Protein AF-P75285-F1 (afdb_monomer_lite)

Radius of gyration: 30.64 Å; chains: 1; bounding box: 78×52×90 Å

Sequence (422 aa):
MRDNIAKGITAGSNTQQTTYDPTRTEATLTTATTFALRRYDLAGRALYDLDFSKLNPQTPTRDQTGQITFNPFGGFGLSGAAPQQWNEVKDKVPVEVAQDPSNPYRFAVLLVPRSVVYYEQLQRGLALPNQGSSSGSGQQNTTIGAYGLKVKNAEADTAKSNEKLQGYESKSSNGSSSTSTTQRGGSSNENKVKALQVAVKKKSGSQGNSGDQGTEQVELESNDLANAPIKRGSNNNQQVQLKADDFGTAPSSSGSGTQDGTPTPWTPWLTTEQIHNDPAKFAASILILYDAPYARNRTAIDRVDHLDPKVMTANYPPSWRTPKWNHHGLWDWKARDVLLQTTGFFNPRRHPEWFDGGQTVADNEKTGFDVDNSENTKQGFQKEADSDKSAPIALPFEAYFANIGNLTWFEQALLVFGICLS

Secondary structure (DSSP, 8-state):
-B-SS---S-PPSSS---PPPHHHHHHHHHHH--B-EEEE-TTS-EEEEE-GGG----PBPB-TTS-B-EETTTEE-B-SSPPTTHHHHTTSEEEEEEE-TT-TTEEEEEEE-HHHHTGGGG--PPPPPP-SS---SS---S---STT------EE-GGGGGGSPPEEEP---S-------TTSS--TT----EEE---EEEPTT-----STT---PPPEEEEGGG--SEE--EETTEE----GGGG-PPPPTT------S-------SS-HHHHHH-HHHHS-EEEEEEE-TTSSB-EEEEEEEE--HHHHHTTS-GGGGSTT--TTTHHHHHHHHHTTPPPSSS-TTT-GGGSTTGGGG-SS---SB--S-SSGGGTTPBP--GGG--------HHHHHHT---EEEETTEEEE------

Structure (mmCIF, N/CA/C/O backbone):
data_AF-P75285-F1
#
_entry.id   AF-P75285-F1
#
loop_
_atom_site.group_PDB
_atom_site.id
_atom_site.type_symbol
_atom_site.label_atom_id
_atom_site.label_alt_id
_atom_site.label_comp_id
_atom_site.label_asym_id
_atom_site.label_entity_id
_atom_site.label_seq_id
_atom_site.pdbx_PDB_ins_code
_atom_site.Cartn_x
_atom_site.Cartn_y
_atom_site.Cartn_z
_atom_site.occupancy
_atom_site.B_iso_or_equiv
_atom_site.auth_seq_id
_atom_site.auth_comp_id
_atom_site.auth_asym_id
_atom_site.auth_atom_id
_atom_site.pdbx_PDB_model_num
ATOM 1 N N . MET A 1 1 ? 10.236 15.448 -20.462 1.00 96.25 1 MET A N 1
ATOM 2 C CA . MET A 1 1 ? 9.547 16.194 -21.548 1.00 96.25 1 MET A CA 1
ATOM 3 C C . MET A 1 1 ? 8.293 15.453 -21.926 1.00 96.25 1 MET A C 1
ATOM 5 O O . MET A 1 1 ? 8.247 14.239 -21.764 1.00 96.25 1 MET A O 1
ATOM 9 N N . ARG A 1 2 ? 7.328 16.162 -22.503 1.00 97.12 2 ARG A N 1
ATOM 10 C CA . ARG A 1 2 ? 6.160 15.552 -23.130 1.00 97.12 2 ARG A CA 1
ATOM 11 C C . ARG A 1 2 ? 5.666 16.398 -24.296 1.00 97.12 2 ARG A C 1
ATOM 13 O O . ARG A 1 2 ? 6.029 17.573 -24.387 1.00 97.12 2 ARG A O 1
ATOM 20 N N . ASP A 1 3 ? 4.827 15.812 -25.138 1.00 95.44 3 ASP A N 1
ATOM 21 C CA . ASP A 1 3 ? 3.972 16.578 -26.042 1.00 95.44 3 ASP A CA 1
ATOM 22 C C . ASP A 1 3 ? 2.894 17.307 -25.224 1.00 95.44 3 ASP A C 1
ATOM 24 O O . ASP A 1 3 ? 1.979 16.691 -24.680 1.00 95.44 3 ASP A O 1
ATOM 28 N N . ASN A 1 4 ? 3.038 18.627 -25.101 1.00 94.88 4 ASN A N 1
ATOM 29 C CA . ASN A 1 4 ? 2.127 19.471 -24.327 1.00 94.88 4 ASN A CA 1
ATOM 30 C C . ASN A 1 4 ? 0.861 19.876 -25.101 1.00 94.88 4 ASN A C 1
ATOM 32 O O . ASN A 1 4 ? -0.005 20.521 -24.518 1.00 94.88 4 ASN A O 1
ATOM 36 N N . ILE A 1 5 ? 0.753 19.540 -26.391 1.00 94.06 5 ILE A N 1
ATOM 37 C CA . ILE A 1 5 ? -0.441 19.822 -27.205 1.00 94.06 5 ILE A CA 1
ATOM 38 C C . ILE A 1 5 ? -1.444 18.659 -27.104 1.00 94.06 5 ILE A C 1
ATOM 40 O O . ILE A 1 5 ? -2.644 18.846 -27.322 1.00 94.06 5 ILE A O 1
ATOM 44 N N . ALA A 1 6 ? -0.975 17.463 -26.735 1.00 93.50 6 ALA A N 1
ATOM 45 C CA . ALA A 1 6 ? -1.817 16.293 -26.538 1.00 93.50 6 ALA A CA 1
ATOM 46 C C . ALA A 1 6 ? -2.897 16.543 -25.469 1.00 93.50 6 ALA A C 1
ATOM 48 O O . ALA A 1 6 ? -2.612 16.981 -24.354 1.00 93.50 6 ALA A O 1
ATOM 49 N N . LYS A 1 7 ? -4.152 16.215 -25.803 1.00 92.62 7 LYS A N 1
ATOM 50 C CA . LYS A 1 7 ? -5.313 16.457 -24.928 1.00 92.62 7 LYS A CA 1
ATOM 51 C C . LYS A 1 7 ? -5.337 15.561 -23.683 1.00 92.62 7 LYS A C 1
ATOM 53 O O . LYS A 1 7 ? -5.945 15.943 -22.688 1.00 92.62 7 LYS A O 1
ATOM 58 N N . GLY A 1 8 ? -4.686 14.397 -23.739 1.00 92.81 8 GLY A N 1
ATOM 59 C CA . GLY A 1 8 ? -4.806 13.357 -22.720 1.00 92.81 8 GLY A CA 1
ATOM 60 C C . GLY A 1 8 ? -6.107 12.569 -22.874 1.00 92.81 8 GLY A C 1
ATOM 61 O O . GLY A 1 8 ? -6.470 12.164 -23.980 1.00 92.81 8 GLY A O 1
ATOM 62 N N . ILE A 1 9 ? -6.811 12.362 -21.768 1.00 89.81 9 ILE A N 1
ATOM 63 C CA . ILE A 1 9 ? -8.132 11.745 -21.717 1.00 89.81 9 ILE A CA 1
ATOM 64 C C . ILE A 1 9 ? -9.159 12.797 -22.142 1.00 89.81 9 ILE A C 1
ATOM 66 O O . ILE A 1 9 ? -9.313 13.846 -21.519 1.00 89.81 9 ILE A O 1
ATOM 70 N N . THR A 1 10 ? -9.862 12.531 -23.240 1.00 79.69 10 THR A N 1
ATOM 71 C CA . THR A 1 10 ? -10.889 13.449 -23.742 1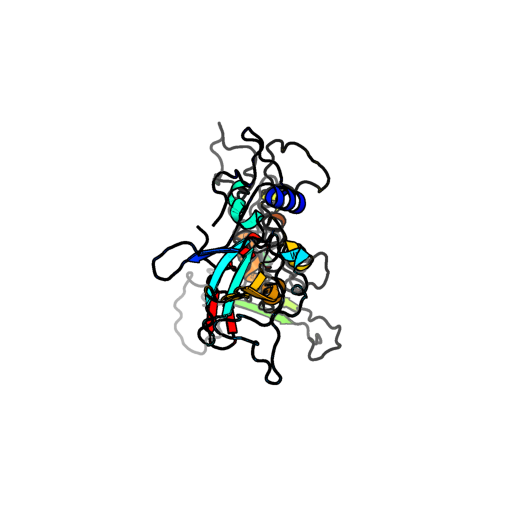.00 79.69 10 THR A CA 1
ATOM 72 C C . THR A 1 10 ? -12.239 13.075 -23.156 1.00 79.69 10 THR A C 1
ATOM 74 O O . THR A 1 10 ? -12.761 11.996 -23.431 1.00 79.69 10 THR A O 1
ATOM 77 N N . ALA A 1 11 ? -12.792 13.971 -22.335 1.00 59.59 11 ALA A N 1
ATOM 78 C CA . ALA A 1 11 ? -14.150 13.819 -21.850 1.00 59.59 11 ALA A CA 1
ATOM 79 C C . ALA A 1 11 ? -15.144 13.907 -23.014 1.00 59.59 11 ALA A C 1
ATOM 81 O O . ALA A 1 11 ? -14.981 14.749 -23.904 1.00 59.59 11 ALA A O 1
ATOM 82 N N . GLY A 1 12 ? -16.174 13.055 -23.007 1.00 53.25 12 GLY A N 1
ATOM 83 C CA . GLY A 1 12 ? -17.343 13.264 -23.859 1.00 53.25 12 GLY A CA 1
ATOM 84 C C . GLY A 1 12 ? -17.840 14.703 -23.688 1.00 53.25 12 GLY A C 1
ATOM 85 O O . GLY A 1 12 ? -17.925 15.208 -22.572 1.00 53.25 12 GLY A O 1
ATOM 86 N N . SER A 1 13 ? -18.080 15.408 -24.793 1.00 42.00 13 SER A N 1
ATOM 87 C CA . SER A 1 13 ? -18.602 16.774 -24.749 1.00 42.00 13 SER A CA 1
ATOM 88 C C . SER A 1 13 ? -19.980 16.788 -24.084 1.00 42.00 13 SER A C 1
ATOM 90 O O . SER A 1 13 ? -20.833 15.988 -24.469 1.00 42.00 13 SER A O 1
ATOM 92 N N . ASN A 1 14 ? -20.201 17.759 -23.193 1.00 42.78 14 ASN A N 1
ATOM 93 C CA . ASN A 1 14 ? -21.355 17.947 -22.300 1.00 42.78 14 ASN A CA 1
ATOM 94 C C . ASN A 1 14 ? -21.180 17.222 -20.962 1.00 42.78 14 ASN A C 1
ATOM 96 O O . ASN A 1 14 ? -20.607 16.148 -20.904 1.00 42.78 14 ASN A O 1
ATOM 100 N N . THR A 1 15 ? -21.671 17.837 -19.887 1.00 53.44 15 THR A N 1
ATOM 101 C CA . THR A 1 15 ? -21.576 17.485 -18.451 1.00 53.44 15 THR A CA 1
ATOM 102 C C . THR A 1 15 ? -22.017 16.064 -18.048 1.00 53.44 15 THR A C 1
ATOM 104 O O . THR A 1 15 ? -22.196 15.784 -16.867 1.00 53.44 15 THR A O 1
ATOM 107 N N . GLN A 1 16 ? -22.203 15.160 -19.004 1.00 52.75 16 GLN A N 1
ATOM 108 C CA . GLN A 1 16 ? -22.427 13.741 -18.802 1.00 52.75 16 GLN A CA 1
ATOM 109 C C . GLN A 1 16 ? -21.078 13.052 -18.578 1.00 52.75 16 GLN A C 1
ATOM 111 O O . GLN A 1 16 ? -20.345 12.749 -19.520 1.00 52.75 16 GLN A O 1
ATOM 116 N N . GLN A 1 17 ? -20.736 12.817 -17.312 1.00 58.91 17 GLN A N 1
ATOM 117 C CA . GLN A 1 17 ? -19.623 11.934 -16.978 1.00 58.91 17 GLN A CA 1
ATOM 118 C C . GLN A 1 17 ? -19.913 10.519 -17.501 1.00 58.91 17 GLN A C 1
ATOM 120 O O . GLN A 1 17 ? -21.020 10.004 -17.364 1.00 58.91 17 GLN A O 1
ATOM 125 N N . THR A 1 18 ? -18.904 9.894 -18.106 1.00 67.75 18 THR A N 1
ATOM 126 C CA . THR A 1 18 ? -18.924 8.479 -18.497 1.00 67.75 18 THR A CA 1
ATOM 127 C C . THR A 1 18 ? -17.877 7.726 -17.690 1.00 67.75 18 THR A C 1
ATOM 129 O O . THR A 1 18 ? -16.844 8.283 -17.319 1.00 67.75 18 THR A O 1
ATOM 132 N N . THR A 1 19 ? -18.113 6.443 -17.431 1.00 77.25 19 THR A N 1
ATOM 133 C CA . THR A 1 19 ? -17.096 5.563 -16.851 1.00 77.25 19 THR A CA 1
ATOM 134 C C . THR A 1 19 ? -16.066 5.195 -17.921 1.00 77.25 19 THR A C 1
ATOM 136 O O . THR A 1 19 ? -16.431 4.755 -19.012 1.00 77.25 19 THR A O 1
ATOM 139 N N . TYR A 1 20 ? -14.780 5.368 -17.614 1.00 82.38 20 TYR A N 1
ATOM 140 C CA . TYR A 1 20 ? -13.673 5.007 -18.501 1.00 82.38 20 TYR A CA 1
ATOM 141 C C . TYR A 1 20 ? -13.041 3.689 -18.051 1.00 82.38 20 TYR A C 1
ATOM 143 O O . TYR A 1 20 ? -12.530 3.593 -16.933 1.00 82.38 20 TYR A O 1
ATOM 151 N N . ASP A 1 21 ? -13.059 2.688 -18.933 1.00 89.75 21 ASP A N 1
ATOM 152 C CA . ASP A 1 21 ? -12.344 1.426 -18.729 1.00 89.75 21 ASP A CA 1
ATOM 153 C C . ASP A 1 21 ? -10.819 1.672 -18.679 1.00 89.75 21 ASP A C 1
ATOM 155 O O . ASP A 1 21 ? -10.280 2.263 -19.626 1.00 89.75 21 ASP A O 1
ATOM 159 N N . PRO A 1 22 ? -10.104 1.228 -17.625 1.00 92.19 22 PRO A N 1
ATOM 160 C CA . PRO A 1 22 ? -8.666 1.457 -17.476 1.00 92.19 22 PRO A CA 1
ATOM 161 C C . PRO A 1 22 ? -7.828 0.968 -18.657 1.00 92.19 22 PRO A C 1
ATOM 163 O O . PRO A 1 22 ? -6.958 1.692 -19.143 1.00 92.19 22 PRO A O 1
ATOM 166 N N . THR A 1 23 ? -8.127 -0.225 -19.179 1.00 91.56 23 THR A N 1
ATOM 167 C CA . THR A 1 23 ? -7.347 -0.840 -20.264 1.00 91.56 23 THR A CA 1
ATOM 168 C C . THR A 1 23 ? -7.489 -0.055 -21.566 1.00 91.56 23 THR A C 1
ATOM 170 O O . THR A 1 23 ? -6.491 0.261 -22.218 1.00 91.56 23 THR A O 1
ATOM 173 N N . ARG A 1 24 ? -8.720 0.312 -21.945 1.00 93.25 24 ARG A N 1
ATOM 174 C CA . ARG A 1 24 ? -8.990 1.128 -23.139 1.00 93.25 24 ARG A CA 1
ATOM 175 C C . ARG A 1 24 ? -8.407 2.536 -23.010 1.00 93.25 24 ARG A C 1
ATOM 177 O O . ARG A 1 24 ? -7.928 3.094 -24.000 1.00 93.25 24 ARG A O 1
ATOM 184 N N . THR A 1 25 ? -8.454 3.102 -21.806 1.00 93.88 25 THR A N 1
ATOM 185 C CA . THR A 1 25 ? -7.912 4.434 -21.512 1.00 93.88 25 THR A CA 1
ATOM 186 C C . THR A 1 25 ? -6.405 4.448 -21.727 1.00 93.88 25 THR A C 1
ATOM 188 O O . THR A 1 25 ? -5.913 5.262 -22.508 1.00 93.88 25 THR A O 1
ATOM 191 N N . GLU A 1 26 ? -5.687 3.494 -21.128 1.00 95.19 26 GLU A N 1
ATOM 192 C CA . GLU A 1 26 ? -4.235 3.380 -21.282 1.00 95.19 26 GLU A CA 1
ATOM 193 C C . GLU A 1 26 ? -3.839 3.127 -22.744 1.00 95.19 26 GLU A C 1
ATOM 195 O O . GLU A 1 26 ? -2.964 3.811 -23.271 1.00 95.19 26 GLU A O 1
ATOM 200 N N . ALA A 1 27 ? -4.542 2.235 -23.453 1.00 94.06 27 ALA A N 1
ATOM 201 C CA . ALA A 1 27 ? -4.285 1.979 -24.873 1.00 94.06 27 ALA A CA 1
ATOM 202 C C . ALA A 1 27 ? -4.451 3.240 -25.743 1.00 94.06 27 ALA A C 1
ATOM 204 O O . ALA A 1 27 ? -3.625 3.512 -26.618 1.00 94.06 27 ALA A O 1
ATOM 205 N N . THR A 1 28 ? -5.487 4.044 -25.481 1.00 94.62 28 THR A N 1
ATOM 206 C CA . THR A 1 28 ? -5.719 5.305 -26.201 1.00 94.62 28 THR A CA 1
ATOM 207 C C . THR A 1 28 ? -4.593 6.297 -25.921 1.00 94.62 28 THR A C 1
ATOM 209 O O . THR A 1 28 ? -4.015 6.857 -26.855 1.00 94.62 28 THR A O 1
ATOM 212 N N . LEU A 1 29 ? -4.223 6.468 -24.648 1.00 96.56 29 LEU A N 1
ATOM 213 C CA . LEU A 1 29 ? -3.145 7.368 -24.240 1.00 96.56 29 LEU A CA 1
ATOM 214 C C . LEU A 1 29 ? -1.797 6.972 -24.845 1.00 96.56 29 LEU A C 1
ATOM 216 O O . LEU A 1 29 ? -1.057 7.859 -25.274 1.00 96.56 29 LEU A O 1
ATOM 220 N N . THR A 1 30 ? -1.488 5.678 -24.947 1.00 95.81 30 THR A N 1
ATOM 221 C CA . THR A 1 30 ? -0.263 5.183 -25.596 1.00 95.81 30 THR A CA 1
ATOM 222 C C . THR A 1 30 ? -0.152 5.643 -27.047 1.00 95.81 30 THR A C 1
ATOM 224 O O . THR A 1 30 ? 0.928 6.041 -27.476 1.00 95.81 30 THR A O 1
ATOM 227 N N . THR A 1 31 ? -1.263 5.677 -27.789 1.00 94.31 31 THR A N 1
ATOM 228 C CA . THR A 1 31 ? -1.271 6.158 -29.185 1.00 94.31 31 THR A CA 1
ATOM 229 C C . THR A 1 31 ? -1.322 7.682 -29.324 1.00 94.31 31 THR A C 1
ATOM 231 O O . THR A 1 31 ? -0.879 8.217 -30.337 1.00 94.31 31 THR A O 1
ATOM 234 N N . ALA A 1 32 ? -1.859 8.387 -28.324 1.00 95.00 32 ALA A N 1
ATOM 235 C CA . ALA A 1 32 ? -2.192 9.810 -28.419 1.00 95.00 32 ALA A CA 1
ATOM 236 C C . ALA A 1 32 ? -1.212 10.750 -27.697 1.00 95.00 32 ALA A C 1
ATOM 238 O O . ALA A 1 32 ? -1.361 11.967 -27.782 1.00 95.00 32 ALA A O 1
ATOM 239 N N . THR A 1 33 ? -0.239 10.220 -26.951 1.00 97.62 33 THR A N 1
ATOM 240 C CA . THR A 1 33 ? 0.677 11.025 -26.126 1.00 97.62 33 THR A CA 1
ATOM 241 C C . THR A 1 33 ? 2.132 10.604 -26.334 1.00 97.62 33 THR A C 1
ATOM 243 O O . THR A 1 33 ? 2.423 9.461 -26.678 1.00 97.62 33 THR A O 1
ATOM 246 N N . THR A 1 34 ? 3.083 11.515 -26.117 1.00 98.00 34 THR A N 1
ATOM 247 C CA . THR A 1 34 ? 4.527 11.223 -26.197 1.00 98.00 34 THR A CA 1
ATOM 248 C C . THR A 1 34 ? 5.241 11.779 -24.972 1.00 98.00 34 THR A C 1
ATOM 250 O O . THR A 1 34 ? 5.034 12.937 -24.609 1.00 98.00 34 THR A O 1
ATOM 253 N N . PHE A 1 35 ? 6.106 10.966 -24.364 1.00 98.50 35 PHE A N 1
ATOM 254 C CA . PHE A 1 35 ? 6.910 11.307 -23.191 1.00 98.50 35 PHE A CA 1
ATOM 255 C C . PHE A 1 35 ? 8.352 10.844 -23.396 1.00 98.50 35 PHE A C 1
ATOM 257 O O . PHE A 1 35 ? 8.593 9.809 -24.008 1.00 98.50 35 PHE A O 1
ATOM 264 N N . ALA A 1 36 ? 9.308 11.613 -22.880 1.00 98.44 36 ALA A N 1
ATOM 265 C CA . ALA A 1 36 ? 10.730 11.288 -22.965 1.00 98.44 36 ALA A CA 1
ATOM 266 C C . ALA A 1 36 ? 11.521 11.935 -21.821 1.00 98.44 36 ALA A C 1
ATOM 268 O O . ALA A 1 36 ? 11.082 12.931 -21.232 1.00 98.44 36 ALA A O 1
ATOM 269 N N . LEU A 1 37 ? 12.727 11.435 -21.562 1.00 98.56 37 LEU A N 1
ATOM 270 C CA . LEU A 1 37 ? 13.766 12.183 -20.844 1.00 98.56 37 LEU A CA 1
ATOM 271 C C . LEU A 1 37 ? 14.631 12.947 -21.847 1.00 98.56 37 LEU A C 1
ATOM 273 O O . LEU A 1 37 ? 14.935 12.412 -22.905 1.00 98.56 37 LEU A O 1
ATOM 277 N N . ARG A 1 38 ? 15.065 14.169 -21.522 1.00 98.56 38 ARG A N 1
ATOM 278 C CA . ARG A 1 38 ? 16.085 14.890 -22.303 1.00 98.56 38 ARG A CA 1
ATOM 279 C C . ARG A 1 38 ? 17.319 15.078 -21.459 1.00 98.56 38 ARG A C 1
ATOM 281 O O . ARG A 1 38 ? 17.246 15.625 -20.358 1.00 98.56 38 ARG A O 1
ATOM 288 N N . ARG A 1 39 ? 18.455 14.663 -22.003 1.00 98.50 39 ARG A N 1
ATOM 289 C CA . ARG A 1 39 ? 19.756 14.898 -21.393 1.00 98.50 39 ARG A CA 1
ATOM 290 C C . ARG A 1 39 ? 20.246 16.289 -21.772 1.00 98.50 39 ARG A C 1
ATOM 292 O O . ARG A 1 39 ? 20.247 16.645 -22.949 1.00 98.50 39 ARG A O 1
ATOM 299 N N . TYR A 1 40 ? 20.697 17.047 -20.782 1.00 98.38 40 TYR A N 1
ATOM 300 C CA . TYR A 1 40 ? 21.325 18.354 -20.970 1.00 98.38 40 TYR A CA 1
ATOM 301 C C . TYR A 1 40 ? 22.806 18.291 -20.617 1.00 98.38 40 TYR A C 1
ATOM 303 O O . TYR A 1 40 ? 23.191 17.492 -19.767 1.00 98.38 40 TYR A O 1
ATOM 311 N N . ASP A 1 41 ? 23.638 19.110 -21.251 1.00 97.75 41 ASP A N 1
ATOM 312 C CA . ASP A 1 41 ? 25.017 19.314 -20.811 1.00 97.75 41 ASP A CA 1
ATOM 313 C C . ASP A 1 41 ? 25.114 20.318 -19.650 1.00 97.75 41 ASP A C 1
ATOM 315 O O . ASP A 1 41 ? 24.119 20.878 -19.187 1.00 97.75 41 ASP A O 1
ATOM 319 N N . LEU A 1 42 ? 26.342 20.562 -19.186 1.00 97.94 42 LEU A N 1
ATOM 320 C CA . LEU A 1 42 ? 26.619 21.520 -18.114 1.00 97.94 42 LEU A CA 1
ATOM 321 C C . LEU A 1 42 ? 26.235 22.968 -18.482 1.00 97.94 42 LEU A C 1
ATOM 323 O O . LEU A 1 42 ? 25.988 23.774 -17.594 1.00 97.94 42 LEU A O 1
ATOM 327 N N . ALA A 1 43 ? 26.168 23.298 -19.775 1.00 98.06 43 ALA A N 1
ATOM 328 C CA . ALA A 1 43 ? 25.782 24.617 -20.271 1.00 98.06 43 ALA A CA 1
ATOM 329 C C . ALA A 1 43 ? 24.260 24.756 -20.481 1.00 98.06 43 ALA A C 1
ATOM 331 O O . ALA A 1 43 ? 23.806 25.772 -21.007 1.00 98.06 43 ALA A O 1
ATOM 332 N N . GLY A 1 44 ? 23.465 23.745 -20.110 1.00 97.75 44 GLY A N 1
ATOM 333 C CA . GLY A 1 44 ? 22.012 23.751 -20.282 1.00 97.75 44 GLY A CA 1
ATOM 334 C C . GLY A 1 44 ? 21.553 23.506 -21.722 1.00 97.75 44 GLY A C 1
ATOM 335 O O . GLY A 1 44 ? 20.402 23.786 -22.059 1.00 97.75 44 GLY A O 1
ATOM 336 N N . ARG A 1 45 ? 22.416 22.968 -22.592 1.00 98.25 45 ARG A N 1
ATOM 337 C CA . ARG A 1 45 ? 22.069 22.619 -23.976 1.00 98.25 45 ARG A CA 1
ATOM 338 C C . ARG A 1 45 ? 21.554 21.190 -24.047 1.00 98.25 45 ARG A C 1
ATOM 340 O O . ARG A 1 45 ? 22.135 20.277 -23.465 1.00 98.25 45 ARG A O 1
ATOM 347 N N . ALA A 1 46 ? 20.467 20.999 -24.785 1.00 98.44 46 ALA A N 1
ATOM 348 C CA . ALA A 1 46 ? 19.905 19.684 -25.062 1.00 98.44 46 ALA A CA 1
ATOM 349 C C . ALA A 1 46 ? 20.882 18.832 -25.887 1.00 98.44 46 ALA A C 1
ATOM 351 O O . ALA A 1 46 ? 21.366 19.289 -26.921 1.00 98.44 46 ALA A O 1
ATOM 352 N N . LEU A 1 47 ? 21.136 17.595 -25.457 1.00 98.00 47 LEU A N 1
ATOM 353 C CA . LEU A 1 47 ? 22.004 16.649 -26.161 1.00 98.00 47 LEU A CA 1
ATOM 354 C C . LEU A 1 47 ? 21.202 15.607 -26.947 1.00 98.00 47 LEU A C 1
ATOM 356 O O . LEU A 1 47 ? 21.424 15.423 -28.141 1.00 98.00 47 LEU A O 1
ATOM 360 N N . TYR A 1 48 ? 20.293 14.896 -26.279 1.00 98.25 48 TYR A N 1
ATOM 361 C CA . TYR A 1 48 ? 19.456 13.854 -26.877 1.00 98.25 48 TYR A CA 1
ATOM 362 C C . TYR A 1 48 ? 18.234 13.555 -26.011 1.00 98.25 48 TYR A C 1
ATOM 364 O O . TYR A 1 48 ? 18.220 13.854 -24.813 1.00 98.25 48 TYR A O 1
ATOM 372 N N . ASP A 1 49 ? 17.246 12.917 -26.637 1.00 98.38 49 ASP A N 1
ATOM 373 C CA . ASP A 1 49 ? 16.017 12.458 -26.002 1.00 98.38 49 ASP A CA 1
ATOM 374 C C . ASP A 1 49 ? 16.028 10.927 -25.871 1.00 98.38 49 ASP A C 1
ATOM 376 O O . ASP A 1 49 ? 16.472 10.216 -26.774 1.00 98.38 49 ASP A O 1
ATOM 380 N N . LEU A 1 50 ? 15.527 10.426 -24.745 1.00 98.38 50 LEU A N 1
ATOM 381 C CA . LEU A 1 50 ? 15.249 9.018 -24.482 1.00 98.38 50 LEU A CA 1
ATOM 382 C C . LEU A 1 50 ? 13.728 8.842 -24.427 1.00 98.38 50 LEU A C 1
ATOM 384 O O . LEU A 1 50 ? 13.103 9.015 -23.379 1.00 98.38 50 LEU A O 1
ATOM 388 N N . ASP A 1 51 ? 13.136 8.554 -25.585 1.00 98.12 51 ASP A N 1
ATOM 389 C CA . ASP A 1 51 ? 11.741 8.126 -25.716 1.00 98.12 51 ASP A CA 1
ATOM 390 C C . ASP A 1 51 ? 11.701 6.596 -25.629 1.00 98.12 51 ASP A C 1
ATOM 392 O O . ASP A 1 51 ? 12.022 5.905 -26.597 1.00 98.12 51 ASP A O 1
ATOM 396 N N . PHE A 1 52 ? 11.346 6.065 -24.456 1.00 98.06 52 PHE A N 1
ATOM 397 C CA . PHE A 1 52 ? 11.364 4.623 -24.201 1.00 98.06 52 PHE A CA 1
ATOM 398 C C . PHE A 1 52 ? 10.444 3.835 -25.137 1.00 98.06 52 PHE A C 1
ATOM 400 O O . PHE A 1 52 ? 10.805 2.730 -25.534 1.00 98.06 52 PHE A O 1
ATOM 407 N N . SER A 1 53 ? 9.337 4.427 -25.595 1.00 97.19 53 SER A N 1
ATOM 408 C CA . SER A 1 53 ? 8.405 3.762 -26.516 1.00 97.19 53 SER A CA 1
ATOM 409 C C . SER A 1 53 ? 9.022 3.479 -27.894 1.00 97.19 53 SER A C 1
ATOM 411 O O . SER A 1 53 ? 8.575 2.571 -28.599 1.00 97.19 53 SER A O 1
ATOM 413 N N . LYS A 1 54 ? 10.075 4.230 -28.252 1.00 97.38 54 LYS A N 1
ATOM 414 C CA . LYS A 1 54 ? 10.830 4.138 -29.513 1.00 97.38 54 LYS A CA 1
ATOM 415 C C . LYS A 1 54 ? 12.262 3.629 -29.325 1.00 97.38 54 LYS A C 1
ATOM 417 O O . LYS A 1 54 ? 12.990 3.495 -30.306 1.00 97.38 54 LYS A O 1
ATOM 422 N N . LEU A 1 55 ? 12.692 3.388 -28.087 1.00 96.94 55 LEU A N 1
ATOM 423 C CA . LEU A 1 55 ? 14.051 2.960 -27.778 1.00 96.94 55 LEU A CA 1
ATOM 424 C C . LEU A 1 55 ? 14.174 1.436 -27.910 1.00 96.94 55 LEU A C 1
ATOM 426 O O . LEU A 1 55 ? 13.356 0.680 -27.387 1.00 96.94 55 LEU A O 1
ATOM 430 N N . ASN A 1 56 ? 15.256 0.982 -28.544 1.00 97.62 56 ASN A N 1
ATOM 431 C CA . ASN A 1 56 ? 15.684 -0.418 -28.557 1.00 97.62 56 ASN A CA 1
ATOM 432 C C . ASN A 1 56 ? 16.950 -0.567 -27.696 1.00 97.62 56 ASN A C 1
ATOM 434 O O . ASN A 1 56 ? 18.057 -0.637 -28.238 1.00 97.62 56 ASN A O 1
ATOM 438 N N . PRO A 1 57 ? 16.821 -0.526 -26.359 1.00 97.44 57 PRO A N 1
ATOM 439 C CA . PRO A 1 57 ? 17.967 -0.565 -25.468 1.00 97.44 57 PRO A CA 1
ATOM 440 C C . PRO A 1 57 ? 18.612 -1.952 -25.457 1.00 97.44 57 PRO A C 1
ATOM 442 O O . PRO A 1 57 ? 17.976 -2.959 -25.769 1.00 97.44 57 PRO A O 1
ATOM 445 N N . GLN A 1 58 ? 19.868 -1.994 -25.025 1.00 98.25 58 GLN A N 1
ATOM 446 C CA . GLN A 1 58 ? 20.580 -3.234 -24.744 1.00 98.25 58 GLN A CA 1
ATOM 447 C C . GLN A 1 58 ? 21.047 -3.246 -23.290 1.00 98.25 58 GLN A C 1
ATOM 449 O O . GLN A 1 58 ? 21.386 -2.189 -22.740 1.00 98.25 58 GLN A O 1
ATOM 454 N N . THR A 1 59 ? 21.081 -4.433 -22.684 1.00 98.44 59 THR A N 1
ATOM 455 C CA . THR A 1 59 ? 21.661 -4.611 -21.352 1.00 98.44 59 THR A CA 1
ATOM 456 C C . THR A 1 59 ? 23.177 -4.434 -21.390 1.00 98.44 59 THR A C 1
ATOM 458 O O . THR A 1 59 ? 23.823 -4.834 -22.367 1.00 98.44 59 THR A O 1
ATOM 461 N N . PRO A 1 60 ? 23.776 -3.802 -20.365 1.00 98.19 60 PRO A N 1
ATOM 462 C CA . PRO A 1 60 ? 25.213 -3.626 -20.321 1.00 98.19 60 PRO A CA 1
ATOM 463 C C . PRO A 1 60 ? 25.914 -4.951 -19.994 1.00 98.19 60 PRO A C 1
ATOM 465 O O . PRO A 1 60 ? 25.459 -5.728 -19.148 1.00 98.19 60 PRO A O 1
ATOM 468 N N . THR A 1 61 ? 27.055 -5.202 -20.631 1.00 98.44 61 THR A N 1
ATOM 469 C CA . THR A 1 61 ? 27.929 -6.320 -20.261 1.00 98.44 61 THR A CA 1
ATOM 470 C C . THR A 1 61 ? 28.652 -6.027 -18.950 1.00 98.44 61 THR A C 1
ATOM 472 O O . THR A 1 61 ? 28.853 -4.871 -18.564 1.00 98.44 61 THR A O 1
ATOM 475 N N . ARG A 1 62 ? 29.064 -7.094 -18.266 1.00 98.38 62 ARG A N 1
ATOM 476 C CA . ARG A 1 62 ? 29.820 -7.038 -17.014 1.00 98.38 62 ARG A CA 1
ATOM 477 C C . ARG A 1 62 ? 31.122 -7.809 -17.142 1.00 98.38 62 ARG A C 1
ATOM 479 O O . ARG A 1 62 ? 31.193 -8.770 -17.906 1.00 98.38 62 ARG A O 1
ATOM 486 N N . ASP A 1 63 ? 32.137 -7.385 -16.401 1.00 96.12 63 ASP A N 1
ATOM 487 C CA . ASP A 1 63 ? 33.372 -8.149 -16.254 1.00 96.12 63 ASP A CA 1
ATOM 488 C C . ASP A 1 63 ? 33.233 -9.278 -15.213 1.00 96.12 63 ASP A C 1
ATOM 490 O O . ASP A 1 63 ? 32.177 -9.485 -14.611 1.00 96.12 63 ASP A O 1
ATOM 494 N N . GLN A 1 64 ? 34.324 -10.011 -14.982 1.00 96.06 64 GLN A N 1
ATOM 495 C CA . GLN A 1 64 ? 34.387 -11.120 -14.022 1.00 96.06 64 GLN A CA 1
ATOM 496 C C . GLN A 1 64 ? 34.101 -10.723 -12.561 1.00 96.06 64 GLN A C 1
ATOM 498 O O . GLN A 1 64 ? 33.847 -11.595 -11.735 1.00 96.06 64 GLN A O 1
ATOM 503 N N . THR A 1 65 ? 34.154 -9.430 -12.228 1.00 96.38 65 THR A N 1
ATOM 504 C CA . THR A 1 65 ? 33.856 -8.898 -10.888 1.00 96.38 65 THR A CA 1
ATOM 505 C C . THR A 1 65 ? 32.412 -8.409 -10.756 1.00 96.38 65 THR A C 1
ATOM 507 O O . THR A 1 65 ? 31.995 -8.000 -9.674 1.00 96.38 65 THR A O 1
ATOM 510 N N . GLY A 1 66 ? 31.636 -8.451 -11.845 1.00 95.75 66 GLY A N 1
ATOM 511 C CA . GLY A 1 66 ? 30.270 -7.935 -11.903 1.00 95.75 66 GLY A CA 1
ATOM 512 C C . GLY A 1 66 ? 30.179 -6.429 -12.174 1.00 95.75 66 GLY A C 1
ATOM 513 O O . GLY A 1 66 ? 29.070 -5.893 -12.191 1.00 95.75 66 GLY A O 1
ATOM 514 N N . GLN A 1 67 ? 31.305 -5.747 -12.416 1.00 96.31 67 GLN A N 1
ATOM 515 C CA . GLN A 1 67 ? 31.330 -4.326 -12.767 1.00 96.31 67 GLN A CA 1
ATOM 516 C C . GLN A 1 67 ? 30.929 -4.119 -14.228 1.00 96.31 67 GLN A C 1
ATOM 518 O O . GLN A 1 67 ? 31.226 -4.942 -15.094 1.00 96.31 67 GLN A O 1
ATOM 523 N N . ILE A 1 68 ? 30.251 -3.006 -14.513 1.00 97.94 68 ILE A N 1
ATOM 524 C CA . ILE A 1 68 ? 29.829 -2.666 -15.877 1.00 97.94 68 ILE A CA 1
ATOM 525 C C . ILE A 1 68 ? 31.049 -2.431 -16.765 1.00 97.94 68 ILE A C 1
ATOM 527 O O . ILE A 1 68 ? 31.922 -1.628 -16.438 1.00 97.94 68 ILE A O 1
ATOM 531 N N . THR A 1 69 ? 31.075 -3.075 -17.934 1.00 98.06 69 THR A N 1
ATOM 532 C CA . THR A 1 69 ? 32.082 -2.794 -18.960 1.00 98.06 69 THR A CA 1
ATOM 533 C C . THR A 1 69 ? 31.907 -1.362 -19.456 1.00 98.06 69 THR A C 1
ATOM 535 O O . THR A 1 69 ? 30.944 -1.061 -20.162 1.00 98.06 69 THR A O 1
ATOM 538 N N . PHE A 1 70 ? 32.839 -0.477 -19.106 1.00 98.31 70 PHE A N 1
ATOM 539 C CA . PHE A 1 70 ? 32.769 0.935 -19.461 1.00 98.31 70 PHE A CA 1
ATOM 540 C C . PHE A 1 70 ? 34.137 1.490 -19.864 1.00 98.31 70 PHE A C 1
ATOM 542 O O . PHE A 1 70 ? 35.142 1.281 -19.187 1.00 98.31 70 PHE A O 1
ATOM 549 N N . ASN A 1 71 ? 34.162 2.247 -20.960 1.00 97.62 71 ASN A N 1
ATOM 550 C CA . ASN A 1 71 ? 35.289 3.084 -21.357 1.00 97.62 71 ASN A CA 1
ATOM 551 C C . ASN A 1 71 ? 34.778 4.511 -21.629 1.00 97.62 71 ASN A C 1
ATOM 553 O O . ASN A 1 71 ? 33.801 4.644 -22.362 1.00 97.62 71 ASN A O 1
ATOM 557 N N . PRO A 1 72 ? 35.434 5.582 -21.142 1.00 97.62 72 PRO A N 1
ATOM 558 C CA . PRO A 1 72 ? 34.931 6.951 -21.307 1.00 97.62 72 PRO A CA 1
ATOM 559 C C . PRO A 1 72 ? 34.667 7.400 -22.755 1.00 97.62 72 PRO A C 1
ATOM 561 O O . PRO A 1 72 ? 33.827 8.266 -22.976 1.00 97.62 72 PRO A O 1
ATOM 564 N N . PHE A 1 73 ? 35.347 6.808 -23.743 1.00 96.75 73 PHE A N 1
ATOM 565 C CA . PHE A 1 73 ? 35.139 7.100 -25.165 1.00 96.75 73 PHE A CA 1
ATOM 566 C C . PHE A 1 73 ? 34.257 6.045 -25.845 1.00 96.75 73 PHE A C 1
ATOM 568 O O . PHE A 1 73 ? 33.333 6.379 -26.585 1.00 96.75 73 PHE A O 1
ATOM 575 N N . GLY A 1 74 ? 34.532 4.759 -25.604 1.00 97.69 74 GLY A N 1
ATOM 576 C CA . GLY A 1 74 ? 33.772 3.647 -26.188 1.00 97.69 74 GLY A CA 1
ATOM 577 C C . GLY A 1 74 ? 32.337 3.537 -25.662 1.00 97.69 74 GLY A C 1
ATOM 578 O O . GLY A 1 74 ? 31.442 3.134 -26.403 1.00 97.69 74 GLY A O 1
ATOM 579 N N . GLY A 1 75 ? 32.106 3.957 -24.422 1.00 98.12 75 GLY A N 1
ATOM 580 C CA . GLY A 1 75 ? 30.840 3.848 -23.707 1.00 98.12 75 GLY A CA 1
ATOM 581 C C . GLY A 1 75 ? 30.679 2.503 -23.019 1.00 98.12 75 GLY A C 1
ATOM 582 O O . GLY A 1 75 ? 31.664 1.871 -22.627 1.00 98.12 75 GLY A O 1
ATOM 583 N N . PHE A 1 76 ? 29.428 2.084 -22.862 1.00 98.56 76 PHE A N 1
ATOM 584 C CA . PHE A 1 76 ? 29.077 0.806 -22.256 1.00 98.56 76 PHE A CA 1
ATOM 585 C C . PHE A 1 76 ? 29.266 -0.350 -23.251 1.00 98.56 76 PHE A C 1
ATOM 587 O O . PHE A 1 76 ? 28.954 -0.227 -24.441 1.00 98.56 76 PHE A O 1
ATOM 594 N N . GLY A 1 77 ? 29.768 -1.489 -22.773 1.00 98.12 77 GLY A N 1
ATOM 595 C CA . GLY A 1 77 ? 29.664 -2.753 -23.504 1.00 98.12 77 GLY A CA 1
ATOM 596 C C . GLY A 1 77 ? 28.204 -3.199 -23.537 1.00 98.12 77 GLY A C 1
ATOM 597 O O . GLY A 1 77 ? 27.528 -3.118 -22.516 1.00 98.12 77 GLY A O 1
ATOM 598 N N . LEU A 1 78 ? 27.696 -3.617 -24.697 1.00 98.44 78 LEU A N 1
ATOM 599 C CA . LEU A 1 78 ? 26.283 -3.952 -24.893 1.00 98.44 78 LEU A CA 1
ATOM 600 C C . LEU A 1 78 ? 26.128 -5.435 -25.237 1.00 98.44 78 LEU A C 1
ATOM 602 O O . LEU A 1 78 ? 26.899 -5.972 -26.029 1.00 98.44 78 LEU A O 1
ATOM 606 N N . SER A 1 79 ? 25.137 -6.091 -24.639 1.00 97.50 79 SER A N 1
ATOM 607 C CA . SER A 1 79 ? 24.923 -7.539 -24.751 1.00 97.50 79 SER A CA 1
ATOM 608 C C . SER A 1 79 ? 24.263 -7.992 -26.058 1.00 97.50 79 SER A C 1
ATOM 610 O O . SER A 1 79 ? 24.263 -9.184 -26.356 1.00 97.50 79 SER A O 1
ATOM 612 N N . GLY A 1 80 ? 23.650 -7.076 -26.815 1.00 97.19 80 GLY A N 1
ATOM 613 C CA . GLY A 1 80 ? 22.769 -7.410 -27.936 1.00 97.19 80 GLY A CA 1
ATOM 614 C C . GLY A 1 80 ? 21.326 -7.755 -27.544 1.00 97.19 80 GLY A C 1
ATOM 615 O O . GLY A 1 80 ? 20.511 -7.969 -28.437 1.00 97.19 80 GLY A O 1
ATOM 616 N N . ALA A 1 81 ? 20.982 -7.789 -26.250 1.00 97.69 81 ALA A N 1
ATOM 617 C CA . ALA A 1 81 ? 19.655 -8.175 -25.762 1.00 97.69 81 ALA A CA 1
ATOM 618 C C . ALA A 1 81 ? 18.950 -7.035 -25.016 1.00 97.69 81 ALA A C 1
ATOM 620 O O . ALA A 1 81 ? 19.579 -6.294 -24.260 1.00 97.69 81 ALA A O 1
ATOM 621 N N . ALA A 1 82 ? 17.633 -6.926 -25.196 1.00 97.44 82 ALA A N 1
ATOM 622 C CA . ALA A 1 82 ? 16.805 -6.015 -24.413 1.00 97.44 82 ALA A CA 1
ATOM 623 C C . ALA A 1 82 ? 16.695 -6.487 -22.945 1.00 97.44 82 ALA A C 1
ATOM 625 O O . ALA A 1 82 ? 16.829 -7.684 -22.674 1.00 97.44 82 ALA A O 1
ATOM 626 N N . PRO A 1 83 ? 16.420 -5.575 -21.998 1.00 97.19 83 PRO A N 1
ATOM 627 C CA . PRO A 1 83 ? 16.088 -5.934 -20.618 1.00 97.19 83 PRO A CA 1
ATOM 628 C C . PRO A 1 83 ? 14.891 -6.892 -20.560 1.00 97.19 83 PRO A C 1
ATOM 630 O O . PRO A 1 83 ? 14.005 -6.834 -21.421 1.00 97.19 83 PRO A O 1
ATOM 633 N N . GLN A 1 84 ? 14.823 -7.750 -19.537 1.00 95.25 84 GLN A N 1
ATOM 634 C CA . GLN A 1 84 ? 13.634 -8.583 -19.333 1.00 95.25 84 GLN A CA 1
ATOM 635 C C . GLN A 1 84 ? 12.375 -7.703 -19.203 1.00 95.25 84 GLN A C 1
ATOM 637 O O . GLN A 1 84 ? 12.433 -6.614 -18.637 1.00 95.25 84 GLN A O 1
ATOM 642 N N . GLN A 1 85 ? 11.250 -8.166 -19.767 1.00 93.06 85 GLN A N 1
ATOM 643 C CA . GLN A 1 85 ? 9.941 -7.479 -19.758 1.00 93.06 85 GLN A CA 1
ATOM 644 C C . GLN A 1 85 ? 9.917 -6.088 -20.426 1.00 93.06 85 GLN A C 1
ATOM 646 O O . GLN A 1 85 ? 8.932 -5.359 -20.321 1.00 93.06 85 GLN A O 1
ATOM 651 N N . TRP A 1 86 ? 10.959 -5.720 -21.188 1.00 96.94 86 TRP A N 1
ATOM 652 C CA . TRP A 1 86 ? 11.056 -4.404 -21.832 1.00 96.94 86 TRP A CA 1
ATOM 653 C C . TRP A 1 86 ? 9.819 -4.031 -22.660 1.00 96.94 86 TRP A C 1
ATOM 655 O O . TRP A 1 86 ? 9.303 -2.923 -22.534 1.00 96.94 86 TRP A O 1
ATOM 665 N N . ASN A 1 87 ? 9.311 -4.960 -23.476 1.00 94.94 87 ASN A N 1
ATOM 666 C CA . ASN A 1 87 ? 8.181 -4.694 -24.372 1.00 94.94 87 ASN A CA 1
ATOM 667 C C . ASN A 1 87 ? 6.867 -4.384 -23.644 1.00 94.94 87 ASN A C 1
ATOM 669 O O . ASN A 1 87 ? 5.993 -3.767 -24.244 1.00 94.94 87 ASN A O 1
ATOM 673 N N . GLU A 1 88 ? 6.737 -4.790 -22.384 1.00 92.81 88 GLU A N 1
ATOM 674 C CA . GLU A 1 88 ? 5.540 -4.559 -21.573 1.00 92.81 88 GLU A CA 1
ATOM 675 C C . GLU A 1 88 ? 5.631 -3.226 -20.811 1.00 92.81 88 GLU A C 1
ATOM 677 O O . GLU A 1 88 ? 4.613 -2.622 -20.490 1.00 92.81 88 GLU A O 1
ATOM 682 N N . VAL A 1 89 ? 6.851 -2.728 -20.567 1.00 95.94 89 VAL A N 1
ATOM 683 C CA . VAL A 1 89 ? 7.111 -1.526 -19.754 1.00 95.94 89 VAL A CA 1
ATOM 684 C C . VAL A 1 89 ? 7.463 -0.298 -20.591 1.00 95.94 89 VAL A C 1
ATOM 686 O O . VAL A 1 89 ? 7.260 0.826 -20.135 1.00 95.94 89 VAL A O 1
ATOM 689 N N . LYS A 1 90 ? 7.966 -0.481 -21.819 1.00 96.56 90 LYS A N 1
ATOM 690 C CA . LYS A 1 90 ? 8.480 0.598 -22.685 1.00 96.56 90 LYS A CA 1
ATOM 691 C C . LYS A 1 90 ? 7.492 1.744 -22.937 1.00 96.56 90 LYS A C 1
ATOM 693 O O . LYS A 1 90 ? 7.919 2.846 -23.271 1.00 96.56 90 LYS A O 1
ATOM 698 N N . ASP A 1 91 ? 6.191 1.487 -22.799 1.00 97.31 91 ASP A N 1
ATOM 699 C CA . ASP A 1 91 ? 5.140 2.475 -23.046 1.00 97.31 91 ASP A CA 1
ATOM 700 C C . ASP A 1 91 ? 4.779 3.306 -21.798 1.00 97.31 91 ASP A C 1
ATOM 702 O O . ASP A 1 91 ? 4.064 4.301 -21.941 1.00 97.31 91 ASP A O 1
ATOM 706 N N . LYS A 1 92 ? 5.321 2.974 -20.613 1.00 98.38 92 LYS A N 1
ATOM 707 C CA . LYS A 1 92 ? 5.250 3.820 -19.408 1.00 98.38 92 LYS A CA 1
ATOM 708 C C . LYS A 1 92 ? 6.058 5.105 -19.573 1.00 98.38 92 LYS A C 1
ATOM 710 O O . LYS A 1 92 ? 6.946 5.215 -20.419 1.00 98.38 92 LYS A O 1
ATOM 715 N N . VAL A 1 93 ? 5.767 6.088 -18.726 1.00 98.25 93 VAL A N 1
ATOM 716 C CA . VAL A 1 93 ? 6.335 7.435 -18.834 1.00 98.25 93 VAL A CA 1
ATOM 717 C C . VAL A 1 93 ? 7.294 7.742 -17.685 1.00 98.25 93 VAL A C 1
ATOM 719 O O . VAL A 1 93 ? 6.969 7.444 -16.535 1.00 98.25 93 VAL A O 1
ATOM 722 N N . PRO A 1 94 ? 8.462 8.353 -17.958 1.00 98.50 94 PRO A N 1
ATOM 723 C CA . PRO A 1 94 ? 9.381 8.779 -16.912 1.00 98.50 94 PRO A CA 1
ATOM 724 C C . PRO A 1 94 ? 8.895 10.035 -16.198 1.00 98.50 94 PRO A C 1
ATOM 726 O O . PRO A 1 94 ? 8.623 11.050 -16.845 1.00 98.50 94 PRO A O 1
ATOM 729 N N . VAL A 1 95 ? 8.855 9.975 -14.868 1.00 97.94 95 VAL A N 1
ATOM 730 C CA . VAL A 1 95 ? 8.409 11.085 -14.007 1.00 97.94 95 VAL A CA 1
ATOM 731 C C . VAL A 1 95 ? 9.472 11.561 -13.019 1.00 97.94 95 VAL A C 1
ATOM 733 O O . VAL A 1 95 ? 9.399 12.698 -12.567 1.00 97.94 95 VAL A O 1
ATOM 736 N N . GLU A 1 96 ? 10.494 10.750 -12.738 1.00 98.38 96 GLU A N 1
ATOM 737 C CA . GLU A 1 96 ? 11.581 11.111 -11.825 1.00 98.38 96 GLU A CA 1
ATOM 738 C C . GLU A 1 96 ? 12.886 10.399 -12.204 1.00 98.38 96 GLU A C 1
ATOM 740 O O . GLU A 1 96 ? 12.861 9.291 -12.747 1.00 98.38 96 GLU A O 1
ATOM 745 N N . VAL A 1 97 ? 14.029 11.036 -11.935 1.00 98.62 97 VAL A N 1
ATOM 746 C CA . VAL A 1 97 ? 15.367 10.468 -12.155 1.00 98.62 97 VAL A CA 1
ATOM 747 C C . VAL A 1 97 ? 16.250 10.778 -10.951 1.00 98.62 97 VAL A C 1
ATOM 749 O O . VAL A 1 97 ? 16.385 11.942 -10.582 1.00 98.62 97 VAL A O 1
ATOM 752 N N . ALA A 1 98 ? 16.899 9.758 -10.389 1.00 98.62 98 ALA A N 1
ATOM 753 C CA . ALA A 1 98 ? 17.846 9.895 -9.284 1.00 98.62 98 ALA A CA 1
ATOM 754 C C . ALA A 1 98 ? 19.196 9.254 -9.634 1.00 98.62 98 ALA A C 1
ATOM 756 O O . ALA A 1 98 ? 19.268 8.068 -9.967 1.00 98.62 98 ALA A O 1
ATOM 757 N N . GLN A 1 99 ? 20.273 10.038 -9.558 1.00 98.44 99 GLN A N 1
ATOM 758 C CA . GLN A 1 99 ? 21.639 9.563 -9.792 1.00 98.44 99 GLN A CA 1
ATOM 759 C C . GLN A 1 99 ? 22.134 8.737 -8.601 1.00 98.44 99 GLN A C 1
ATOM 761 O O . GLN A 1 99 ? 21.941 9.138 -7.455 1.00 98.44 99 GLN A O 1
ATOM 766 N N . ASP A 1 100 ? 22.791 7.613 -8.877 1.00 98.44 100 ASP A N 1
ATOM 767 C CA . ASP A 1 100 ? 23.457 6.799 -7.863 1.00 98.44 100 ASP A CA 1
ATOM 768 C C . ASP A 1 100 ? 24.700 7.543 -7.320 1.00 98.44 100 ASP A C 1
ATOM 770 O O . ASP A 1 100 ? 25.621 7.839 -8.090 1.00 98.44 100 ASP A O 1
ATOM 774 N N . PRO A 1 101 ? 24.778 7.836 -6.007 1.00 97.69 101 PRO A N 1
ATOM 775 C CA . PRO A 1 101 ? 25.926 8.519 -5.408 1.00 97.69 101 PRO A CA 1
ATOM 776 C C . PRO A 1 101 ? 27.243 7.737 -5.508 1.00 97.69 101 PRO A C 1
ATOM 778 O O . PRO A 1 101 ? 28.318 8.331 -5.461 1.00 97.69 101 PRO A O 1
ATOM 781 N N . SER A 1 102 ? 27.174 6.409 -5.633 1.00 96.75 102 SER A N 1
ATOM 782 C CA . SER A 1 102 ? 28.337 5.522 -5.741 1.00 96.75 102 SER A CA 1
ATOM 783 C C . SER A 1 102 ? 28.817 5.323 -7.184 1.00 96.75 102 SER A C 1
ATOM 785 O O . SER A 1 102 ? 29.947 4.883 -7.402 1.00 96.75 102 SER A O 1
ATOM 787 N N . ASN A 1 103 ? 27.991 5.665 -8.182 1.00 97.06 103 ASN A N 1
ATOM 788 C CA . ASN A 1 103 ? 28.333 5.544 -9.596 1.00 97.06 103 ASN A CA 1
ATOM 789 C C . ASN A 1 103 ? 27.697 6.677 -10.428 1.00 97.06 103 ASN A C 1
ATOM 791 O O . ASN A 1 103 ? 26.509 6.614 -10.745 1.00 97.06 103 ASN A O 1
ATOM 795 N N . PRO A 1 104 ? 28.485 7.664 -10.899 1.00 97.38 104 PRO A N 1
ATOM 796 C CA . PRO A 1 104 ? 27.949 8.846 -11.573 1.00 97.38 104 PRO A CA 1
ATOM 797 C C . PRO A 1 104 ? 27.319 8.556 -12.943 1.00 97.38 104 PRO A C 1
ATOM 799 O O . PRO A 1 104 ? 26.654 9.432 -13.497 1.00 97.38 104 PRO A O 1
ATOM 802 N N . TYR A 1 105 ? 27.522 7.360 -13.498 1.00 98.38 105 TYR A N 1
ATOM 803 C CA . TYR A 1 105 ? 26.935 6.934 -14.766 1.00 98.38 105 TYR A CA 1
ATOM 804 C C . TYR A 1 105 ? 25.656 6.116 -14.584 1.00 98.38 105 TYR A C 1
ATOM 806 O O . TYR A 1 105 ? 25.048 5.758 -15.587 1.00 98.38 105 TYR A O 1
ATOM 814 N N . ARG A 1 106 ? 25.260 5.797 -13.344 1.00 98.62 106 ARG A N 1
ATOM 815 C CA . ARG A 1 106 ? 24.092 4.975 -13.020 1.00 98.62 106 ARG A CA 1
ATOM 816 C C . ARG A 1 106 ? 22.963 5.847 -12.475 1.00 98.62 106 ARG A C 1
ATOM 818 O O . ARG A 1 106 ? 23.159 6.659 -11.576 1.00 98.62 106 ARG A O 1
ATOM 825 N N . PHE A 1 107 ? 21.768 5.652 -13.012 1.00 98.75 107 PHE A N 1
ATOM 826 C CA . PHE A 1 107 ? 20.572 6.416 -12.679 1.00 98.75 107 PHE A CA 1
ATOM 827 C C . PHE A 1 107 ? 19.402 5.461 -12.450 1.00 98.75 107 PHE A C 1
ATOM 829 O O . PHE A 1 107 ? 19.229 4.496 -13.192 1.00 98.75 107 PHE A O 1
ATOM 836 N N . ALA A 1 108 ? 18.579 5.745 -11.447 1.00 98.81 108 ALA A N 1
ATOM 837 C CA . ALA A 1 108 ? 17.244 5.175 -11.332 1.00 98.81 108 ALA A CA 1
ATOM 838 C C . ALA A 1 108 ? 16.244 6.102 -12.021 1.00 98.81 108 ALA A C 1
ATOM 840 O O . ALA A 1 108 ? 16.262 7.310 -11.790 1.00 98.81 108 ALA A O 1
ATOM 841 N N . VAL A 1 109 ? 15.367 5.536 -12.843 1.00 98.75 109 VAL A N 1
ATOM 842 C CA . VAL A 1 109 ? 14.272 6.240 -13.512 1.00 98.75 109 VAL A CA 1
ATOM 843 C C . VAL A 1 109 ? 12.952 5.660 -13.020 1.00 98.75 109 VAL A C 1
ATOM 845 O O . VAL A 1 109 ? 12.728 4.457 -13.144 1.00 98.75 109 VAL A O 1
ATOM 848 N N . LEU A 1 110 ? 12.077 6.510 -12.485 1.00 98.75 110 LEU A N 1
ATOM 849 C CA . LEU A 1 110 ? 10.722 6.134 -12.093 1.00 98.75 110 LEU A CA 1
ATOM 850 C C . LEU A 1 110 ? 9.779 6.236 -13.290 1.00 98.75 110 LEU A C 1
ATOM 852 O O . LEU A 1 110 ? 9.656 7.299 -13.903 1.00 98.75 110 LEU A O 1
ATOM 856 N N . LEU A 1 111 ? 9.103 5.131 -13.589 1.00 98.69 111 LEU A N 1
ATOM 857 C CA . LEU A 1 111 ? 8.126 4.986 -14.658 1.00 98.69 111 LEU A CA 1
ATOM 858 C C . LEU A 1 111 ? 6.725 4.765 -14.079 1.00 98.69 111 LEU A C 1
ATOM 860 O O . LEU A 1 111 ? 6.547 3.924 -13.197 1.00 98.69 111 LEU A O 1
ATOM 864 N N . VAL A 1 112 ? 5.723 5.454 -14.622 1.00 98.38 112 VAL A N 1
ATOM 865 C CA . VAL A 1 112 ? 4.299 5.254 -14.286 1.00 98.38 112 VAL A CA 1
ATOM 866 C C . VAL A 1 112 ? 3.460 5.045 -15.556 1.00 98.38 112 VAL A C 1
ATOM 868 O O . VAL A 1 112 ? 3.892 5.457 -16.637 1.00 98.38 112 VAL A O 1
ATOM 871 N N . PRO A 1 113 ? 2.278 4.408 -15.474 1.00 98.25 113 PRO A N 1
ATOM 872 C CA . PRO A 1 113 ? 1.326 4.355 -16.586 1.00 98.25 113 PRO A CA 1
ATOM 873 C C . PRO A 1 113 ? 0.906 5.758 -17.047 1.00 98.25 113 PRO A C 1
ATOM 875 O O . PRO A 1 113 ? 0.877 6.706 -16.255 1.00 98.25 113 PRO A O 1
ATOM 878 N N . ARG A 1 114 ? 0.544 5.912 -18.324 1.00 98.19 114 ARG A N 1
ATOM 879 C CA . ARG A 1 114 ? 0.155 7.217 -18.892 1.00 98.19 114 ARG A CA 1
ATOM 880 C C . ARG A 1 114 ? -1.105 7.759 -18.239 1.00 98.19 114 ARG A C 1
ATOM 882 O O . ARG A 1 114 ? -1.213 8.967 -18.027 1.00 98.19 114 ARG A O 1
ATOM 889 N N . SER A 1 115 ? -2.032 6.874 -17.895 1.00 96.69 115 SER A N 1
ATOM 890 C CA . SER A 1 115 ? -3.277 7.204 -17.214 1.00 96.69 115 SER A CA 1
ATOM 891 C C . SER A 1 115 ? -3.078 7.928 -15.888 1.00 96.69 115 SER A C 1
ATOM 893 O O . SER A 1 115 ? -3.911 8.752 -15.537 1.00 96.69 115 SER A O 1
ATOM 895 N N . VAL A 1 116 ? -1.974 7.679 -15.175 1.00 96.81 116 VAL A N 1
ATOM 896 C CA . VAL A 1 116 ? -1.661 8.363 -13.909 1.00 96.81 116 VAL A CA 1
ATOM 897 C C . VAL A 1 116 ? -1.428 9.853 -14.144 1.00 96.81 116 VAL A C 1
ATOM 899 O O . VAL A 1 116 ? -1.950 10.687 -13.414 1.00 96.81 116 VAL A O 1
ATOM 902 N N . VAL A 1 117 ? -0.705 10.208 -15.211 1.00 96.56 117 VAL A N 1
ATOM 903 C CA . VAL A 1 117 ? -0.382 11.609 -15.536 1.00 96.56 117 VAL A CA 1
ATOM 904 C C . VAL A 1 117 ? -1.623 12.418 -15.921 1.00 96.56 117 VAL A C 1
ATOM 906 O O . VAL A 1 117 ? -1.650 13.633 -15.732 1.00 96.56 117 VAL A O 1
ATOM 909 N N . TYR A 1 118 ? -2.643 11.757 -16.467 1.00 95.69 118 TYR A N 1
ATOM 910 C CA . TYR A 1 118 ? -3.888 12.383 -16.913 1.00 95.69 118 TYR A CA 1
ATOM 911 C C . TYR A 1 118 ? -5.089 12.040 -16.019 1.00 95.69 118 TYR A C 1
ATOM 913 O O . TYR A 1 118 ? -6.220 12.336 -16.397 1.00 95.69 118 TYR A O 1
ATOM 921 N N . TYR A 1 119 ? -4.862 11.445 -14.842 1.00 94.31 119 TYR A N 1
ATOM 922 C CA . TYR A 1 119 ? -5.921 10.903 -13.986 1.00 94.31 119 TYR A CA 1
ATOM 923 C C . TYR A 1 119 ? -6.983 11.948 -13.611 1.00 94.31 119 TYR A C 1
ATOM 925 O O . TYR A 1 119 ? -8.177 11.670 -13.698 1.00 94.31 119 TYR A O 1
ATOM 933 N N . GLU A 1 120 ? -6.566 13.182 -13.318 1.00 91.81 120 GLU A N 1
ATOM 934 C CA . GLU A 1 120 ? -7.458 14.305 -12.983 1.00 91.81 120 GLU A CA 1
ATOM 935 C C . GLU A 1 120 ? -8.534 14.586 -14.049 1.00 91.81 120 GLU A C 1
ATOM 937 O O . GLU A 1 120 ? -9.626 15.069 -13.745 1.00 91.81 120 GLU A O 1
ATOM 942 N N . GLN A 1 121 ? -8.273 14.242 -15.314 1.00 91.75 121 GLN A N 1
ATOM 943 C CA . GLN A 1 121 ? -9.226 14.427 -16.413 1.00 91.75 121 GLN A CA 1
ATOM 944 C C . GLN A 1 121 ? -10.392 13.425 -16.369 1.00 91.75 121 GLN A C 1
ATOM 946 O O . GLN A 1 121 ? -11.402 13.648 -17.035 1.00 91.75 121 GLN A O 1
ATOM 951 N N . LEU A 1 122 ? -10.286 12.352 -15.575 1.00 89.50 122 LEU A N 1
ATOM 952 C CA . LEU A 1 122 ? -11.382 11.412 -15.323 1.00 89.50 122 LEU A CA 1
ATOM 953 C C . LEU A 1 122 ? -12.454 11.995 -14.391 1.00 89.50 122 LEU A C 1
ATOM 955 O O . LEU A 1 122 ? -13.588 11.523 -14.423 1.00 89.50 122 LEU A O 1
ATOM 959 N N . GLN A 1 123 ? -12.110 12.998 -13.569 1.00 87.56 123 GLN A N 1
ATOM 960 C CA . GLN A 1 123 ? -13.036 13.725 -12.687 1.00 87.56 123 GLN A CA 1
ATOM 961 C C . GLN A 1 123 ? -13.876 12.818 -11.760 1.00 87.56 123 GLN A C 1
ATOM 963 O O . GLN A 1 123 ? -15.079 13.022 -11.578 1.00 87.56 123 GLN A O 1
ATOM 968 N N . ARG A 1 124 ? -13.249 11.800 -11.155 1.00 88.81 124 ARG A N 1
ATOM 969 C CA . ARG A 1 124 ? -13.912 10.780 -10.317 1.00 88.81 124 ARG A CA 1
ATOM 970 C C . ARG A 1 124 ? -14.120 11.267 -8.875 1.00 88.81 124 ARG A C 1
ATOM 972 O O . ARG A 1 124 ? -13.400 10.864 -7.967 1.00 88.81 124 ARG A O 1
ATOM 979 N N . GLY A 1 125 ? -15.095 12.154 -8.678 1.00 89.12 125 GLY A N 1
ATOM 980 C CA . GLY A 1 125 ? -15.397 12.767 -7.378 1.00 89.12 125 GLY A CA 1
ATOM 981 C C . GLY A 1 125 ? -16.031 11.821 -6.345 1.00 89.12 125 GLY A C 1
ATOM 982 O O . GLY A 1 125 ? -16.712 10.858 -6.697 1.00 89.12 125 GLY A O 1
ATOM 983 N N . LEU A 1 126 ? -15.827 12.125 -5.059 1.00 92.12 126 LEU A N 1
ATOM 984 C CA . LEU A 1 126 ? -16.411 11.401 -3.924 1.00 92.12 126 LEU A CA 1
ATOM 985 C C . LEU 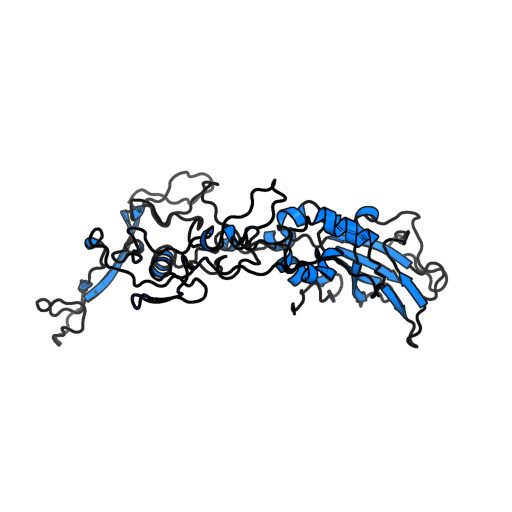A 1 126 ? -17.913 11.712 -3.780 1.00 92.12 126 LEU A C 1
ATOM 987 O O . LEU A 1 126 ? -18.306 12.880 -3.817 1.00 92.12 126 LEU A O 1
ATOM 991 N N . ALA A 1 127 ? -18.761 10.696 -3.582 1.00 89.06 127 ALA A N 1
ATOM 992 C CA . ALA A 1 127 ? -20.206 10.903 -3.473 1.00 89.06 127 ALA A CA 1
ATOM 993 C C . ALA A 1 127 ? -20.634 11.359 -2.067 1.00 89.06 127 ALA A C 1
ATOM 995 O O . ALA A 1 127 ? -20.108 10.890 -1.053 1.00 89.06 127 ALA A O 1
ATOM 996 N N . LEU A 1 128 ? -21.647 12.229 -2.004 1.00 90.88 128 LEU A N 1
ATOM 997 C CA . LEU A 1 128 ? -22.382 12.514 -0.769 1.00 90.88 128 LEU A CA 1
ATOM 998 C C . LEU A 1 128 ? -23.441 11.427 -0.517 1.00 90.88 128 LEU A C 1
ATOM 1000 O O . LEU A 1 128 ? -23.991 10.881 -1.475 1.00 90.88 128 LEU A O 1
ATOM 1004 N N . PRO A 1 129 ? -23.765 11.117 0.751 1.00 88.31 129 PRO A N 1
ATOM 1005 C CA . PRO A 1 129 ? -24.845 10.191 1.055 1.00 88.31 129 PRO A CA 1
ATOM 1006 C C . PRO A 1 129 ? -26.211 10.780 0.665 1.00 88.31 129 PRO A C 1
ATOM 1008 O O . PRO A 1 129 ? -26.467 11.976 0.805 1.00 88.31 129 PRO A O 1
ATOM 1011 N N . ASN A 1 130 ? -27.115 9.918 0.216 1.00 82.00 130 ASN A N 1
ATOM 1012 C CA . ASN A 1 130 ? -28.497 10.229 -0.114 1.00 82.00 130 ASN A CA 1
ATOM 1013 C C . ASN A 1 130 ? -29.228 10.825 1.090 1.00 82.00 130 ASN A C 1
ATOM 1015 O O . ASN A 1 130 ? -29.360 10.192 2.138 1.00 82.00 130 ASN A O 1
ATOM 1019 N N . GLN A 1 131 ? -29.767 12.031 0.918 1.00 71.81 131 GLN A N 1
ATOM 1020 C CA . GLN A 1 131 ? -30.480 12.753 1.975 1.00 71.81 131 GLN A CA 1
ATOM 1021 C C . GLN A 1 131 ? -31.945 12.299 2.146 1.00 71.81 131 GLN A C 1
ATOM 1023 O O . GLN A 1 131 ? -32.619 12.726 3.082 1.00 71.81 131 GLN A O 1
ATOM 1028 N N . GLY A 1 132 ? -32.449 11.418 1.273 1.00 63.28 132 GLY A N 1
ATOM 1029 C CA . GLY A 1 132 ? -33.892 11.206 1.122 1.00 63.28 132 GLY A CA 1
ATOM 1030 C C . GLY A 1 132 ? -34.561 12.421 0.466 1.00 63.28 132 GLY A C 1
ATOM 1031 O O . GLY A 1 132 ? -33.899 13.419 0.183 1.00 63.28 132 GLY A O 1
ATOM 1032 N N . SER A 1 133 ? -35.860 12.328 0.164 1.00 50.81 133 SER A N 1
ATOM 1033 C CA . SER A 1 133 ? -36.620 13.388 -0.516 1.00 50.81 133 SER A CA 1
ATOM 1034 C C . SER A 1 133 ? -36.364 14.758 0.117 1.00 50.81 133 SER A C 1
ATOM 1036 O O . SER A 1 133 ? -36.530 14.948 1.322 1.00 50.81 133 SER A O 1
ATOM 1038 N N . SER A 1 134 ? -35.910 15.670 -0.733 1.00 41.00 134 SER A N 1
ATOM 1039 C CA . SER A 1 134 ? -35.317 16.961 -0.424 1.00 41.00 134 SER A CA 1
ATOM 1040 C C . SER A 1 134 ? -36.113 17.798 0.576 1.00 41.00 134 SER A C 1
ATOM 1042 O O . SER A 1 134 ? -37.303 18.072 0.428 1.00 41.00 134 SER A O 1
ATOM 1044 N N . SER A 1 135 ? -35.385 18.318 1.559 1.00 32.16 135 SER A N 1
ATOM 1045 C CA . SER A 1 135 ? -35.700 19.563 2.248 1.00 32.16 135 SER A CA 1
ATOM 1046 C C . SER A 1 135 ? -35.830 20.690 1.213 1.00 32.16 135 SER A C 1
ATOM 1048 O O . SER A 1 135 ? -34.833 21.271 0.787 1.00 32.16 135 SER A O 1
ATOM 1050 N N . GLY A 1 136 ? -37.060 20.959 0.775 1.00 35.12 136 GLY A N 1
ATOM 1051 C CA . GLY A 1 136 ? -37.379 21.944 -0.253 1.00 35.12 136 GLY A CA 1
ATOM 1052 C C . GLY A 1 136 ? -38.879 22.222 -0.297 1.00 35.12 136 GLY A C 1
ATOM 1053 O O . GLY A 1 136 ? -39.585 21.665 -1.126 1.00 35.12 136 GLY A O 1
ATOM 1054 N N . SER A 1 137 ? -39.328 23.112 0.595 1.00 31.09 137 SER A N 1
ATOM 1055 C CA . SER A 1 137 ? -40.696 23.621 0.814 1.00 31.09 137 SER A CA 1
ATOM 1056 C C . SER A 1 137 ? -41.573 22.840 1.816 1.00 31.09 137 SER A C 1
ATOM 1058 O O . SER A 1 137 ? -42.074 21.756 1.556 1.00 31.09 137 SER A O 1
ATOM 1060 N N . GLY A 1 138 ? -41.807 23.442 2.990 1.00 30.78 138 GLY A N 1
ATOM 1061 C CA . GLY A 1 138 ? -43.126 23.352 3.632 1.00 30.78 138 GLY A CA 1
ATOM 1062 C C . GLY A 1 138 ? -43.298 22.635 4.977 1.00 30.78 138 GLY A C 1
ATOM 1063 O O . GLY A 1 138 ? -44.375 22.786 5.544 1.00 30.78 138 GLY A O 1
ATOM 1064 N N . GLN A 1 139 ? -42.320 21.928 5.558 1.00 34.06 139 GLN A N 1
ATOM 1065 C CA . GLN A 1 139 ? -42.525 21.294 6.879 1.00 34.06 139 GLN A CA 1
ATOM 1066 C C . GLN A 1 139 ? -41.403 21.575 7.889 1.00 34.06 139 GLN A C 1
ATOM 1068 O O . GLN A 1 139 ? -40.323 20.994 7.850 1.00 34.06 139 GLN A O 1
ATOM 1073 N N . GLN A 1 140 ? -41.710 22.468 8.836 1.00 32.53 140 GLN A N 1
ATOM 1074 C CA . GLN A 1 140 ? -40.905 22.858 10.001 1.00 32.53 140 GLN A CA 1
ATOM 1075 C C . GLN A 1 140 ? -40.875 21.792 11.115 1.00 32.53 140 GLN A C 1
ATOM 1077 O O . GLN A 1 140 ? -41.127 22.110 12.273 1.00 32.53 140 GLN A O 1
ATOM 1082 N N . ASN A 1 141 ? -40.579 20.525 10.828 1.00 34.25 141 ASN A N 1
ATOM 1083 C CA . ASN A 1 141 ? -40.440 19.550 11.912 1.00 34.25 141 ASN A CA 1
ATOM 1084 C C . ASN A 1 141 ? -39.300 18.563 11.672 1.00 34.25 141 ASN A C 1
ATOM 1086 O O . ASN A 1 141 ? -39.311 17.813 10.703 1.00 34.25 141 ASN A O 1
ATOM 1090 N N . THR A 1 142 ? -38.402 18.511 12.662 1.00 50.25 142 THR A N 1
ATOM 1091 C CA . THR A 1 142 ? -37.334 17.525 12.920 1.00 50.25 142 THR A CA 1
ATOM 1092 C C . THR A 1 142 ? -35.946 17.826 12.332 1.00 50.25 142 THR A C 1
ATOM 1094 O O . THR A 1 142 ? -35.803 18.316 11.221 1.00 50.25 142 THR A O 1
ATOM 1097 N N . THR A 1 143 ? -34.919 17.598 13.161 1.00 54.62 143 THR A N 1
ATOM 1098 C CA . THR A 1 143 ? -33.488 17.908 12.998 1.00 54.62 143 THR A CA 1
ATOM 1099 C C . THR A 1 143 ? -32.978 17.714 11.563 1.00 54.62 143 THR A C 1
ATOM 1101 O O . THR A 1 143 ? -32.767 16.587 11.123 1.00 54.62 143 THR A O 1
ATOM 1104 N N . ILE A 1 144 ? -32.778 18.814 10.830 1.00 55.22 144 ILE A N 1
ATOM 1105 C CA . ILE A 1 144 ? -32.374 18.777 9.418 1.00 55.22 144 ILE A CA 1
ATOM 1106 C C . ILE A 1 144 ? -30.857 18.574 9.341 1.00 55.22 144 ILE A C 1
ATOM 1108 O O . ILE A 1 144 ? -30.085 19.491 9.618 1.00 55.22 144 ILE A O 1
ATOM 1112 N N . GLY A 1 145 ? -30.421 17.371 8.965 1.00 61.81 145 GLY A N 1
ATOM 1113 C CA . GLY A 1 145 ? -29.047 17.143 8.522 1.00 61.81 145 GLY A CA 1
ATOM 1114 C C . GLY A 1 145 ? -28.829 17.742 7.130 1.00 61.81 145 GLY A C 1
ATOM 1115 O O . GLY A 1 145 ? -29.665 17.560 6.247 1.00 61.81 145 GLY A O 1
ATOM 1116 N N . ALA A 1 146 ? -27.724 18.459 6.928 1.00 80.50 146 ALA A N 1
ATOM 1117 C CA . ALA A 1 146 ? -27.300 18.951 5.615 1.00 80.50 146 ALA A CA 1
ATOM 1118 C C . ALA A 1 146 ? -26.383 17.928 4.922 1.00 80.50 146 ALA A C 1
ATOM 1120 O O . ALA A 1 146 ? -25.727 17.136 5.601 1.00 80.50 146 ALA A O 1
ATOM 1121 N N . TYR A 1 147 ? -26.319 17.953 3.586 1.00 84.19 147 TYR A N 1
ATOM 1122 C CA . TYR A 1 147 ? -25.405 17.116 2.786 1.00 84.19 147 TYR A CA 1
ATOM 1123 C C . TYR A 1 147 ? -25.549 15.603 3.047 1.00 84.19 147 TYR A C 1
ATOM 1125 O O . TYR A 1 147 ? -24.568 14.863 3.053 1.00 84.19 147 TYR A O 1
ATOM 1133 N N . GLY A 1 148 ? -26.779 15.150 3.320 1.00 86.94 148 GLY A N 1
ATOM 1134 C CA . GLY A 1 148 ? -27.074 13.743 3.613 1.00 86.94 148 GLY A CA 1
ATOM 1135 C C . GLY A 1 148 ? -26.691 13.258 5.017 1.00 86.94 148 GLY A C 1
ATOM 1136 O O . GLY A 1 148 ? -26.699 12.053 5.272 1.00 86.94 148 GLY A O 1
ATOM 1137 N N . LEU A 1 149 ? -26.367 14.163 5.951 1.00 90.44 149 LEU A N 1
ATOM 1138 C CA . LEU A 1 149 ? -26.085 13.801 7.341 1.00 90.44 149 LEU A CA 1
ATOM 1139 C C . LEU A 1 149 ? -27.289 13.106 7.996 1.00 90.44 149 LEU A C 1
ATOM 1141 O O . LEU A 1 149 ? -28.367 13.685 8.135 1.00 90.44 149 LEU A O 1
ATOM 1145 N N . LYS A 1 150 ? -27.075 11.887 8.494 1.00 90.56 150 LYS A N 1
ATOM 1146 C CA . LYS A 1 150 ? -28.039 11.185 9.345 1.00 90.56 150 LYS A CA 1
ATOM 1147 C C . LYS A 1 150 ? -27.879 11.634 10.789 1.00 90.56 150 LYS A C 1
ATOM 1149 O O . LYS A 1 150 ? -26.863 11.358 11.418 1.00 90.56 150 LYS A O 1
ATOM 1154 N N . VAL A 1 151 ? -28.900 12.304 11.315 1.00 89.19 151 VAL A N 1
ATOM 1155 C CA . VAL A 1 151 ? -28.940 12.786 12.697 1.00 89.19 151 VAL A CA 1
ATOM 1156 C C . VAL A 1 151 ? -30.289 12.455 13.328 1.00 89.19 151 VAL A C 1
ATOM 1158 O O . VAL A 1 151 ? -31.348 12.835 12.832 1.00 89.19 151 VAL A O 1
ATOM 1161 N N . LYS A 1 152 ? -30.255 11.708 14.430 1.00 90.56 152 LYS A N 1
ATOM 1162 C CA . LYS A 1 152 ? -31.429 11.349 15.227 1.00 90.56 152 LYS A CA 1
ATOM 1163 C C . LYS A 1 152 ? -30.963 11.001 16.635 1.00 90.56 152 LYS A C 1
ATOM 1165 O O . LYS A 1 152 ? -30.022 10.228 16.786 1.00 90.56 152 LYS A O 1
ATOM 1170 N N . ASN A 1 153 ? -31.622 11.552 17.653 1.00 93.19 153 ASN A N 1
ATOM 1171 C CA . ASN A 1 153 ? -31.323 11.189 19.036 1.00 93.19 153 ASN A CA 1
ATOM 1172 C C . ASN A 1 153 ? -31.612 9.699 19.261 1.00 93.19 153 ASN A C 1
ATOM 1174 O O . ASN A 1 153 ? -32.626 9.183 18.786 1.00 93.19 153 ASN A O 1
ATOM 1178 N N . ALA A 1 154 ? -30.724 9.034 19.995 1.00 96.12 154 ALA A N 1
ATOM 1179 C CA . ALA A 1 154 ? -30.940 7.680 20.480 1.00 96.12 154 ALA A CA 1
ATOM 1180 C C . ALA A 1 154 ? -32.086 7.639 21.507 1.00 96.12 154 ALA A C 1
ATOM 1182 O O . ALA A 1 154 ? -32.398 8.645 22.149 1.00 96.12 154 ALA A O 1
ATOM 1183 N N . GLU A 1 155 ? -32.699 6.473 21.675 1.00 95.31 155 GLU A N 1
ATOM 1184 C CA . GLU A 1 155 ? -33.840 6.269 22.570 1.00 95.31 155 GLU A CA 1
ATOM 1185 C C . GLU A 1 155 ? -33.619 5.064 23.486 1.00 95.31 155 GLU A C 1
ATOM 1187 O O . GLU A 1 155 ? -32.864 4.146 23.164 1.00 95.31 155 GLU A O 1
ATOM 1192 N N . ALA A 1 156 ? -34.259 5.063 24.655 1.00 97.12 156 ALA A N 1
ATOM 1193 C CA . ALA A 1 156 ? -34.187 3.925 25.563 1.00 97.12 156 ALA A CA 1
ATOM 1194 C C . ALA A 1 156 ? -34.856 2.695 24.931 1.00 97.12 156 ALA A C 1
ATOM 1196 O O . ALA A 1 156 ? -35.962 2.789 24.395 1.00 97.12 156 ALA A O 1
ATOM 1197 N N . ASP A 1 157 ? -34.218 1.532 25.037 1.00 96.06 157 ASP A N 1
ATOM 1198 C CA . ASP A 1 157 ? -34.826 0.278 24.613 1.00 96.06 157 ASP A CA 1
ATOM 1199 C C . ASP A 1 157 ? -35.556 -0.374 25.788 1.00 96.06 157 ASP A C 1
ATOM 1201 O O . ASP A 1 157 ? -34.948 -0.950 26.694 1.00 96.06 157 ASP A O 1
ATOM 1205 N N . THR A 1 158 ? -36.885 -0.261 25.805 1.00 95.19 158 THR A N 1
ATOM 1206 C CA . THR A 1 158 ? -37.717 -0.785 26.899 1.00 95.19 158 THR A CA 1
ATOM 1207 C C . THR A 1 158 ? -37.585 -2.301 27.048 1.00 95.19 158 THR A C 1
ATOM 1209 O O . THR A 1 158 ? -37.624 -2.802 28.175 1.00 95.19 158 THR A O 1
ATOM 1212 N N . ALA A 1 159 ? -37.334 -3.014 25.944 1.00 95.12 159 ALA A N 1
ATOM 1213 C CA . ALA A 1 159 ? -37.116 -4.459 25.921 1.00 95.12 159 ALA A CA 1
ATOM 1214 C C . ALA A 1 159 ? -35.790 -4.884 26.577 1.00 95.12 159 ALA A C 1
ATOM 1216 O O . ALA A 1 159 ? -35.700 -5.987 27.105 1.00 95.12 159 ALA A O 1
ATOM 1217 N N . LYS A 1 160 ? -34.787 -3.996 26.594 1.00 95.44 160 LYS A N 1
ATOM 1218 C CA . LYS A 1 160 ? -33.453 -4.211 27.185 1.00 95.44 160 LYS A CA 1
ATOM 1219 C C . LYS A 1 160 ? -33.236 -3.357 28.433 1.00 95.44 160 LYS A C 1
ATOM 1221 O O . LYS A 1 160 ? -32.119 -2.999 28.802 1.00 95.44 160 LYS A O 1
ATOM 1226 N N . SER A 1 161 ? -34.325 -2.996 29.112 1.00 95.38 161 SER A N 1
ATOM 1227 C CA . SER A 1 161 ? -34.280 -2.120 30.284 1.00 95.38 161 SER A CA 1
ATOM 1228 C C . SER A 1 161 ? -33.529 -2.727 31.475 1.00 95.38 161 SER A C 1
ATOM 1230 O O . SER A 1 161 ? -33.016 -1.959 32.296 1.00 95.38 161 SER A O 1
ATOM 1232 N N . ASN A 1 162 ? -33.434 -4.058 31.523 1.00 95.00 162 ASN A N 1
ATOM 1233 C CA . ASN A 1 162 ? -32.671 -4.867 32.472 1.00 95.00 162 ASN A CA 1
ATOM 1234 C C . ASN A 1 162 ? -31.156 -4.887 32.199 1.00 95.00 162 ASN A C 1
ATOM 1236 O O . ASN A 1 162 ? -30.404 -5.278 33.083 1.00 95.00 162 ASN A O 1
ATOM 1240 N N . GLU A 1 163 ? -30.699 -4.438 31.027 1.00 96.12 163 GLU A N 1
ATOM 1241 C CA . GLU A 1 163 ? -29.272 -4.372 30.668 1.00 96.12 163 GLU A CA 1
ATOM 1242 C C . GLU A 1 163 ? -28.570 -3.123 31.247 1.00 96.12 163 GLU A C 1
ATOM 1244 O O . GLU A 1 163 ? -27.401 -2.862 30.976 1.00 96.12 163 GLU A O 1
ATOM 1249 N N . LYS A 1 164 ? -29.253 -2.305 32.060 1.00 95.06 164 LYS A N 1
ATOM 1250 C CA . LYS A 1 164 ? -28.605 -1.174 32.744 1.00 95.06 164 LYS A CA 1
ATOM 1251 C C . LYS A 1 164 ? -27.603 -1.685 33.782 1.00 95.06 164 LYS A C 1
ATOM 1253 O O . LYS A 1 164 ? -27.967 -2.473 34.653 1.00 95.06 164 LYS A O 1
ATOM 1258 N N . LEU A 1 165 ? -26.374 -1.167 33.731 1.00 94.19 165 LEU A N 1
ATOM 1259 C CA . LEU A 1 165 ? -25.364 -1.421 34.760 1.00 94.19 165 LEU A CA 1
ATOM 1260 C C . LEU A 1 165 ? -25.890 -0.997 36.136 1.00 94.19 165 LEU A C 1
ATOM 1262 O O . LEU A 1 165 ? -26.470 0.081 36.290 1.00 94.19 165 LEU A O 1
ATOM 1266 N N . GLN A 1 166 ? -25.676 -1.848 37.136 1.00 86.00 166 GLN A N 1
ATOM 1267 C CA . GLN A 1 166 ? -26.156 -1.620 38.495 1.00 86.00 166 GLN A CA 1
ATOM 1268 C C . GLN A 1 166 ? -25.043 -1.045 39.373 1.00 86.00 166 GLN A C 1
ATOM 1270 O O . GLN A 1 166 ? -23.864 -1.379 39.233 1.00 86.00 166 GLN A O 1
ATOM 1275 N N . GLY A 1 167 ? -25.425 -0.160 40.295 1.00 81.19 167 GLY A N 1
ATOM 1276 C CA . GLY A 1 167 ? -24.516 0.338 41.318 1.00 81.19 167 GLY A CA 1
ATOM 1277 C C . GLY A 1 167 ? -24.237 -0.754 42.347 1.00 81.19 167 GLY A C 1
ATOM 1278 O O . GLY A 1 167 ? -25.151 -1.165 43.062 1.00 81.19 167 GLY A O 1
ATOM 1279 N N . TYR A 1 168 ? -22.985 -1.186 42.45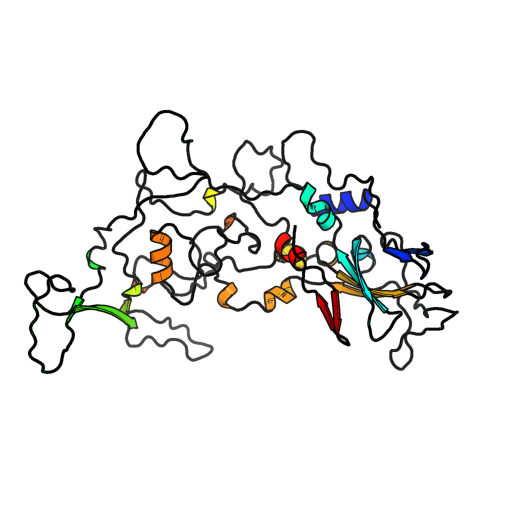2 1.00 74.00 168 TYR A N 1
ATOM 1280 C CA . TYR A 1 168 ? -22.541 -2.108 43.489 1.00 74.00 168 TYR A CA 1
ATOM 1281 C C . TYR A 1 168 ? -22.032 -1.321 44.698 1.00 74.00 168 TYR A C 1
ATOM 1283 O O . TYR A 1 168 ? -21.364 -0.292 44.559 1.00 74.00 168 TYR A O 1
ATOM 1291 N N . GLU A 1 169 ? -22.375 -1.781 45.898 1.00 67.38 169 GLU A N 1
ATOM 1292 C CA . GLU A 1 169 ? -21.940 -1.134 47.133 1.00 67.38 169 GLU A CA 1
ATOM 1293 C C . GLU A 1 169 ? -20.436 -1.325 47.345 1.00 67.38 169 GLU A C 1
ATOM 1295 O O . GLU A 1 169 ? -19.926 -2.449 47.360 1.00 67.38 169 GLU A O 1
ATOM 1300 N N . SER A 1 170 ? -19.718 -0.221 47.557 1.00 61.41 170 SER A N 1
ATOM 1301 C CA . SER A 1 170 ? -18.326 -0.275 47.990 1.00 61.41 170 SER A CA 1
ATOM 1302 C C . SER A 1 170 ? -18.244 -0.932 49.369 1.00 61.41 170 SER A C 1
ATOM 1304 O O . SER A 1 170 ? -18.878 -0.470 50.319 1.00 61.41 170 SER A O 1
ATOM 1306 N N . LYS A 1 171 ? -17.412 -1.969 49.518 1.00 59.62 171 LYS A N 1
ATOM 1307 C CA . LYS A 1 171 ? -16.987 -2.465 50.836 1.00 59.62 171 LYS A CA 1
ATOM 1308 C C . LYS A 1 171 ? -16.056 -1.424 51.474 1.00 59.62 171 LYS A C 1
ATOM 1310 O O . LYS A 1 171 ? -14.842 -1.594 51.444 1.00 59.62 171 LYS A O 1
ATOM 1315 N N . SER A 1 172 ? -16.585 -0.313 51.993 1.00 49.81 172 SER A N 1
ATOM 1316 C CA . SER A 1 172 ? -15.760 0.625 52.759 1.00 49.81 172 SER A CA 1
ATOM 1317 C C . SER A 1 172 ? -15.561 0.091 54.176 1.00 49.81 172 SER A C 1
ATOM 1319 O O . SER A 1 172 ? -16.502 -0.018 54.961 1.00 49.81 172 SER A O 1
ATOM 1321 N N . SER A 1 173 ? -14.309 -0.241 54.464 1.00 44.31 173 SER A N 1
ATOM 1322 C CA . SER A 1 173 ? -13.731 -0.501 55.778 1.00 44.31 173 SER A CA 1
ATOM 1323 C C . SER A 1 173 ? -14.093 0.578 56.806 1.00 44.31 173 SER A C 1
ATOM 1325 O O . SER A 1 173 ? -14.043 1.759 56.477 1.00 44.31 173 SER A O 1
ATOM 1327 N N . ASN A 1 174 ? -14.406 0.150 58.036 1.00 39.84 174 ASN A N 1
ATOM 1328 C CA . ASN A 1 174 ? -14.495 0.926 59.283 1.00 39.84 174 ASN A CA 1
ATOM 1329 C C . ASN A 1 174 ? -14.074 2.404 59.180 1.00 39.84 174 ASN A C 1
ATOM 1331 O O . ASN A 1 174 ? -12.887 2.721 59.199 1.00 39.84 174 ASN A O 1
ATOM 1335 N N . GLY A 1 175 ? -15.049 3.309 59.148 1.00 42.50 175 GLY A N 1
ATOM 1336 C CA . GLY A 1 175 ? -14.796 4.745 59.209 1.00 42.50 175 GLY A CA 1
ATOM 1337 C C . GLY A 1 175 ? -16.096 5.529 59.142 1.00 42.50 175 GLY A C 1
ATOM 1338 O O . GLY A 1 175 ? -16.629 5.767 58.064 1.00 42.50 175 GLY A O 1
ATOM 1339 N N . SER A 1 176 ? -16.628 5.898 60.304 1.00 36.47 176 SER A N 1
ATOM 1340 C CA . SER A 1 176 ? -17.824 6.724 60.454 1.00 36.47 176 SER A CA 1
ATOM 1341 C C . SER A 1 176 ? -17.642 8.108 59.816 1.00 36.47 176 SER A C 1
ATOM 1343 O O . SER A 1 176 ? -17.126 9.021 60.452 1.00 36.47 176 SER A O 1
ATOM 1345 N N . SER A 1 177 ? -18.111 8.296 58.583 1.00 40.66 177 SER A N 1
ATOM 1346 C CA . SER A 1 177 ? -18.527 9.611 58.078 1.00 40.66 177 SER A CA 1
ATOM 1347 C C . SER A 1 177 ? -19.698 9.459 57.098 1.00 40.66 177 SER A C 1
ATOM 1349 O O . SER A 1 177 ? -19.566 9.311 55.886 1.00 40.66 177 SER A O 1
ATOM 1351 N N . SER A 1 178 ? -20.904 9.445 57.663 1.00 44.56 178 SER A N 1
ATOM 1352 C CA . SER A 1 178 ? -22.169 9.405 56.935 1.00 44.56 178 SER A CA 1
ATOM 1353 C C . SER A 1 178 ? -22.530 10.795 56.405 1.00 44.56 178 SER A C 1
ATOM 1355 O O . SER A 1 178 ? -23.352 11.494 56.997 1.00 44.56 178 SER A O 1
ATOM 1357 N N . THR A 1 179 ? -21.942 11.209 55.284 1.00 46.38 179 THR A N 1
ATOM 1358 C CA . THR A 1 179 ? -22.506 12.316 54.500 1.00 46.38 179 THR A CA 1
ATOM 1359 C C . THR A 1 179 ? -23.512 11.720 53.518 1.00 46.38 179 THR A C 1
ATOM 1361 O O . THR A 1 179 ? -23.133 11.152 52.493 1.00 46.38 179 THR A O 1
ATOM 1364 N N . SER A 1 180 ? -24.803 11.793 53.856 1.00 50.41 180 SER A N 1
ATOM 1365 C CA . SER A 1 180 ? -25.901 11.386 52.971 1.00 50.41 180 SER A CA 1
ATOM 1366 C C . SER A 1 180 ? -25.814 12.155 51.658 1.00 50.41 180 SER A C 1
ATOM 1368 O O . SER A 1 180 ? -25.739 13.385 51.670 1.00 50.41 180 SER A O 1
ATOM 1370 N N . THR A 1 181 ? -25.843 11.463 50.523 1.00 54.59 181 THR A N 1
ATOM 1371 C CA . THR A 1 181 ? -25.836 12.139 49.229 1.00 54.59 181 THR A CA 1
ATOM 1372 C C . THR A 1 181 ? -26.724 11.418 48.227 1.00 54.59 181 THR A C 1
ATOM 1374 O O . THR A 1 181 ? -26.498 10.261 47.888 1.00 54.59 181 THR A O 1
ATOM 1377 N N . THR A 1 182 ? -27.721 12.144 47.719 1.00 64.06 182 THR A N 1
ATOM 1378 C CA . THR A 1 182 ? -28.494 11.788 46.518 1.00 64.06 182 THR A CA 1
ATOM 1379 C C . THR A 1 182 ? -27.711 12.078 45.232 1.00 64.06 182 THR A C 1
ATOM 1381 O O . THR A 1 182 ? -28.185 11.805 44.135 1.00 64.06 182 THR A O 1
ATOM 1384 N N . GLN A 1 183 ? -26.501 12.640 45.351 1.00 68.81 183 GLN A N 1
ATOM 1385 C CA . GLN A 1 183 ? -25.620 12.992 44.234 1.00 68.81 183 GLN A CA 1
ATOM 1386 C C . GLN A 1 183 ? -24.633 11.862 43.880 1.00 68.81 183 GLN A C 1
ATOM 1388 O O . GLN A 1 183 ? -23.678 12.078 43.127 1.00 68.81 183 GLN A O 1
ATOM 1393 N N . ARG A 1 184 ? -24.802 10.669 44.464 1.00 67.62 184 ARG A N 1
ATOM 1394 C CA . ARG A 1 184 ? -24.062 9.433 44.147 1.00 67.62 184 ARG A CA 1
ATOM 1395 C C . ARG A 1 184 ? -25.074 8.313 43.874 1.00 67.62 184 ARG A C 1
ATOM 1397 O O . ARG A 1 184 ? -26.256 8.509 44.107 1.00 67.62 184 ARG A O 1
ATOM 1404 N N . GLY A 1 185 ? -24.630 7.159 43.365 1.00 60.28 185 GLY A N 1
ATOM 1405 C CA . GLY A 1 185 ? -25.484 6.115 42.760 1.00 60.28 185 GLY A CA 1
ATOM 1406 C C . GLY A 1 185 ? -26.546 5.418 43.635 1.00 60.28 185 GLY A C 1
ATOM 1407 O O . GLY A 1 185 ? -27.047 4.373 43.227 1.00 60.28 185 GLY A O 1
ATOM 1408 N N . GLY A 1 186 ? -26.873 5.931 44.822 1.00 57.19 186 GLY A N 1
ATOM 1409 C CA . GLY A 1 186 ? -27.964 5.445 45.667 1.00 57.19 186 GLY A CA 1
ATOM 1410 C C . GLY A 1 186 ? -29.317 6.039 45.265 1.00 57.19 186 GLY A C 1
ATOM 1411 O O . GLY A 1 186 ? -29.407 7.213 44.907 1.00 57.19 186 GLY A O 1
ATOM 1412 N N . SER A 1 187 ? -30.386 5.237 45.338 1.00 54.38 187 SER A N 1
ATOM 1413 C CA . SER A 1 187 ? -31.747 5.789 45.339 1.00 54.38 187 SER A CA 1
ATOM 1414 C C . SER A 1 187 ? -31.982 6.540 46.655 1.00 54.38 187 SER A C 1
ATOM 1416 O O . SER A 1 187 ? -31.231 6.359 47.614 1.00 54.38 187 SER A O 1
ATOM 1418 N N . SER A 1 188 ? -33.038 7.355 46.737 1.00 49.94 188 SER A N 1
ATOM 1419 C CA . SER A 1 188 ? -33.387 8.144 47.933 1.00 49.94 188 SER A CA 1
ATOM 1420 C C . SER A 1 188 ? -33.457 7.342 49.242 1.00 49.94 188 SER A C 1
ATOM 1422 O O . SER A 1 188 ? -33.437 7.938 50.315 1.00 49.94 188 SER A O 1
ATOM 1424 N N . ASN A 1 189 ? -33.528 6.009 49.163 1.00 53.19 189 ASN A N 1
ATOM 1425 C CA . ASN A 1 189 ? -33.670 5.117 50.308 1.00 53.19 189 ASN A CA 1
ATOM 1426 C C . ASN A 1 189 ? -32.361 4.398 50.697 1.00 53.19 189 ASN A C 1
ATOM 1428 O O . ASN A 1 189 ? -32.334 3.704 51.710 1.00 53.19 189 ASN A O 1
ATOM 1432 N N . GLU A 1 190 ? -31.266 4.569 49.945 1.00 55.50 190 GLU A N 1
ATOM 1433 C CA . GLU A 1 190 ? -29.985 3.892 50.184 1.00 55.50 190 GLU A CA 1
ATOM 1434 C C . GLU A 1 190 ? -28.818 4.890 50.092 1.00 55.50 190 GLU A C 1
ATOM 1436 O O . GLU A 1 190 ? -28.220 5.091 49.037 1.00 55.50 190 GLU A O 1
ATOM 1441 N N . ASN A 1 191 ? -28.473 5.512 51.225 1.00 58.03 191 ASN A N 1
ATOM 1442 C CA . ASN A 1 191 ? -27.387 6.496 51.379 1.00 58.03 191 ASN A CA 1
ATOM 1443 C C . ASN A 1 191 ? -25.978 5.871 51.288 1.00 58.03 191 ASN A C 1
ATOM 1445 O O . ASN A 1 191 ? -25.145 6.056 52.177 1.00 58.03 191 ASN A O 1
ATOM 1449 N N . LYS A 1 192 ? -25.693 5.101 50.236 1.00 62.62 192 LYS A N 1
ATOM 1450 C CA . LYS A 1 192 ? -24.394 4.452 50.030 1.00 62.62 192 LYS A CA 1
ATOM 1451 C C . LYS A 1 192 ? -23.720 4.952 48.761 1.00 62.62 192 LYS A C 1
ATOM 1453 O O . LYS A 1 192 ? -24.355 5.154 47.728 1.00 62.62 192 LYS A O 1
ATOM 1458 N N . VAL A 1 193 ? -22.399 5.113 48.832 1.00 66.81 193 VAL A N 1
ATOM 1459 C CA . VAL A 1 193 ? -21.570 5.368 47.652 1.00 66.81 193 VAL A CA 1
ATOM 1460 C C . VAL A 1 193 ? -21.491 4.072 46.849 1.00 66.81 193 VAL A C 1
ATOM 1462 O O . VAL A 1 193 ? -20.861 3.105 47.277 1.00 66.81 193 VAL A O 1
ATOM 1465 N N . LYS A 1 194 ? -22.158 4.054 45.694 1.00 73.75 194 LYS A N 1
ATOM 1466 C CA . LYS A 1 194 ? -22.155 2.933 44.752 1.00 73.75 194 LYS A CA 1
ATOM 1467 C C . LYS A 1 194 ? -21.326 3.279 43.520 1.00 73.75 194 LYS A C 1
ATOM 1469 O O . LYS A 1 194 ? -21.417 4.401 43.018 1.00 73.75 194 LYS A O 1
ATOM 1474 N N . ALA A 1 195 ? -20.554 2.313 43.033 1.00 81.38 195 ALA A N 1
ATOM 1475 C CA . ALA A 1 195 ? -19.866 2.387 41.747 1.00 81.38 195 ALA A CA 1
ATOM 1476 C C . ALA A 1 195 ? -20.577 1.476 40.740 1.00 81.38 195 ALA A C 1
ATOM 1478 O O . ALA A 1 195 ? -21.084 0.421 41.118 1.00 81.38 195 ALA A O 1
ATOM 1479 N N . LEU A 1 196 ? -20.629 1.870 39.467 1.00 89.38 196 LEU A N 1
ATOM 1480 C CA . LEU A 1 196 ? -21.144 0.993 38.415 1.00 89.38 196 LEU A CA 1
ATOM 1481 C C . LEU A 1 196 ? -20.165 -0.164 38.221 1.00 89.38 196 LEU A C 1
ATOM 1483 O O . LEU A 1 196 ? -18.989 0.060 37.934 1.00 89.38 196 LEU A O 1
ATOM 1487 N N . GLN A 1 197 ? -20.646 -1.389 38.405 1.00 90.81 197 GLN A N 1
ATOM 1488 C CA . GLN A 1 197 ? -19.851 -2.586 38.167 1.00 90.81 197 GLN A CA 1
ATOM 1489 C C . GLN A 1 197 ? -20.003 -3.028 36.711 1.00 90.81 197 GLN A C 1
ATOM 1491 O O . GLN A 1 197 ? -21.102 -2.999 36.167 1.00 90.81 197 GLN A O 1
ATOM 1496 N N . VAL A 1 198 ? -18.894 -3.455 36.110 1.00 94.38 198 VAL A N 1
ATOM 1497 C CA . VAL A 1 198 ? -18.854 -4.120 34.805 1.00 94.38 198 VAL A CA 1
ATOM 1498 C C . VAL A 1 198 ? -18.164 -5.463 35.006 1.00 94.38 198 VAL A C 1
ATOM 1500 O O . VAL A 1 198 ? -17.013 -5.505 35.444 1.00 94.38 198 VAL A O 1
ATOM 1503 N N . ALA A 1 199 ? -18.860 -6.556 34.715 1.00 93.50 199 ALA A N 1
ATOM 1504 C CA . ALA A 1 199 ? -18.357 -7.914 34.829 1.00 93.50 199 ALA A CA 1
ATOM 1505 C C . ALA A 1 199 ? -18.390 -8.638 33.475 1.00 93.50 199 ALA A C 1
ATOM 1507 O O . ALA A 1 199 ? -19.399 -8.676 32.772 1.00 93.50 199 ALA A O 1
ATOM 1508 N N . VAL A 1 200 ? -17.271 -9.276 33.134 1.00 94.75 200 VAL A N 1
ATOM 1509 C CA . VAL A 1 200 ? -17.153 -10.177 31.984 1.00 94.75 200 VAL A CA 1
ATOM 1510 C C . VAL A 1 200 ? -16.580 -11.490 32.497 1.00 94.75 200 VAL A C 1
ATOM 1512 O O . VAL A 1 200 ? -15.506 -11.506 33.101 1.00 94.75 200 VAL A O 1
ATOM 1515 N N . LYS A 1 201 ? -17.306 -12.591 32.303 1.00 94.00 201 LYS A N 1
ATOM 1516 C CA . LYS A 1 201 ? -16.945 -13.911 32.829 1.00 94.00 201 LYS A CA 1
ATOM 1517 C C . LYS A 1 201 ? -17.109 -14.958 31.737 1.00 94.00 201 LYS A C 1
ATOM 1519 O O . LYS A 1 201 ? -18.146 -15.011 31.083 1.00 94.00 201 LYS A O 1
ATOM 1524 N N . LYS A 1 202 ? -16.103 -15.815 31.557 1.00 92.50 202 LYS A N 1
ATOM 1525 C CA . LYS A 1 202 ? -16.203 -17.006 30.701 1.00 92.50 202 LYS A CA 1
ATOM 1526 C C . LYS A 1 202 ? -16.833 -18.177 31.456 1.00 92.50 202 LYS A C 1
ATOM 1528 O O . LYS A 1 202 ? -16.634 -18.287 32.667 1.00 92.50 202 LYS A O 1
ATOM 1533 N N . LYS A 1 203 ? -17.538 -19.066 30.752 1.00 89.88 203 LYS A N 1
ATOM 1534 C CA . LYS A 1 203 ? -18.042 -20.316 31.332 1.00 89.88 203 LYS A CA 1
ATOM 1535 C C . LYS A 1 203 ? -16.874 -21.176 31.823 1.00 89.88 203 LYS A C 1
ATOM 1537 O O . LYS A 1 203 ? -15.805 -21.228 31.207 1.00 89.88 203 LYS A O 1
ATOM 1542 N N . SER A 1 204 ? -17.076 -21.843 32.957 1.00 78.50 204 SER A N 1
ATOM 1543 C CA . SER A 1 204 ? -16.116 -22.824 33.469 1.00 78.50 204 SER A CA 1
ATOM 1544 C C . SER A 1 204 ? -16.049 -24.022 32.519 1.00 78.50 204 SER A C 1
ATOM 1546 O O . SER A 1 204 ? -17.090 -24.526 32.110 1.00 78.50 204 SER A O 1
ATOM 1548 N N . GLY A 1 205 ? -14.842 -24.469 32.171 1.00 71.56 205 GLY A N 1
ATOM 1549 C CA . GLY A 1 205 ? -14.615 -25.553 31.206 1.00 71.56 205 GLY A CA 1
ATOM 1550 C C . GLY A 1 205 ? -14.298 -25.086 29.784 1.00 71.56 205 GLY A C 1
ATOM 1551 O O . GLY A 1 205 ? -13.695 -25.846 29.041 1.00 71.56 205 GLY A O 1
ATOM 1552 N N . SER A 1 206 ? -14.587 -23.831 29.426 1.00 66.75 206 SER A N 1
ATOM 1553 C CA . SER A 1 206 ? -14.217 -23.289 28.115 1.00 66.75 206 SER A CA 1
ATOM 1554 C C . SER A 1 206 ? -12.703 -23.029 28.057 1.00 66.75 206 SER A C 1
ATOM 1556 O O . SER A 1 206 ? -12.202 -22.020 28.588 1.00 66.75 206 SER A O 1
ATOM 1558 N N . GLN A 1 207 ? -11.950 -23.954 27.456 1.00 57.47 207 GLN A N 1
ATOM 1559 C CA . GLN A 1 207 ? -10.530 -23.775 27.163 1.00 57.47 207 GLN A CA 1
ATOM 1560 C C . GLN A 1 207 ? -10.392 -22.973 25.866 1.00 57.47 207 GLN A C 1
ATOM 1562 O O . GLN A 1 207 ? -10.727 -23.438 24.788 1.00 57.47 207 GLN A O 1
ATOM 1567 N N . GLY A 1 208 ? -9.916 -21.729 25.979 1.00 55.91 208 GLY A N 1
ATOM 1568 C CA . GLY A 1 208 ? -9.456 -20.973 24.815 1.00 55.91 208 GLY A CA 1
ATOM 1569 C C . GLY A 1 208 ? -8.081 -21.482 24.404 1.00 55.91 208 GLY A C 1
ATOM 1570 O O . GLY A 1 208 ? -7.240 -21.708 25.274 1.00 55.91 208 GLY A O 1
ATOM 1571 N N . ASN A 1 209 ? -7.876 -21.672 23.102 1.00 48.88 209 ASN A N 1
ATOM 1572 C CA . ASN A 1 209 ? -6.676 -22.278 22.533 1.00 48.88 209 ASN A CA 1
ATOM 1573 C C . ASN A 1 209 ? -5.367 -21.732 23.108 1.00 48.88 209 ASN A C 1
ATOM 1575 O O . ASN A 1 209 ? -4.959 -20.602 22.845 1.00 48.88 209 ASN A O 1
ATOM 1579 N N . SER A 1 210 ? -4.656 -22.624 23.786 1.00 44.38 210 SER A N 1
ATOM 1580 C CA . SER A 1 210 ? -3.203 -22.635 23.859 1.00 44.38 210 SER A CA 1
ATOM 1581 C C . SER A 1 210 ? -2.705 -23.819 23.021 1.00 44.38 210 SER A C 1
ATOM 1583 O O . SER A 1 210 ? -2.427 -24.881 23.571 1.00 44.38 210 SER A O 1
ATOM 1585 N N . GLY A 1 211 ? -2.657 -23.686 21.692 1.00 40.88 211 GLY A N 1
ATOM 1586 C CA . GLY A 1 211 ? -2.048 -24.698 20.818 1.00 40.88 211 GLY A CA 1
ATOM 1587 C C . GLY A 1 211 ? -2.751 -24.904 19.473 1.00 40.88 211 GLY A C 1
ATOM 1588 O O . GLY A 1 211 ? -3.966 -24.781 19.363 1.00 40.88 211 GLY A O 1
ATOM 1589 N N . ASP A 1 212 ? -1.946 -25.245 18.469 1.00 41.66 212 ASP A N 1
ATOM 1590 C CA . ASP A 1 212 ? -2.169 -25.259 17.010 1.00 41.66 212 ASP A CA 1
ATOM 1591 C C . ASP A 1 212 ? -3.272 -26.203 16.452 1.00 41.66 212 ASP A C 1
ATOM 1593 O O . ASP A 1 212 ? -3.264 -26.540 15.267 1.00 41.66 212 ASP A O 1
ATOM 1597 N N . GLN A 1 213 ? -4.201 -26.705 17.277 1.00 40.72 213 GLN A N 1
ATOM 1598 C CA . GLN A 1 213 ? -5.129 -27.788 16.883 1.00 40.72 213 GLN A CA 1
ATOM 1599 C C . GLN A 1 213 ? -6.523 -27.781 17.564 1.00 40.72 213 GLN A C 1
ATOM 1601 O O . GLN A 1 213 ? -7.300 -28.702 17.323 1.00 40.72 213 GLN A O 1
ATOM 1606 N N . GLY A 1 214 ? -6.889 -26.818 18.420 1.00 40.62 214 GLY A N 1
ATOM 1607 C CA . GLY A 1 214 ? -8.132 -26.923 19.213 1.00 40.62 214 GLY A CA 1
ATOM 1608 C C . GLY A 1 214 ? -9.349 -26.200 18.616 1.00 40.62 214 GLY A C 1
ATOM 1609 O O . GLY A 1 214 ? -9.306 -25.011 18.323 1.00 40.62 214 GLY A O 1
ATOM 1610 N N . THR A 1 215 ? -10.470 -26.900 18.454 1.00 49.91 215 THR A N 1
ATOM 1611 C CA . THR A 1 215 ? -11.760 -26.360 17.973 1.00 49.91 215 THR A CA 1
ATOM 1612 C C . THR A 1 215 ? -12.687 -25.868 19.096 1.00 49.91 215 THR A C 1
ATOM 1614 O O . THR A 1 215 ? -13.875 -25.655 18.859 1.00 49.91 215 THR A O 1
ATOM 1617 N N . GLU A 1 216 ? -12.193 -25.688 20.323 1.00 52.62 216 GLU A N 1
ATOM 1618 C CA . GLU A 1 216 ? -13.029 -25.252 21.449 1.00 52.62 216 GLU A CA 1
ATOM 1619 C C . GLU A 1 216 ? -13.104 -23.719 21.529 1.00 52.62 216 GLU A C 1
ATOM 1621 O O . GLU A 1 216 ? -12.125 -23.021 21.798 1.00 52.62 216 GLU A O 1
ATOM 1626 N N . GLN A 1 217 ? -14.293 -23.178 21.255 1.00 65.19 217 GLN A N 1
ATOM 1627 C CA . GLN A 1 217 ? -14.569 -21.746 21.342 1.00 65.19 217 GLN A CA 1
ATOM 1628 C C . GLN A 1 217 ? -14.808 -21.352 22.805 1.00 65.19 217 GLN A C 1
ATOM 1630 O O . GLN A 1 217 ? -15.550 -22.011 23.534 1.00 65.19 217 GLN A O 1
ATOM 1635 N N . VAL A 1 218 ? -14.189 -20.255 23.256 1.00 81.00 218 VAL A N 1
ATOM 1636 C CA . VAL A 1 218 ? -14.516 -19.674 24.565 1.00 81.00 218 VAL A CA 1
ATOM 1637 C C . VAL A 1 218 ? -15.996 -19.297 24.563 1.00 81.00 218 VAL A C 1
ATOM 1639 O O . VAL A 1 218 ? -16.424 -18.539 23.711 1.00 81.00 218 VAL A O 1
ATOM 1642 N N . GLU A 1 219 ? -16.777 -19.768 25.528 1.00 85.94 219 GLU A N 1
ATOM 1643 C CA . GLU A 1 219 ? -18.149 -19.286 25.733 1.00 85.94 219 GLU A CA 1
ATOM 1644 C C . GLU A 1 219 ? -18.203 -18.304 26.910 1.00 85.94 219 GLU A C 1
ATOM 1646 O O . GLU A 1 219 ? -17.648 -18.584 27.978 1.00 85.94 219 GLU A O 1
ATOM 1651 N N . LEU A 1 220 ? -18.886 -17.164 26.752 1.00 92.56 220 LEU A N 1
ATOM 1652 C CA . LEU A 1 220 ? -19.107 -16.216 27.849 1.00 92.56 220 LEU A CA 1
ATOM 1653 C C . LEU A 1 220 ? -20.327 -16.622 28.691 1.00 92.56 220 LEU A C 1
ATOM 1655 O O . LEU A 1 220 ? -21.378 -16.987 28.170 1.00 92.56 220 LEU A O 1
ATOM 1659 N N . GLU A 1 221 ? -20.174 -16.561 30.012 1.00 93.00 221 GLU A N 1
ATOM 1660 C CA . GLU A 1 221 ? -21.256 -16.689 30.995 1.00 93.00 221 GLU A CA 1
ATOM 1661 C C . GLU A 1 221 ? -21.945 -15.335 31.205 1.00 93.00 221 GLU A C 1
ATOM 1663 O O . GLU A 1 221 ? -23.169 -15.267 31.277 1.00 93.00 221 GLU A O 1
ATOM 1668 N N . SER A 1 222 ? -21.163 -14.251 31.253 1.00 93.38 222 SER A N 1
ATOM 1669 C CA . SER A 1 222 ? -21.658 -12.875 31.329 1.00 93.38 222 SER A CA 1
ATOM 1670 C C . SER A 1 222 ? -20.758 -11.918 30.547 1.00 93.38 222 SER A C 1
ATOM 1672 O O . SER A 1 222 ? -19.541 -12.110 30.473 1.00 93.38 222 SER A O 1
ATOM 1674 N N . ASN A 1 223 ? -21.353 -10.878 29.962 1.00 95.62 223 ASN A N 1
ATOM 1675 C CA . ASN A 1 223 ? -20.636 -9.837 29.230 1.00 95.62 223 ASN A CA 1
ATOM 1676 C C . ASN A 1 223 ? -21.342 -8.483 29.381 1.00 95.62 223 ASN A C 1
ATOM 1678 O O . ASN A 1 223 ? -22.102 -8.072 28.507 1.00 95.62 223 ASN A O 1
ATOM 1682 N N . ASP A 1 224 ? -21.077 -7.772 30.478 1.00 96.88 224 ASP A N 1
ATOM 1683 C CA . ASP A 1 224 ? -21.706 -6.469 30.731 1.00 96.88 224 ASP A CA 1
ATOM 1684 C C . ASP A 1 224 ? -21.300 -5.393 29.710 1.00 96.88 224 ASP A C 1
ATOM 1686 O O . ASP A 1 224 ? -22.019 -4.414 29.524 1.00 96.88 224 ASP A O 1
ATOM 1690 N N . LEU A 1 225 ? -20.180 -5.578 28.999 1.00 97.56 225 LEU A N 1
ATOM 1691 C CA . LEU A 1 225 ? -19.752 -4.698 27.904 1.00 97.56 225 LEU A CA 1
ATOM 1692 C C . LEU A 1 225 ? -20.613 -4.852 26.637 1.00 97.56 225 LEU A C 1
ATOM 1694 O O . LEU A 1 225 ? -20.556 -3.996 25.756 1.00 97.56 225 LEU A O 1
ATOM 1698 N N . ALA A 1 226 ? -21.416 -5.916 26.538 1.00 97.38 226 ALA A N 1
ATOM 1699 C CA . ALA A 1 226 ? -22.399 -6.094 25.472 1.00 97.38 226 ALA A CA 1
ATOM 1700 C C . ALA A 1 226 ? -23.749 -5.427 25.786 1.00 97.38 226 ALA A C 1
ATOM 1702 O O . ALA A 1 226 ? -24.602 -5.354 24.902 1.00 97.38 226 ALA A O 1
ATOM 1703 N N . ASN A 1 227 ? -23.973 -4.947 27.008 1.00 97.56 227 ASN A N 1
ATOM 1704 C CA . ASN A 1 227 ? -25.255 -4.374 27.403 1.00 97.56 227 ASN A CA 1
ATOM 1705 C C . ASN A 1 227 ? -25.578 -3.091 26.618 1.00 97.56 227 ASN A C 1
ATOM 1707 O O . ASN A 1 227 ? -24.750 -2.188 26.507 1.00 97.56 227 ASN A O 1
ATOM 1711 N N . ALA A 1 228 ? -26.802 -2.994 26.093 1.00 97.31 228 ALA A N 1
ATOM 1712 C CA . ALA A 1 228 ? -27.259 -1.884 25.259 1.00 97.31 228 ALA A CA 1
ATOM 1713 C C . ALA A 1 228 ? -28.702 -1.458 25.606 1.00 97.31 228 ALA A C 1
ATOM 1715 O O . ALA A 1 228 ? -29.625 -1.671 24.820 1.00 97.31 228 ALA A O 1
ATOM 1716 N N . PRO A 1 229 ? -28.925 -0.805 26.765 1.00 97.31 229 PRO A N 1
ATOM 1717 C CA . PRO A 1 229 ? -30.249 -0.315 27.169 1.00 97.31 229 PRO A CA 1
ATOM 1718 C C . PRO A 1 229 ? -30.724 0.924 26.378 1.00 97.31 229 PRO A C 1
ATOM 1720 O O . PRO A 1 229 ? -31.811 1.445 26.637 1.00 97.31 229 PRO A O 1
ATOM 1723 N N . ILE A 1 230 ? -29.903 1.432 25.454 1.00 97.62 230 ILE A N 1
ATOM 1724 C CA . ILE A 1 230 ? -30.177 2.564 24.563 1.00 97.62 230 ILE A CA 1
ATOM 1725 C C . ILE A 1 230 ? -29.945 2.075 23.131 1.00 97.62 230 ILE A C 1
ATOM 1727 O O . ILE A 1 230 ? -28.900 1.492 22.847 1.00 97.62 230 ILE A O 1
ATOM 1731 N N . LYS A 1 231 ? -30.900 2.329 22.235 1.00 96.19 231 LYS A N 1
ATOM 1732 C CA . LYS A 1 231 ? -30.850 1.949 20.818 1.00 96.19 231 LYS A CA 1
ATOM 1733 C C . LYS A 1 231 ? -30.857 3.171 19.904 1.00 96.19 231 LYS A C 1
ATOM 1735 O O . LYS A 1 231 ? -31.221 4.276 20.314 1.00 96.19 231 LYS A O 1
ATOM 1740 N N . ARG A 1 232 ? -30.475 2.960 18.641 1.00 95.81 232 ARG A N 1
ATOM 1741 C CA . ARG A 1 232 ? -30.580 3.974 17.583 1.00 95.81 232 ARG A CA 1
ATOM 1742 C C . ARG A 1 232 ? -32.020 4.480 17.478 1.00 95.81 232 ARG A C 1
ATOM 1744 O O . ARG A 1 232 ? -32.960 3.690 17.546 1.00 95.81 232 ARG A O 1
ATOM 1751 N N . GLY A 1 233 ? -32.180 5.790 17.298 1.00 93.00 233 GLY A N 1
ATOM 1752 C CA . GLY A 1 233 ? -33.494 6.389 17.082 1.00 93.00 233 GLY A CA 1
ATOM 1753 C C . GLY A 1 233 ? -34.139 5.885 15.789 1.00 93.00 233 GLY A C 1
ATOM 1754 O O . GLY A 1 233 ? -33.449 5.527 14.831 1.00 93.00 233 GLY A O 1
ATOM 1755 N N . SER A 1 234 ? -35.469 5.886 15.750 1.00 89.19 234 SER A N 1
ATOM 1756 C CA . SER A 1 234 ? -36.237 5.344 14.623 1.00 89.19 234 SER A CA 1
ATOM 1757 C C . SER A 1 234 ? -36.942 6.441 13.813 1.00 89.19 234 SER A C 1
ATOM 1759 O O . SER A 1 234 ? -37.403 7.443 14.366 1.00 89.19 234 SER A O 1
ATOM 1761 N N . ASN A 1 235 ? -37.047 6.243 12.497 1.00 83.50 235 ASN A N 1
ATOM 1762 C CA . ASN A 1 235 ? -37.894 7.007 11.576 1.00 83.50 235 ASN A CA 1
ATOM 1763 C C . ASN A 1 235 ? -38.734 6.010 10.760 1.00 83.50 235 ASN A C 1
ATOM 1765 O O . ASN A 1 235 ? -38.179 5.095 10.159 1.00 83.50 235 ASN A O 1
ATOM 1769 N N . ASN A 1 236 ? -40.063 6.168 10.735 1.00 82.12 236 ASN A N 1
ATOM 1770 C CA . ASN A 1 236 ? -40.990 5.284 10.005 1.00 82.12 236 ASN A CA 1
ATOM 1771 C C . ASN A 1 236 ? -40.766 3.782 10.282 1.00 82.12 236 ASN A C 1
ATOM 1773 O O . ASN A 1 236 ? -40.690 2.975 9.359 1.00 82.12 236 ASN A O 1
ATOM 1777 N N . ASN A 1 237 ? -40.635 3.412 11.562 1.00 82.19 237 ASN A N 1
ATOM 1778 C CA . ASN A 1 237 ? -40.375 2.041 12.030 1.00 82.19 237 ASN A CA 1
ATOM 1779 C C . ASN A 1 237 ? -39.064 1.405 11.526 1.00 82.19 237 ASN A C 1
ATOM 1781 O O . ASN A 1 237 ? -38.864 0.205 11.693 1.00 82.19 237 ASN A O 1
ATOM 1785 N N . GLN A 1 238 ? -38.149 2.195 10.959 1.00 86.19 238 GLN A N 1
ATOM 1786 C CA . GLN A 1 238 ? -36.790 1.771 10.641 1.00 86.19 238 GLN A CA 1
ATOM 1787 C C . GLN A 1 238 ? -35.791 2.530 11.512 1.00 86.19 238 GLN A C 1
ATOM 1789 O O . GLN A 1 238 ? -35.889 3.747 11.683 1.00 86.19 238 GLN A O 1
ATOM 1794 N N . GLN A 1 239 ? -34.811 1.818 12.066 1.00 90.44 239 GLN A N 1
ATOM 1795 C CA . GLN A 1 239 ? -33.723 2.462 12.793 1.00 90.44 239 GLN A CA 1
ATOM 1796 C C . GLN A 1 239 ? -32.886 3.308 11.833 1.00 90.44 239 GLN A C 1
ATOM 1798 O O . GLN A 1 239 ? -32.494 2.853 10.756 1.00 90.44 239 GLN A O 1
ATOM 1803 N N . VAL A 1 240 ? -32.579 4.537 12.241 1.00 92.38 240 VAL A N 1
ATOM 1804 C CA . VAL A 1 240 ? -31.616 5.377 11.528 1.00 92.38 240 VAL A CA 1
ATOM 1805 C C . VAL A 1 240 ? -30.246 4.716 11.667 1.00 92.38 240 VAL A C 1
ATOM 1807 O O . VAL A 1 240 ? -29.808 4.474 12.781 1.00 92.38 240 VAL A O 1
ATOM 1810 N N . GLN A 1 241 ? -29.589 4.388 10.554 1.00 94.31 241 GLN A N 1
ATOM 1811 C CA . GLN A 1 241 ? -28.325 3.636 10.507 1.00 94.31 241 GLN A CA 1
ATOM 1812 C C . GLN A 1 241 ? -27.421 4.198 9.419 1.00 94.31 241 GLN A C 1
ATOM 1814 O O . GLN A 1 241 ? -27.934 4.622 8.383 1.00 94.31 241 GLN A O 1
ATOM 1819 N N . LEU A 1 242 ? -26.102 4.153 9.606 1.00 95.62 242 LEU A N 1
ATOM 1820 C CA . LEU A 1 242 ? -25.140 4.404 8.531 1.00 95.62 242 LEU A CA 1
ATOM 1821 C C . LEU A 1 242 ? -25.046 3.156 7.644 1.00 95.62 242 LEU A C 1
ATOM 1823 O O . LEU A 1 242 ? -24.658 2.100 8.132 1.00 95.62 242 LEU A O 1
ATOM 1827 N N . LYS A 1 243 ? -25.410 3.267 6.364 1.00 94.75 243 LYS A N 1
ATOM 1828 C CA . LYS A 1 243 ? -25.359 2.155 5.399 1.00 94.75 243 LYS A CA 1
ATOM 1829 C C . LYS A 1 243 ? -24.432 2.518 4.243 1.00 94.75 243 LYS A C 1
ATOM 1831 O O . LYS A 1 243 ? -24.359 3.695 3.884 1.00 94.75 243 LYS A O 1
ATOM 1836 N N . ALA A 1 244 ? -23.746 1.545 3.649 1.00 94.50 244 ALA A N 1
ATOM 1837 C CA . ALA A 1 244 ? -22.956 1.792 2.443 1.00 94.50 244 ALA A CA 1
ATOM 1838 C C . ALA A 1 244 ? -23.852 2.209 1.258 1.00 94.50 244 ALA A C 1
ATOM 1840 O O . ALA A 1 244 ? -23.514 3.134 0.525 1.00 94.50 244 ALA A O 1
ATOM 1841 N N . ASP A 1 245 ? -25.061 1.641 1.171 1.00 92.06 245 ASP A N 1
ATOM 1842 C CA . ASP A 1 245 ? -26.085 1.987 0.169 1.00 92.06 245 ASP A CA 1
ATOM 1843 C C . ASP A 1 245 ? -26.546 3.455 0.229 1.00 92.06 245 ASP A C 1
ATOM 1845 O O . ASP A 1 245 ? -27.212 3.945 -0.686 1.00 92.06 245 ASP A O 1
ATOM 1849 N N . ASP A 1 246 ? -26.177 4.192 1.284 1.00 91.56 246 ASP A N 1
ATOM 1850 C CA . ASP A 1 246 ? -26.417 5.632 1.358 1.00 91.56 246 ASP A CA 1
ATOM 1851 C C . ASP A 1 246 ? -25.767 6.365 0.182 1.00 91.56 246 ASP A C 1
ATOM 1853 O O . ASP A 1 246 ? -26.306 7.365 -0.268 1.00 91.56 246 ASP A O 1
ATOM 1857 N N . PHE A 1 247 ? -24.651 5.870 -0.352 1.00 92.19 247 PHE A N 1
ATOM 1858 C CA . PHE A 1 247 ? -23.946 6.481 -1.483 1.00 92.19 247 PHE A CA 1
ATOM 1859 C C . PHE A 1 247 ? -24.480 6.026 -2.854 1.00 92.19 247 PHE A C 1
ATOM 1861 O O . PHE A 1 247 ? -23.943 6.420 -3.887 1.00 92.19 247 PHE A O 1
ATOM 1868 N N . GLY A 1 248 ? -25.547 5.222 -2.861 1.00 88.00 248 GLY A N 1
ATOM 1869 C CA . GLY A 1 248 ? -26.126 4.604 -4.047 1.00 88.00 248 GLY A CA 1
ATOM 1870 C C . GLY A 1 248 ? -25.618 3.186 -4.291 1.00 88.00 248 GLY A C 1
ATOM 1871 O O . GLY A 1 248 ? -24.848 2.626 -3.512 1.00 88.00 248 GLY A O 1
ATOM 1872 N N . THR A 1 249 ? -26.071 2.590 -5.389 1.00 80.81 249 THR A N 1
ATOM 1873 C CA . THR A 1 249 ? -25.713 1.221 -5.770 1.00 80.81 249 THR A CA 1
ATOM 1874 C C . THR A 1 249 ? -24.684 1.267 -6.891 1.00 80.81 249 THR A C 1
ATOM 1876 O O . THR A 1 249 ? -24.866 1.987 -7.871 1.00 80.81 249 THR A O 1
ATOM 1879 N N . ALA A 1 250 ? -23.597 0.506 -6.760 1.00 71.94 250 ALA A N 1
ATOM 1880 C CA . ALA A 1 250 ? -22.628 0.379 -7.842 1.00 71.94 250 ALA A CA 1
ATOM 1881 C C . ALA A 1 250 ? -23.315 -0.227 -9.087 1.00 71.94 250 ALA A C 1
ATOM 1883 O O . ALA A 1 250 ? -24.045 -1.215 -8.947 1.00 71.94 250 ALA A O 1
ATOM 1884 N N . PRO A 1 251 ? -23.114 0.331 -10.294 1.00 64.38 251 PRO A N 1
ATOM 1885 C CA . PRO A 1 251 ? -23.708 -0.224 -11.502 1.00 64.38 251 PRO A CA 1
ATOM 1886 C C . PRO A 1 251 ? -23.213 -1.657 -11.726 1.00 64.38 251 PRO A C 1
ATOM 1888 O O . PRO A 1 251 ? -22.020 -1.946 -11.625 1.00 64.38 251 PRO A O 1
ATOM 1891 N N . SER A 1 252 ? -24.131 -2.572 -12.046 1.00 52.16 252 SER A N 1
ATOM 1892 C CA . SER A 1 252 ? -23.776 -3.930 -12.462 1.00 52.16 252 SER A CA 1
ATOM 1893 C C . SER A 1 252 ? -22.920 -3.873 -13.733 1.00 52.16 252 SER A C 1
ATOM 1895 O O . SER A 1 252 ? -23.283 -3.178 -14.683 1.00 52.16 252 SER A O 1
ATOM 1897 N N . SER A 1 253 ? -21.817 -4.625 -13.757 1.00 46.91 253 SER A N 1
ATOM 1898 C CA . SER A 1 253 ? -20.678 -4.583 -14.700 1.00 46.91 253 SER A CA 1
ATOM 1899 C C . SER A 1 253 ? -20.961 -4.844 -16.196 1.00 46.91 253 SER A C 1
ATOM 1901 O O . SER A 1 253 ? -20.048 -5.175 -16.946 1.00 46.91 253 SER A O 1
ATOM 1903 N N . SER A 1 254 ? -22.196 -4.692 -16.674 1.00 37.44 254 SER A N 1
ATOM 1904 C CA . SER A 1 254 ? -22.595 -4.993 -18.058 1.00 37.44 254 SER A CA 1
ATOM 1905 C C . SER A 1 254 ? -23.420 -3.906 -18.760 1.00 37.44 254 SER A C 1
ATOM 1907 O O . SER A 1 254 ? -23.763 -4.074 -19.928 1.00 37.44 254 SER A O 1
ATOM 1909 N N . GLY A 1 255 ? -23.714 -2.774 -18.113 1.00 31.48 255 GLY A N 1
ATOM 1910 C CA . GLY A 1 255 ? -24.530 -1.715 -18.713 1.00 31.48 255 GLY A CA 1
ATOM 1911 C C . GLY A 1 255 ? -23.727 -0.476 -19.096 1.00 31.48 255 GLY A C 1
ATOM 1912 O O . GLY A 1 255 ? -23.440 0.348 -18.234 1.00 31.48 255 GLY A O 1
ATOM 1913 N N . SER A 1 256 ? -23.443 -0.274 -20.387 1.00 34.88 256 SER A N 1
ATOM 1914 C CA . SER A 1 256 ? -23.160 1.067 -20.919 1.00 34.88 256 SER A CA 1
ATOM 1915 C C . SER A 1 256 ? -24.478 1.851 -20.967 1.00 34.88 256 SER A C 1
ATOM 1917 O O . SER A 1 256 ? -25.117 1.960 -22.012 1.00 34.88 256 SER A O 1
ATOM 1919 N N . GLY A 1 257 ? -24.950 2.294 -19.807 1.00 36.62 257 GLY A N 1
ATOM 1920 C CA . GLY A 1 257 ? -26.176 3.067 -19.658 1.00 36.62 257 GLY A CA 1
ATOM 1921 C C . GLY A 1 257 ? -25.848 4.434 -19.088 1.00 36.62 257 GLY A C 1
ATOM 1922 O O . GLY A 1 257 ? -25.086 4.543 -18.132 1.00 36.62 257 GLY A O 1
ATOM 1923 N N . THR A 1 258 ? -26.411 5.474 -19.688 1.00 38.66 258 THR A N 1
ATOM 1924 C CA . THR A 1 258 ? -26.459 6.829 -19.134 1.00 38.66 258 THR A CA 1
ATOM 1925 C C . THR A 1 258 ? -26.869 6.784 -17.658 1.00 38.66 258 THR A C 1
ATOM 1927 O O . THR A 1 258 ? -27.927 6.248 -17.335 1.00 38.66 258 THR A O 1
ATOM 1930 N N . GLN A 1 259 ? -26.028 7.316 -16.763 1.00 46.22 259 GLN A N 1
ATOM 1931 C CA . GLN A 1 259 ? -26.357 7.477 -15.344 1.00 46.22 259 GLN A CA 1
ATOM 1932 C C . GLN A 1 259 ? -27.497 8.496 -15.206 1.00 46.22 259 GLN A C 1
ATOM 1934 O O . GLN A 1 259 ? -27.275 9.706 -15.211 1.00 46.22 259 GLN A O 1
ATOM 1939 N N . ASP A 1 260 ? -28.725 7.998 -15.089 1.00 44.91 260 ASP A N 1
ATOM 1940 C CA . ASP A 1 260 ? -29.910 8.790 -14.761 1.00 44.91 260 ASP A CA 1
ATOM 1941 C C . ASP A 1 260 ? -29.852 9.219 -13.292 1.00 44.91 260 ASP A C 1
ATOM 1943 O O . ASP A 1 260 ? -30.414 8.553 -12.433 1.00 44.91 260 ASP A O 1
ATOM 1947 N N . GLY A 1 261 ? -29.142 10.312 -12.991 1.00 53.88 261 GLY A N 1
ATOM 1948 C CA . GLY A 1 261 ? -29.261 11.120 -11.762 1.00 53.88 261 GLY A CA 1
ATOM 1949 C C . GLY A 1 261 ? -29.079 10.426 -10.400 1.00 53.88 261 GLY A C 1
ATOM 1950 O O . GLY A 1 261 ? -29.101 11.103 -9.373 1.00 53.88 261 GLY A O 1
ATOM 1951 N N . THR A 1 262 ? -28.903 9.108 -10.353 1.00 63.53 262 THR A N 1
ATOM 1952 C CA . THR A 1 262 ? -28.717 8.329 -9.135 1.00 63.53 262 THR A CA 1
ATOM 1953 C C . THR A 1 262 ? -27.261 8.431 -8.708 1.00 63.53 262 THR A C 1
ATOM 1955 O O . THR A 1 262 ? -26.374 8.156 -9.527 1.00 63.53 262 THR A O 1
ATOM 1958 N N . PRO A 1 263 ? -26.983 8.794 -7.445 1.00 72.38 263 PRO A N 1
ATOM 1959 C CA . PRO A 1 263 ? -25.616 8.833 -6.962 1.00 72.38 263 PRO A CA 1
ATOM 1960 C C . PRO A 1 263 ? -24.996 7.449 -7.093 1.00 72.38 263 PRO A C 1
ATOM 1962 O O . PRO A 1 263 ? -25.650 6.429 -6.880 1.00 72.38 263 PRO A O 1
ATOM 1965 N N . THR A 1 264 ? -23.740 7.433 -7.513 1.00 85.00 264 THR A N 1
ATOM 1966 C CA . THR A 1 264 ? -22.940 6.221 -7.630 1.00 85.00 264 THR A CA 1
ATOM 1967 C C . THR A 1 264 ? -21.835 6.307 -6.588 1.00 85.00 264 THR A C 1
ATOM 1969 O O . THR A 1 264 ? -21.169 7.345 -6.527 1.00 85.00 264 THR A O 1
ATOM 1972 N N . PRO A 1 265 ? -21.629 5.262 -5.769 1.00 92.75 265 PRO A N 1
ATOM 1973 C CA . PRO A 1 265 ? -20.588 5.277 -4.756 1.00 92.75 265 PRO A CA 1
ATOM 1974 C C . PRO A 1 265 ? -19.221 5.422 -5.418 1.00 92.75 265 PRO A C 1
ATOM 1976 O O . PRO A 1 265 ? -18.927 4.782 -6.432 1.00 92.75 265 PRO A O 1
ATOM 1979 N N . TRP A 1 266 ? -18.363 6.241 -4.821 1.00 95.06 266 TRP A N 1
ATOM 1980 C CA . TRP A 1 266 ? -16.974 6.329 -5.236 1.00 95.06 266 TRP A CA 1
ATOM 1981 C C . TRP A 1 266 ? -16.256 5.013 -4.951 1.00 95.06 266 TRP A C 1
ATOM 1983 O O . TRP A 1 266 ? -16.392 4.422 -3.877 1.00 95.06 266 TRP A O 1
ATOM 1993 N N . THR A 1 267 ? -15.463 4.576 -5.915 1.00 95.62 267 THR A N 1
ATOM 1994 C CA . THR A 1 267 ? -14.611 3.389 -5.837 1.00 95.62 267 THR A CA 1
ATOM 1995 C C . THR A 1 267 ? -13.231 3.752 -6.377 1.00 95.62 267 THR A C 1
ATOM 1997 O O . THR A 1 267 ? -13.149 4.618 -7.255 1.00 95.62 267 THR A O 1
ATOM 2000 N N . PRO A 1 268 ? -12.144 3.111 -5.927 1.00 96.06 268 PRO A N 1
ATOM 2001 C CA . PRO A 1 268 ? -10.856 3.229 -6.600 1.00 96.06 268 PRO A CA 1
ATOM 2002 C C . PRO A 1 268 ? -10.953 2.879 -8.087 1.00 96.06 268 PRO A C 1
ATOM 2004 O O . PRO A 1 268 ? -11.781 2.056 -8.479 1.00 96.06 268 PRO A O 1
ATOM 2007 N N . TRP A 1 269 ? -10.143 3.506 -8.942 1.00 96.19 269 TRP A N 1
ATOM 2008 C CA . TRP A 1 269 ? -10.210 3.222 -10.385 1.00 96.19 269 TRP A CA 1
ATOM 2009 C C . TRP A 1 269 ? -9.701 1.818 -10.738 1.00 96.19 269 TRP A C 1
ATOM 2011 O O . TRP A 1 269 ? -10.237 1.171 -11.638 1.00 96.19 269 TRP A O 1
ATOM 2021 N N . LEU A 1 270 ? -8.700 1.346 -9.993 1.00 97.44 270 LEU A N 1
ATOM 2022 C CA . LEU A 1 270 ? -8.222 -0.034 -9.978 1.00 97.44 270 LEU A CA 1
ATOM 2023 C C . LEU A 1 270 ? -8.022 -0.480 -8.526 1.00 97.44 270 LEU A C 1
ATOM 2025 O O . LEU A 1 270 ? -7.541 0.292 -7.691 1.00 97.44 270 LEU A O 1
ATOM 2029 N N . THR A 1 271 ? -8.354 -1.734 -8.237 1.00 98.12 271 THR A N 1
ATOM 2030 C CA . THR A 1 271 ? -8.071 -2.361 -6.941 1.00 98.12 271 THR A CA 1
ATOM 2031 C C . THR A 1 271 ? -6.591 -2.720 -6.811 1.00 98.12 271 THR A C 1
ATOM 2033 O O . THR A 1 271 ? -5.876 -2.864 -7.809 1.00 98.12 271 THR A O 1
ATOM 2036 N N . THR A 1 272 ? -6.126 -2.940 -5.580 1.00 98.31 272 THR A N 1
ATOM 2037 C CA . THR A 1 272 ? -4.787 -3.480 -5.298 1.00 98.31 272 THR A CA 1
ATOM 2038 C C . THR A 1 272 ? -4.531 -4.771 -6.075 1.00 98.31 272 THR A C 1
ATOM 2040 O O . THR A 1 272 ? -3.464 -4.948 -6.662 1.00 98.31 272 THR A O 1
ATOM 2043 N N . GLU A 1 273 ? -5.527 -5.658 -6.128 1.00 98.25 273 GLU A N 1
ATOM 2044 C CA . GLU A 1 273 ? -5.437 -6.942 -6.825 1.00 98.25 273 GLU A CA 1
ATOM 2045 C C . GLU A 1 273 ? -5.291 -6.775 -8.346 1.00 98.25 273 GLU A C 1
ATOM 2047 O O . GLU A 1 273 ? -4.524 -7.498 -8.979 1.00 98.25 273 GLU A O 1
ATOM 2052 N N . GLN A 1 274 ? -5.985 -5.807 -8.951 1.00 97.88 274 GLN A N 1
ATOM 2053 C CA . GLN A 1 274 ? -5.869 -5.537 -10.388 1.00 97.88 274 GLN A CA 1
ATOM 2054 C C . GLN A 1 274 ? -4.482 -5.000 -10.765 1.00 97.88 274 GLN A C 1
ATOM 2056 O O . GLN A 1 274 ? -3.938 -5.406 -11.790 1.00 97.88 274 GLN A O 1
ATOM 2061 N N . ILE A 1 275 ? -3.894 -4.132 -9.935 1.00 98.44 275 ILE A N 1
ATOM 2062 C CA . ILE A 1 275 ? -2.534 -3.611 -10.149 1.00 98.44 275 ILE A CA 1
ATOM 2063 C C . ILE A 1 275 ? -1.499 -4.732 -9.996 1.00 98.44 275 ILE A C 1
ATOM 2065 O O . ILE A 1 275 ? -0.584 -4.843 -10.808 1.00 98.44 275 ILE A O 1
ATOM 2069 N N . HIS A 1 276 ? -1.665 -5.583 -8.981 1.00 98.19 276 HIS A N 1
ATOM 2070 C CA . HIS A 1 276 ? -0.785 -6.721 -8.715 1.00 98.19 276 HIS A CA 1
ATOM 2071 C C . HIS A 1 276 ? -0.788 -7.766 -9.839 1.00 98.19 276 HIS A C 1
ATOM 2073 O O . HIS A 1 276 ? 0.263 -8.307 -10.172 1.00 98.19 276 HIS A O 1
ATOM 2079 N N . ASN A 1 277 ? -1.951 -8.052 -10.430 1.00 97.62 277 ASN A N 1
ATOM 2080 C CA . ASN A 1 277 ? -2.078 -9.083 -11.465 1.00 97.62 277 ASN A CA 1
ATOM 2081 C C . ASN A 1 277 ? -1.540 -8.657 -12.843 1.00 97.62 277 ASN A C 1
ATOM 2083 O O . ASN A 1 277 ? -1.274 -9.520 -13.676 1.00 97.62 277 ASN A O 1
ATOM 2087 N N . ASP A 1 278 ? -1.360 -7.356 -13.093 1.00 95.69 278 ASP A N 1
ATOM 2088 C CA . ASP A 1 278 ? -0.736 -6.835 -14.318 1.00 95.69 278 ASP A CA 1
ATOM 2089 C C . ASP A 1 278 ? 0.225 -5.669 -13.986 1.00 95.69 278 ASP A C 1
ATOM 2091 O O . ASP A 1 278 ? -0.035 -4.505 -14.319 1.00 95.69 278 ASP A O 1
ATOM 2095 N N . PRO A 1 279 ? 1.351 -5.952 -13.298 1.00 95.81 279 PRO A N 1
ATOM 2096 C CA . PRO A 1 279 ? 2.261 -4.917 -12.811 1.00 95.81 279 PRO A CA 1
ATOM 2097 C C . PRO A 1 279 ? 3.017 -4.246 -13.964 1.00 95.81 279 PRO A C 1
ATOM 2099 O O . PRO A 1 279 ? 3.349 -3.054 -13.911 1.00 95.81 279 PRO A O 1
ATOM 2102 N N . ALA A 1 280 ? 3.244 -4.987 -15.049 1.00 94.94 280 ALA A N 1
ATOM 2103 C CA . ALA A 1 280 ? 3.875 -4.461 -16.241 1.00 94.94 280 ALA A CA 1
ATOM 2104 C C . ALA A 1 280 ? 3.019 -3.367 -16.891 1.00 94.94 280 ALA A C 1
ATOM 2106 O O . ALA A 1 280 ? 3.591 -2.380 -17.339 1.00 94.94 280 ALA A O 1
ATOM 2107 N N . LYS A 1 281 ? 1.682 -3.449 -16.837 1.00 94.88 281 LYS A N 1
ATOM 2108 C CA . LYS A 1 281 ? 0.797 -2.373 -17.304 1.00 94.88 281 LYS A CA 1
ATOM 2109 C C . LYS A 1 281 ? 0.498 -1.318 -16.242 1.00 94.88 281 LYS A C 1
ATOM 2111 O O . LYS A 1 281 ? 0.613 -0.134 -16.538 1.00 94.88 281 LYS A O 1
ATOM 2116 N N . PHE A 1 282 ? 0.109 -1.721 -15.030 1.00 97.00 282 PHE A N 1
ATOM 2117 C CA . PHE A 1 282 ? -0.553 -0.822 -14.075 1.00 97.00 282 PHE A CA 1
ATOM 2118 C C . PHE A 1 282 ? 0.280 -0.410 -12.860 1.00 97.00 282 PHE A C 1
ATOM 2120 O O . PHE A 1 282 ? -0.057 0.588 -12.231 1.00 97.00 282 PHE A O 1
ATOM 2127 N N . ALA A 1 283 ? 1.362 -1.113 -12.517 1.00 98.19 283 ALA A N 1
ATOM 2128 C CA . ALA A 1 283 ? 2.220 -0.701 -11.403 1.00 98.19 283 ALA A CA 1
ATOM 2129 C C . ALA A 1 283 ? 3.214 0.396 -11.829 1.00 98.19 283 ALA A C 1
ATOM 2131 O O . ALA A 1 283 ? 3.571 0.525 -13.002 1.00 98.19 283 ALA A O 1
ATOM 2132 N N . ALA A 1 284 ? 3.738 1.161 -10.878 1.00 98.62 284 ALA A N 1
ATOM 2133 C CA . ALA A 1 284 ? 4.958 1.932 -11.071 1.00 98.62 284 ALA A CA 1
ATOM 2134 C C . ALA A 1 284 ? 6.168 0.995 -11.238 1.00 98.62 284 ALA A C 1
ATOM 2136 O O . ALA A 1 284 ? 6.161 -0.167 -10.819 1.00 98.62 284 ALA A O 1
ATOM 2137 N N . SER A 1 285 ? 7.221 1.462 -11.902 1.00 98.62 285 SER A N 1
ATOM 2138 C CA . SER A 1 285 ? 8.434 0.667 -12.120 1.00 98.62 285 SER A CA 1
ATOM 2139 C C . SER A 1 285 ? 9.689 1.514 -12.008 1.00 98.62 285 SER A C 1
ATOM 2141 O O . SER A 1 285 ? 9.703 2.667 -12.426 1.00 98.62 285 SER A O 1
ATOM 2143 N N . ILE A 1 286 ? 10.748 0.923 -11.472 1.00 98.62 286 ILE A N 1
ATOM 2144 C CA . ILE A 1 286 ? 12.086 1.495 -11.449 1.00 98.62 286 ILE A CA 1
ATOM 2145 C C . ILE A 1 286 ? 12.901 0.854 -12.560 1.00 98.62 286 ILE A C 1
ATOM 2147 O O . ILE A 1 286 ? 12.989 -0.363 -12.674 1.00 98.62 286 ILE A O 1
ATOM 2151 N N . LEU A 1 287 ? 13.515 1.699 -13.368 1.00 97.94 287 LEU A N 1
ATOM 2152 C CA . LEU A 1 287 ? 14.427 1.340 -14.438 1.00 97.94 287 LEU A CA 1
ATOM 2153 C C . LEU A 1 287 ? 15.844 1.773 -14.035 1.00 97.94 287 LEU A C 1
ATOM 2155 O O . LEU A 1 287 ? 16.043 2.929 -13.666 1.00 97.94 287 LEU A O 1
ATOM 2159 N N . ILE A 1 288 ? 16.839 0.887 -14.152 1.00 98.56 288 ILE A N 1
ATOM 2160 C CA . ILE A 1 288 ? 18.255 1.263 -14.001 1.00 98.56 288 ILE A CA 1
ATOM 2161 C C . ILE A 1 288 ? 18.849 1.626 -15.366 1.00 98.56 288 ILE A C 1
ATOM 2163 O O . ILE A 1 288 ? 19.005 0.776 -16.247 1.00 98.56 288 ILE A O 1
ATOM 2167 N N . LEU A 1 289 ? 19.192 2.903 -15.515 1.00 98.75 289 LEU A N 1
ATOM 2168 C CA . LEU A 1 289 ? 19.754 3.524 -16.708 1.00 98.75 289 LEU A CA 1
ATOM 2169 C C . LEU A 1 289 ? 21.247 3.802 -16.511 1.00 98.75 289 LEU A C 1
ATOM 2171 O O . LEU A 1 289 ? 21.653 4.380 -15.504 1.00 98.75 289 LEU A O 1
ATOM 2175 N N . TYR A 1 290 ? 22.048 3.454 -17.512 1.00 98.75 290 TYR A N 1
ATOM 2176 C CA . TYR A 1 290 ? 23.436 3.877 -17.636 1.00 98.75 290 TYR A CA 1
ATOM 2177 C C . TYR A 1 290 ? 23.567 4.954 -18.715 1.00 98.75 290 TYR A C 1
ATOM 2179 O O . TYR A 1 290 ? 23.127 4.744 -19.848 1.00 98.75 290 TYR A O 1
ATOM 2187 N N . ASP A 1 291 ? 24.165 6.094 -18.365 1.00 98.69 291 ASP A N 1
ATOM 2188 C CA . ASP A 1 291 ? 24.218 7.298 -19.205 1.00 98.69 291 ASP A CA 1
ATOM 2189 C C . ASP A 1 291 ? 25.622 7.915 -19.229 1.00 98.69 291 ASP A C 1
ATOM 2191 O O . ASP A 1 291 ? 26.148 8.323 -18.196 1.00 98.69 291 ASP A O 1
ATOM 2195 N N . ALA A 1 292 ? 26.231 8.007 -20.414 1.00 98.38 292 ALA A N 1
ATOM 2196 C CA . ALA A 1 292 ? 27.535 8.632 -20.639 1.00 98.38 292 ALA A CA 1
ATOM 2197 C C . ALA A 1 292 ? 27.479 9.517 -21.899 1.00 98.38 292 ALA A C 1
ATOM 2199 O O . ALA A 1 292 ? 27.756 9.043 -23.004 1.00 98.38 292 ALA A O 1
ATOM 2200 N N . PRO A 1 293 ? 27.128 10.813 -21.776 1.00 98.12 293 PRO A N 1
ATOM 2201 C CA . PRO A 1 293 ? 26.667 11.634 -22.902 1.00 98.12 293 PRO A CA 1
ATOM 2202 C C . PRO A 1 293 ? 27.685 11.859 -24.027 1.00 98.12 293 PRO A C 1
ATOM 2204 O O . PRO A 1 293 ? 27.277 12.168 -25.144 1.00 98.12 293 PRO A O 1
ATOM 2207 N N . TYR A 1 294 ? 28.981 11.707 -23.746 1.00 97.94 294 TYR A N 1
ATOM 2208 C CA . TYR A 1 294 ? 30.071 11.943 -24.701 1.00 97.94 294 TYR A CA 1
ATOM 2209 C C . TYR A 1 294 ? 30.739 10.658 -25.207 1.00 97.94 294 TYR A C 1
ATOM 2211 O O . TYR A 1 294 ? 31.730 10.725 -25.932 1.00 97.94 294 TYR A O 1
ATOM 2219 N N . ALA A 1 295 ? 30.208 9.495 -24.834 1.00 98.06 295 ALA A N 1
ATOM 2220 C CA . ALA A 1 295 ? 30.715 8.209 -25.282 1.00 98.06 295 ALA A CA 1
ATOM 2221 C C . ALA A 1 295 ? 29.968 7.706 -26.531 1.00 98.06 295 ALA A C 1
ATOM 2223 O O . ALA A 1 295 ? 28.844 8.126 -26.808 1.00 98.06 295 ALA A O 1
ATOM 2224 N N . ARG A 1 296 ? 30.567 6.765 -27.275 1.00 98.00 296 ARG A N 1
ATOM 2225 C CA . ARG A 1 296 ? 29.936 6.134 -28.449 1.00 98.00 296 ARG A CA 1
ATOM 2226 C C . ARG A 1 296 ? 28.665 5.374 -28.052 1.00 98.00 296 ARG A C 1
ATOM 2228 O O . ARG A 1 296 ? 27.579 5.705 -28.519 1.00 98.00 296 ARG A O 1
ATOM 2235 N N . ASN A 1 297 ? 28.790 4.399 -27.153 1.00 97.69 297 ASN A N 1
ATOM 2236 C CA . ASN A 1 297 ? 27.655 3.668 -26.587 1.00 97.69 297 ASN A CA 1
ATOM 2237 C C . ASN A 1 297 ? 27.173 4.379 -25.318 1.00 97.69 297 ASN A C 1
ATOM 2239 O O . ASN A 1 297 ? 27.482 3.963 -24.203 1.00 97.69 297 ASN A O 1
ATOM 2243 N N . ARG A 1 298 ? 26.472 5.500 -25.502 1.00 97.94 298 ARG A N 1
ATOM 2244 C CA . ARG A 1 298 ? 26.092 6.425 -24.420 1.00 97.94 298 ARG A CA 1
ATOM 2245 C C . ARG A 1 298 ? 24.965 5.956 -23.503 1.00 97.94 298 ARG A C 1
ATOM 2247 O O . ARG A 1 298 ? 24.810 6.533 -22.436 1.00 97.94 298 ARG A O 1
ATOM 2254 N N . THR A 1 299 ? 24.173 4.970 -23.916 1.00 98.56 299 THR A N 1
ATOM 2255 C CA . THR A 1 299 ? 22.968 4.538 -23.197 1.00 98.56 299 THR A CA 1
ATOM 2256 C C . THR A 1 299 ? 22.931 3.021 -23.112 1.00 98.56 299 THR A C 1
ATOM 2258 O O . THR A 1 299 ? 23.037 2.348 -24.136 1.00 98.56 299 THR A O 1
ATOM 2261 N N . ALA A 1 300 ? 22.736 2.493 -21.908 1.00 98.50 300 ALA A N 1
ATOM 2262 C CA . ALA A 1 300 ? 22.411 1.091 -21.671 1.00 98.50 300 ALA A CA 1
ATOM 2263 C C . ALA A 1 300 ? 21.329 0.999 -20.590 1.00 98.50 300 ALA A C 1
ATOM 2265 O O . ALA A 1 300 ? 21.282 1.833 -19.688 1.00 98.50 300 ALA A O 1
ATOM 2266 N N . ILE A 1 301 ? 20.454 0.001 -20.680 1.00 98.56 301 ILE A N 1
ATOM 2267 C CA . ILE A 1 301 ? 19.418 -0.237 -19.670 1.00 98.56 301 ILE A CA 1
ATOM 2268 C C . ILE A 1 301 ? 19.662 -1.596 -19.051 1.00 98.56 301 ILE A C 1
ATOM 2270 O O . ILE A 1 301 ? 19.706 -2.585 -19.766 1.00 98.56 301 ILE A O 1
ATOM 2274 N N . ASP A 1 302 ? 19.792 -1.649 -17.734 1.00 98.38 302 ASP A N 1
ATOM 2275 C CA . ASP A 1 302 ? 20.183 -2.869 -17.040 1.00 98.38 302 ASP A CA 1
ATOM 2276 C C . ASP A 1 302 ? 18.997 -3.766 -16.680 1.00 98.38 302 ASP A C 1
ATOM 2278 O O . ASP A 1 302 ? 18.922 -4.909 -17.124 1.00 98.38 302 ASP A O 1
ATOM 2282 N N . ARG A 1 303 ? 18.052 -3.234 -15.900 1.00 97.94 303 ARG A N 1
ATOM 2283 C CA . ARG A 1 303 ? 16.901 -3.973 -15.369 1.00 97.94 303 ARG A CA 1
ATOM 2284 C C . ARG A 1 303 ? 15.698 -3.064 -15.148 1.00 97.94 303 ARG A C 1
ATOM 2286 O O . ARG A 1 303 ? 15.840 -1.838 -15.112 1.00 97.94 303 ARG A O 1
ATOM 2293 N N . VAL A 1 304 ? 14.546 -3.700 -14.967 1.00 98.06 304 VAL A N 1
ATOM 2294 C CA . VAL A 1 304 ? 13.287 -3.077 -14.565 1.00 98.06 304 VAL A CA 1
ATOM 2295 C C . VAL A 1 304 ? 12.742 -3.827 -13.352 1.00 98.06 304 VAL A C 1
ATOM 2297 O O . VAL A 1 304 ? 12.697 -5.052 -13.364 1.00 98.06 304 VAL A O 1
ATOM 2300 N N . ASP A 1 305 ? 12.318 -3.092 -12.330 1.00 98.19 305 ASP A N 1
ATOM 2301 C CA . ASP A 1 305 ? 11.730 -3.624 -11.103 1.00 98.19 305 ASP A CA 1
ATOM 2302 C C . ASP A 1 305 ? 10.361 -2.977 -10.864 1.00 98.19 305 ASP A C 1
ATOM 2304 O O . ASP A 1 305 ? 10.228 -1.753 -10.904 1.00 98.19 305 ASP A O 1
ATOM 2308 N N . HIS A 1 306 ? 9.322 -3.777 -10.631 1.00 98.31 306 HIS A N 1
ATOM 2309 C CA . HIS A 1 306 ? 7.976 -3.269 -10.357 1.00 98.31 306 HIS A CA 1
ATOM 2310 C C . HIS A 1 306 ? 7.786 -2.980 -8.867 1.00 98.31 306 HIS A C 1
ATOM 2312 O O . HIS A 1 306 ? 8.150 -3.789 -8.016 1.00 98.31 306 HIS A O 1
ATOM 2318 N N . LEU A 1 307 ? 7.161 -1.847 -8.550 1.00 98.38 307 LEU A N 1
ATOM 2319 C CA . LEU A 1 307 ? 6.804 -1.484 -7.180 1.00 98.38 307 LEU A CA 1
ATOM 2320 C C . LEU A 1 307 ? 5.428 -2.074 -6.839 1.00 98.38 307 LEU A C 1
ATOM 2322 O O . LEU A 1 307 ? 4.446 -1.345 -6.773 1.00 98.38 307 LEU A O 1
ATOM 2326 N N . ASP A 1 308 ? 5.329 -3.396 -6.703 1.00 98.25 308 ASP A N 1
ATOM 2327 C CA . ASP A 1 308 ? 4.052 -4.096 -6.482 1.00 98.25 308 ASP A CA 1
ATOM 2328 C C . ASP A 1 308 ? 3.363 -3.643 -5.170 1.00 98.25 308 ASP A C 1
ATOM 2330 O O . ASP A 1 308 ? 3.970 -3.759 -4.097 1.00 98.25 308 ASP A O 1
ATOM 2334 N N . PRO A 1 309 ? 2.101 -3.157 -5.205 1.00 98.44 309 PRO A N 1
ATOM 2335 C CA . PRO A 1 309 ? 1.392 -2.730 -3.999 1.00 98.44 309 PRO A CA 1
ATOM 2336 C C . PRO A 1 309 ? 1.243 -3.844 -2.953 1.00 98.44 309 PRO A C 1
ATOM 2338 O O . PRO A 1 309 ? 1.210 -3.542 -1.756 1.00 98.44 309 PRO A O 1
ATOM 2341 N N . LYS A 1 310 ? 1.227 -5.127 -3.352 1.00 98.31 310 LYS A N 1
ATOM 2342 C CA . LYS A 1 310 ? 1.155 -6.235 -2.387 1.00 98.31 310 LYS A CA 1
ATOM 2343 C C . LYS A 1 310 ? 2.403 -6.383 -1.526 1.00 98.31 310 LYS A C 1
ATOM 2345 O O . LYS A 1 310 ? 2.298 -6.880 -0.408 1.00 98.31 310 LYS A O 1
ATOM 2350 N N . VAL A 1 311 ? 3.566 -5.915 -1.986 1.00 98.00 311 VAL A N 1
ATOM 2351 C CA . VAL A 1 311 ? 4.792 -5.902 -1.166 1.00 98.00 311 VAL A CA 1
ATOM 2352 C C . VAL A 1 311 ? 4.619 -4.966 0.032 1.00 98.00 311 VAL A C 1
ATOM 2354 O O . VAL A 1 311 ? 5.077 -5.276 1.130 1.00 98.00 311 VAL A O 1
ATOM 2357 N N . MET A 1 312 ? 3.903 -3.852 -0.144 1.00 98.12 312 MET A N 1
ATOM 2358 C CA . MET A 1 312 ? 3.545 -2.961 0.959 1.00 98.12 312 MET A CA 1
ATOM 2359 C C . MET A 1 312 ? 2.464 -3.592 1.847 1.00 98.12 312 MET A C 1
ATOM 2361 O O . MET A 1 312 ? 2.646 -3.697 3.059 1.00 98.12 312 MET A O 1
ATOM 2365 N N . THR A 1 313 ? 1.359 -4.063 1.262 1.00 98.06 313 THR A N 1
ATOM 2366 C CA . THR A 1 313 ? 0.206 -4.542 2.046 1.00 98.06 313 THR A CA 1
ATOM 2367 C C . THR A 1 313 ? 0.496 -5.842 2.801 1.00 98.06 313 THR A C 1
ATOM 2369 O O . THR A 1 313 ? -0.106 -6.089 3.843 1.00 98.06 313 THR A O 1
ATOM 2372 N N . ALA A 1 314 ? 1.442 -6.665 2.335 1.00 98.00 314 ALA A N 1
ATOM 2373 C CA . ALA A 1 314 ? 1.916 -7.845 3.063 1.00 98.00 314 ALA A CA 1
ATOM 2374 C C . ALA A 1 314 ? 2.594 -7.494 4.402 1.00 98.00 314 ALA A C 1
ATOM 2376 O O . ALA A 1 314 ? 2.627 -8.326 5.306 1.00 98.00 314 ALA A O 1
ATOM 2377 N N . ASN A 1 315 ? 3.096 -6.262 4.540 1.00 98.19 315 ASN A N 1
ATOM 2378 C CA . ASN A 1 315 ? 3.745 -5.753 5.748 1.00 98.19 315 ASN A CA 1
ATOM 2379 C C . ASN A 1 315 ? 2.803 -4.922 6.638 1.00 98.19 315 ASN A C 1
ATOM 2381 O O . ASN A 1 315 ? 3.243 -4.354 7.640 1.00 98.19 315 ASN A O 1
ATOM 2385 N N . TYR A 1 316 ? 1.512 -4.832 6.303 1.00 98.31 316 TYR A N 1
ATOM 2386 C CA . TYR A 1 316 ? 0.543 -4.123 7.137 1.00 98.31 316 TYR A CA 1
ATOM 2387 C C . TYR A 1 316 ? 0.309 -4.839 8.477 1.00 98.31 316 TYR A C 1
ATOM 2389 O O . TYR A 1 316 ? 0.248 -6.073 8.522 1.00 98.31 316 TYR A O 1
ATOM 2397 N N . PRO A 1 317 ? 0.132 -4.089 9.588 1.00 98.19 317 PRO A N 1
ATOM 2398 C CA . PRO A 1 317 ? -0.229 -4.671 10.875 1.00 98.19 317 PRO A CA 1
ATOM 2399 C C . PRO A 1 317 ? -1.463 -5.583 10.764 1.00 98.19 317 PRO A C 1
ATOM 2401 O O . PRO A 1 317 ? -2.436 -5.209 10.109 1.00 98.19 317 PRO A O 1
ATOM 2404 N N . PRO A 1 318 ? -1.511 -6.741 11.452 1.00 96.50 318 PRO A N 1
ATOM 2405 C CA . PRO A 1 318 ? -2.653 -7.654 11.360 1.00 96.50 318 PRO A CA 1
ATOM 2406 C C . PRO A 1 318 ? -4.011 -7.013 11.689 1.00 96.50 318 PRO A C 1
ATOM 2408 O O . PRO A 1 318 ? -5.020 -7.407 11.107 1.00 96.50 318 PRO A O 1
ATOM 2411 N N . SER A 1 319 ? -4.040 -5.996 12.561 1.00 97.38 319 SER A N 1
ATOM 2412 C CA . SER A 1 319 ? -5.250 -5.237 12.915 1.00 97.38 319 SER A CA 1
ATOM 2413 C C . SER A 1 319 ? -5.881 -4.488 11.736 1.00 97.38 319 SER A C 1
ATOM 2415 O O . SER A 1 319 ? -7.072 -4.182 11.771 1.00 97.38 319 SER A O 1
ATOM 2417 N N . TRP A 1 320 ? -5.122 -4.222 10.670 1.00 98.12 320 TRP A N 1
ATOM 2418 C CA . TRP A 1 320 ? -5.596 -3.543 9.461 1.00 98.12 320 TRP A CA 1
ATOM 2419 C C . TRP A 1 320 ? -6.485 -4.429 8.586 1.00 98.12 320 TRP A C 1
ATOM 2421 O O . TRP A 1 320 ? -7.158 -3.922 7.692 1.00 98.12 320 TRP A O 1
ATOM 2431 N N . ARG A 1 321 ? -6.572 -5.734 8.882 1.00 96.69 321 ARG A N 1
ATOM 2432 C CA . ARG A 1 321 ? -7.571 -6.624 8.274 1.00 96.69 321 ARG A CA 1
ATOM 2433 C C . ARG A 1 321 ? -8.996 -6.354 8.764 1.00 96.69 321 ARG A C 1
ATOM 2435 O O . ARG A 1 321 ? -9.937 -6.711 8.068 1.00 96.69 321 ARG A O 1
ATOM 2442 N N . THR A 1 322 ? -9.158 -5.727 9.932 1.00 97.19 322 THR A N 1
ATOM 2443 C CA . THR A 1 322 ? -10.463 -5.437 10.557 1.00 97.19 322 THR A CA 1
ATOM 2444 C C . THR A 1 322 ? -10.543 -3.980 11.053 1.00 97.19 322 THR A C 1
ATOM 2446 O O . THR A 1 322 ? -10.666 -3.736 12.257 1.00 97.19 322 THR A O 1
ATOM 2449 N N . PRO A 1 323 ? -10.467 -2.972 10.162 1.00 98.12 323 PRO A N 1
ATOM 2450 C CA . PRO A 1 323 ? -10.293 -1.567 10.551 1.00 98.12 323 PRO A CA 1
ATOM 2451 C C . PRO A 1 323 ? -11.558 -0.885 11.093 1.00 98.12 323 PRO A C 1
ATOM 2453 O O . PRO A 1 323 ? -11.483 0.195 11.687 1.00 98.12 323 PRO A O 1
ATOM 2456 N N . LYS A 1 324 ? -12.720 -1.538 10.940 1.00 98.62 324 LYS A N 1
ATOM 2457 C CA . LYS A 1 324 ? -13.999 -1.164 11.572 1.00 98.62 324 LYS A CA 1
ATOM 2458 C C . LYS A 1 324 ? -14.087 -1.572 13.053 1.00 98.62 324 LYS A C 1
ATOM 2460 O O . LYS A 1 324 ? -15.083 -1.263 13.710 1.00 98.62 324 LYS A O 1
ATOM 2465 N N . TRP A 1 325 ? -13.056 -2.243 13.571 1.00 98.12 325 TRP A N 1
ATOM 2466 C CA . TRP A 1 325 ? -12.911 -2.680 14.959 1.00 98.12 325 TRP A CA 1
ATOM 2467 C C . TRP A 1 325 ? -11.714 -1.998 15.629 1.00 98.12 325 TRP A C 1
ATOM 2469 O O . TRP A 1 325 ? -10.881 -1.399 14.956 1.00 98.12 325 TRP A O 1
ATOM 2479 N N . ASN A 1 326 ? -11.613 -2.059 16.955 1.00 98.00 326 ASN A N 1
ATOM 2480 C CA . ASN A 1 326 ? -10.440 -1.606 17.706 1.00 98.00 326 ASN A CA 1
ATOM 2481 C C . ASN A 1 326 ? -10.269 -2.442 18.988 1.00 98.00 326 ASN A C 1
ATOM 2483 O O . ASN A 1 326 ? -11.075 -3.318 19.292 1.00 98.00 326 ASN A O 1
ATOM 2487 N N . HIS A 1 327 ? -9.218 -2.164 19.759 1.00 97.75 327 HIS A N 1
ATOM 2488 C CA . HIS A 1 327 ? -8.917 -2.906 20.987 1.00 97.75 327 HIS A CA 1
ATOM 2489 C C . HIS A 1 327 ? -9.909 -2.656 22.145 1.00 97.75 327 HIS A C 1
ATOM 2491 O O . HIS A 1 327 ? -9.860 -3.377 23.138 1.00 97.75 327 HIS A O 1
ATOM 2497 N N . HIS A 1 328 ? -10.804 -1.664 22.042 1.00 98.06 328 HIS A N 1
ATOM 2498 C CA . HIS A 1 328 ? -11.899 -1.469 23.001 1.00 98.06 328 HIS A CA 1
ATOM 2499 C C . HIS A 1 328 ? -13.051 -2.451 22.756 1.00 98.06 328 HIS A C 1
ATOM 2501 O O . HIS A 1 328 ? -13.817 -2.754 23.668 1.00 98.06 328 HIS A O 1
ATOM 2507 N N . GLY A 1 329 ? -13.138 -2.997 21.545 1.00 97.31 329 GLY A N 1
ATOM 2508 C CA . GLY A 1 329 ? -14.057 -4.062 21.202 1.00 97.31 329 GLY A CA 1
ATOM 2509 C C . GLY A 1 329 ? -15.521 -3.624 21.181 1.00 97.31 329 GLY A C 1
ATOM 2510 O O . GLY A 1 329 ? -15.872 -2.539 20.716 1.00 97.31 329 GLY A O 1
ATOM 2511 N N . LEU A 1 330 ? -16.391 -4.505 21.676 1.00 98.19 330 LEU A N 1
ATOM 2512 C CA . LEU A 1 330 ? -17.834 -4.421 21.459 1.00 98.19 330 LEU A CA 1
ATOM 2513 C C . LEU A 1 330 ? -18.494 -3.189 22.085 1.00 98.19 330 LEU A C 1
ATOM 2515 O O . LEU A 1 330 ? -19.392 -2.620 21.469 1.00 98.19 330 LEU A O 1
ATOM 2519 N N . TRP A 1 331 ? -18.064 -2.760 23.276 1.00 98.19 331 TRP A N 1
ATOM 2520 C CA . TRP A 1 331 ? -18.708 -1.622 23.941 1.00 98.19 331 TRP A CA 1
ATOM 2521 C C . TRP A 1 331 ? -18.515 -0.327 23.145 1.00 98.19 331 TRP A C 1
ATOM 2523 O O . TRP A 1 331 ? -19.462 0.443 22.997 1.00 98.19 331 TRP A O 1
ATOM 2533 N N . ASP A 1 332 ? -17.319 -0.110 22.586 1.00 98.62 332 ASP A N 1
ATOM 2534 C CA . ASP A 1 332 ? -17.018 1.072 21.775 1.00 98.62 332 ASP A CA 1
ATOM 2535 C C . ASP A 1 332 ? -17.723 0.996 20.419 1.00 98.62 332 ASP A C 1
ATOM 2537 O O . ASP A 1 332 ? -18.288 1.991 19.966 1.00 98.62 332 ASP A O 1
ATOM 2541 N N . TRP A 1 333 ? -17.783 -0.194 19.805 1.00 98.69 333 TRP A N 1
ATOM 2542 C CA . TRP A 1 333 ? -18.569 -0.395 18.586 1.00 98.69 333 TRP A CA 1
ATOM 2543 C C . TRP A 1 333 ? -20.039 -0.016 18.809 1.00 98.69 333 TRP A C 1
ATOM 2545 O O . TRP A 1 333 ? -20.563 0.832 18.088 1.00 98.69 333 TRP A O 1
ATOM 2555 N N . LYS A 1 334 ? -20.682 -0.556 19.856 1.00 98.25 334 LYS A N 1
ATOM 2556 C CA . LYS A 1 334 ? -22.090 -0.265 20.169 1.00 98.25 334 LYS A CA 1
ATOM 2557 C C . LYS A 1 334 ? -22.316 1.203 20.515 1.00 98.25 334 LYS A C 1
ATOM 2559 O O . LYS A 1 334 ? -23.285 1.796 20.042 1.00 98.25 334 LYS A O 1
ATOM 2564 N N . ALA A 1 335 ? -21.432 1.794 21.319 1.00 98.31 335 ALA A N 1
ATOM 2565 C CA . ALA A 1 335 ? -21.530 3.197 21.703 1.00 98.31 335 ALA A CA 1
ATOM 2566 C C . ALA A 1 335 ? -21.451 4.119 20.478 1.00 98.31 335 ALA A C 1
ATOM 2568 O O . ALA A 1 335 ? -22.288 5.007 20.318 1.00 98.31 335 ALA A O 1
ATOM 2569 N N . ARG A 1 336 ? -20.483 3.891 19.583 1.00 98.62 336 ARG A N 1
ATOM 2570 C CA . ARG A 1 336 ? -20.306 4.691 18.362 1.00 98.62 336 ARG A CA 1
ATOM 2571 C C . ARG A 1 336 ? -21.443 4.476 17.368 1.00 98.62 336 ARG A C 1
ATOM 2573 O O . ARG A 1 336 ? -21.921 5.458 16.805 1.00 98.62 336 ARG A O 1
ATOM 2580 N N . ASP A 1 337 ? -21.905 3.239 17.194 1.00 98.44 337 ASP A N 1
ATOM 2581 C CA . ASP A 1 337 ? -23.006 2.916 16.281 1.00 98.44 337 ASP A CA 1
ATOM 2582 C C . ASP A 1 337 ? -24.327 3.573 16.720 1.00 98.44 337 ASP A C 1
ATOM 2584 O O . ASP A 1 337 ? -24.988 4.241 15.923 1.00 98.44 337 ASP A O 1
ATOM 2588 N N . VAL A 1 338 ? -24.671 3.498 18.015 1.00 98.00 338 VAL A N 1
ATOM 2589 C CA . VAL A 1 338 ? -25.849 4.184 18.586 1.00 98.00 338 VAL A CA 1
ATOM 2590 C C . VAL A 1 338 ? -25.774 5.703 18.430 1.00 98.00 338 VAL A C 1
ATOM 2592 O O . VAL A 1 338 ? -26.798 6.348 18.202 1.00 98.00 338 VAL A O 1
ATOM 2595 N N . LEU A 1 339 ? -24.570 6.274 18.511 1.00 97.69 339 LEU A N 1
ATOM 2596 C CA . LEU A 1 339 ? -24.316 7.704 18.327 1.00 97.69 339 LEU A CA 1
ATOM 2597 C C . LEU A 1 339 ? -24.175 8.123 16.851 1.00 97.69 339 LEU A C 1
ATOM 2599 O O . LEU A 1 339 ? -23.793 9.264 16.591 1.00 97.69 339 LEU A O 1
ATOM 2603 N N . LEU A 1 340 ? -24.478 7.234 15.894 1.00 96.94 340 LEU A N 1
ATOM 2604 C CA . LEU A 1 340 ? -24.366 7.472 14.447 1.00 96.94 340 LEU A CA 1
ATOM 2605 C C . LEU A 1 340 ? -22.960 7.927 14.018 1.00 96.94 340 LEU A C 1
ATOM 2607 O O . LEU A 1 340 ? -22.794 8.754 13.120 1.00 96.94 340 LEU A O 1
ATOM 2611 N N . GLN A 1 341 ? -21.932 7.374 14.660 1.00 98.25 341 GLN A N 1
ATOM 2612 C CA . GLN A 1 341 ? -20.533 7.572 14.303 1.00 98.25 341 GLN A CA 1
ATOM 2613 C C . GLN A 1 341 ? -19.991 6.354 13.553 1.00 98.25 341 GLN A C 1
ATOM 2615 O O . GLN A 1 341 ? -20.518 5.248 13.638 1.00 98.25 341 GLN A O 1
ATOM 2620 N N . THR A 1 342 ? -18.886 6.546 12.842 1.00 98.50 342 THR A N 1
ATOM 2621 C CA . THR A 1 342 ? -18.134 5.436 12.249 1.00 98.50 342 THR A CA 1
ATOM 2622 C C . THR A 1 342 ? -17.375 4.661 13.327 1.00 98.50 342 THR A C 1
ATOM 2624 O O . THR A 1 342 ? -16.738 5.286 14.181 1.00 98.50 342 THR A O 1
ATOM 2627 N N . THR A 1 343 ? -17.367 3.334 13.274 1.00 98.50 343 THR A N 1
ATOM 2628 C CA . THR A 1 343 ? -16.687 2.464 14.256 1.00 98.50 343 THR A CA 1
ATOM 2629 C C . THR A 1 343 ? -15.242 2.140 13.868 1.00 98.50 343 THR A C 1
ATOM 2631 O O . THR A 1 343 ? -14.866 2.260 12.702 1.00 98.50 343 THR A O 1
ATOM 2634 N N . GLY A 1 344 ? -14.435 1.697 14.838 1.00 98.25 344 GLY A N 1
ATOM 2635 C CA . GLY A 1 344 ? -13.048 1.282 14.608 1.00 98.25 344 GLY A CA 1
ATOM 2636 C C . GLY A 1 344 ? -12.054 2.437 14.514 1.00 98.25 344 GLY A C 1
ATOM 2637 O O . GLY A 1 344 ? -12.372 3.580 14.853 1.00 98.25 344 GLY A O 1
ATOM 2638 N N . PHE A 1 345 ? -10.828 2.125 14.090 1.00 98.31 345 PHE A N 1
ATOM 2639 C CA . PHE A 1 345 ? -9.736 3.102 13.999 1.00 98.31 345 PHE A CA 1
ATOM 2640 C C . PHE A 1 345 ? -9.572 3.712 12.599 1.00 98.31 345 PHE A C 1
ATOM 2642 O O . PHE A 1 345 ? -9.025 4.805 12.494 1.00 98.31 345 PHE A O 1
ATOM 2649 N N . PHE A 1 346 ? -10.048 3.045 11.540 1.00 98.50 346 PHE A N 1
ATOM 2650 C CA . PHE A 1 346 ? -9.860 3.500 10.156 1.00 98.50 346 PHE A CA 1
ATOM 2651 C C . PHE A 1 346 ? -11.048 3.100 9.268 1.00 98.50 346 PHE A C 1
ATOM 2653 O O . PHE A 1 346 ? -10.934 2.316 8.336 1.00 98.50 346 PHE A O 1
ATOM 2660 N N . ASN A 1 347 ? -12.244 3.577 9.613 1.00 98.62 347 ASN A N 1
ATOM 2661 C CA . ASN A 1 347 ? -13.474 3.173 8.930 1.00 98.62 347 ASN A CA 1
ATOM 2662 C C . ASN A 1 347 ? -13.512 3.641 7.452 1.00 98.62 347 ASN A C 1
ATOM 2664 O O . ASN A 1 347 ? -13.235 4.821 7.203 1.00 98.62 347 ASN A O 1
ATOM 2668 N N . PRO A 1 348 ? -13.969 2.802 6.496 1.00 98.38 348 PRO A N 1
ATOM 2669 C CA . PRO A 1 348 ? -14.054 3.177 5.080 1.00 98.38 348 PRO A CA 1
ATOM 2670 C C . PRO A 1 348 ? -14.957 4.379 4.790 1.00 98.38 348 PRO A C 1
ATOM 2672 O O . PRO A 1 348 ? -14.767 5.066 3.796 1.00 98.38 348 PRO A O 1
ATOM 2675 N N . ARG A 1 349 ? -15.925 4.696 5.661 1.00 98.12 349 ARG A N 1
ATOM 2676 C CA . ARG A 1 349 ? -16.769 5.892 5.497 1.00 98.12 349 ARG A CA 1
ATOM 2677 C C . ARG A 1 349 ? -16.010 7.203 5.716 1.00 98.12 349 ARG A C 1
ATOM 2679 O O . ARG A 1 349 ? -16.494 8.247 5.293 1.00 98.12 349 ARG A O 1
ATOM 2686 N N . ARG A 1 350 ? -14.854 7.159 6.387 1.00 98.31 350 ARG A N 1
ATOM 2687 C CA . ARG A 1 350 ? -13.949 8.309 6.563 1.00 98.31 350 ARG A CA 1
ATOM 2688 C C . ARG A 1 350 ? -12.762 8.291 5.610 1.00 98.31 350 ARG A C 1
ATOM 2690 O O . ARG A 1 350 ? -12.275 9.362 5.278 1.00 98.31 350 ARG A O 1
ATOM 2697 N N . HIS A 1 351 ? -12.290 7.102 5.246 1.00 98.25 351 HIS A N 1
ATOM 2698 C CA . HIS A 1 351 ? -11.037 6.914 4.512 1.00 98.25 351 HIS A CA 1
ATOM 2699 C C . HIS A 1 351 ? -11.211 5.924 3.349 1.00 98.25 351 HIS A C 1
ATOM 2701 O O . HIS A 1 351 ? -10.523 4.902 3.328 1.00 98.25 351 HIS A O 1
ATOM 2707 N N . PRO A 1 352 ? -12.172 6.141 2.432 1.00 98.31 352 PRO A N 1
ATOM 2708 C CA . PRO A 1 352 ? -12.494 5.177 1.378 1.00 98.31 352 PRO A CA 1
ATOM 2709 C C . PRO A 1 352 ? -11.316 4.901 0.430 1.00 98.31 352 PRO A C 1
ATOM 2711 O O . PRO A 1 352 ? -11.289 3.849 -0.202 1.00 98.31 352 PRO A O 1
ATOM 2714 N N . GLU A 1 353 ? -10.333 5.799 0.353 1.00 97.69 353 GLU A N 1
ATOM 2715 C CA . GLU A 1 353 ? -9.209 5.768 -0.588 1.00 97.69 353 GLU A CA 1
ATOM 2716 C C . GLU A 1 353 ? -8.293 4.550 -0.411 1.00 97.69 353 GLU A C 1
ATOM 2718 O O . GLU A 1 353 ? -7.646 4.117 -1.363 1.00 97.69 353 GLU A O 1
ATOM 2723 N N . TRP A 1 354 ? -8.265 3.966 0.789 1.00 98.69 354 TRP A N 1
ATOM 2724 C CA . TRP A 1 354 ? -7.468 2.779 1.115 1.00 98.69 354 TRP A CA 1
ATOM 2725 C C . TRP A 1 354 ? -8.289 1.486 1.138 1.00 98.69 354 TRP A C 1
ATOM 2727 O O . TRP A 1 354 ? -7.840 0.484 1.687 1.00 98.69 354 TRP A O 1
ATOM 2737 N N . PHE A 1 355 ? -9.494 1.475 0.569 1.00 98.62 355 PHE A N 1
ATOM 2738 C CA . PHE A 1 355 ? -10.329 0.278 0.481 1.00 98.62 355 PHE A CA 1
ATOM 2739 C C . PHE A 1 355 ? -10.654 -0.021 -0.973 1.00 98.62 355 PHE A C 1
ATOM 2741 O O . PHE A 1 355 ? -11.199 0.831 -1.665 1.00 98.62 355 PHE A O 1
ATOM 2748 N N . ASP A 1 356 ? -10.421 -1.256 -1.420 1.00 98.06 356 ASP A N 1
ATOM 2749 C CA . ASP A 1 356 ? -10.728 -1.674 -2.798 1.00 98.06 356 ASP A CA 1
ATOM 2750 C C . ASP A 1 356 ? -12.212 -1.481 -3.175 1.00 98.06 356 ASP A C 1
ATOM 2752 O O . ASP A 1 356 ? -12.535 -1.269 -4.340 1.00 98.06 356 ASP A O 1
ATOM 2756 N N . GLY A 1 357 ? -13.121 -1.516 -2.191 1.00 96.56 357 GLY A N 1
ATOM 2757 C CA . GLY A 1 357 ? -14.546 -1.220 -2.382 1.00 96.56 357 GLY A CA 1
ATOM 2758 C C . GLY A 1 357 ? -14.925 0.262 -2.256 1.00 96.56 357 GLY A C 1
ATOM 2759 O O . GLY A 1 357 ? -16.073 0.621 -2.503 1.00 96.56 357 GLY A O 1
ATOM 2760 N N . GLY A 1 358 ? -14.011 1.143 -1.841 1.00 97.50 358 GLY A N 1
ATOM 2761 C CA . GLY A 1 358 ? -14.306 2.554 -1.580 1.00 97.50 358 GLY A CA 1
ATOM 2762 C C . GLY A 1 358 ? -15.545 2.750 -0.696 1.00 97.50 358 GLY A C 1
ATOM 2763 O O . GLY A 1 358 ? -15.635 2.233 0.420 1.00 97.50 358 GLY A O 1
ATOM 2764 N N . GLN A 1 359 ? -16.539 3.476 -1.213 1.00 97.25 359 GLN A N 1
ATOM 2765 C CA . GLN A 1 359 ? -17.791 3.762 -0.512 1.00 97.25 359 GLN A CA 1
ATOM 2766 C C . GLN A 1 359 ? -18.783 2.587 -0.474 1.00 97.25 359 GLN A C 1
ATOM 2768 O O . GLN A 1 359 ? -19.721 2.626 0.322 1.00 97.25 359 GLN A O 1
ATOM 2773 N N . THR A 1 360 ? -18.578 1.502 -1.232 1.00 96.50 360 THR A N 1
ATOM 2774 C CA . THR A 1 360 ? -19.473 0.324 -1.178 1.00 96.50 360 THR A CA 1
ATOM 2775 C C . THR A 1 360 ? -19.335 -0.476 0.120 1.00 96.50 360 THR A C 1
ATOM 2777 O O . THR A 1 360 ? -20.120 -1.383 0.374 1.00 96.50 360 THR A O 1
ATOM 2780 N N . VAL A 1 361 ? -18.341 -0.148 0.951 1.00 96.69 361 VAL A N 1
ATOM 2781 C CA . VAL A 1 361 ? -18.100 -0.747 2.275 1.00 96.69 361 VAL A CA 1
ATOM 2782 C C . VAL A 1 361 ? -18.129 0.295 3.406 1.00 96.69 361 VAL A C 1
ATOM 2784 O O . VAL A 1 361 ? -17.720 0.006 4.534 1.00 96.69 36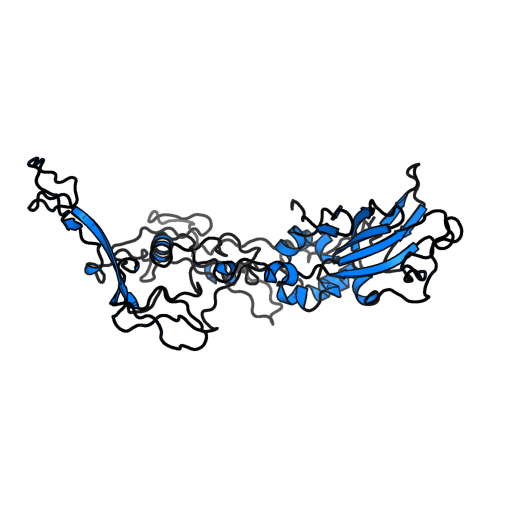1 VAL A O 1
ATOM 2787 N N . ALA A 1 362 ? -18.614 1.510 3.121 1.00 97.44 362 ALA A N 1
ATOM 2788 C CA . ALA A 1 362 ? -18.604 2.677 4.006 1.00 97.44 362 ALA A CA 1
ATOM 2789 C C . ALA A 1 362 ? -19.746 2.692 5.042 1.00 97.44 362 ALA A C 1
ATOM 2791 O O . ALA A 1 362 ? -20.573 3.609 5.093 1.00 97.44 362 ALA A O 1
ATOM 2792 N N . ASP A 1 363 ? -19.756 1.688 5.912 1.00 97.69 363 ASP A N 1
ATOM 2793 C CA . ASP A 1 363 ? -20.666 1.530 7.051 1.00 97.69 363 ASP A CA 1
ATOM 2794 C C . ASP A 1 363 ? -19.954 0.938 8.287 1.00 97.69 363 ASP A C 1
ATOM 2796 O O . ASP A 1 363 ? -18.722 0.858 8.345 1.00 97.69 363 ASP A O 1
ATOM 2800 N N . ASN A 1 364 ? -20.733 0.552 9.301 1.00 98.25 364 ASN A N 1
ATOM 2801 C CA . ASN A 1 364 ? -20.245 -0.076 10.534 1.00 98.25 364 ASN A CA 1
ATOM 2802 C C . ASN A 1 364 ? -20.388 -1.608 10.539 1.00 98.25 364 ASN A C 1
ATOM 2804 O O . ASN A 1 364 ? -19.963 -2.256 11.497 1.00 98.25 364 ASN A O 1
ATOM 2808 N N . GLU A 1 365 ? -20.963 -2.179 9.480 1.00 96.25 365 GLU A N 1
ATOM 2809 C CA . GLU A 1 365 ? -21.258 -3.607 9.365 1.00 96.25 365 GLU A CA 1
ATOM 2810 C C . GLU A 1 365 ? -20.024 -4.406 8.921 1.00 96.25 365 GLU A C 1
ATOM 2812 O O . GLU A 1 365 ? -19.034 -3.837 8.449 1.00 96.25 365 GLU A O 1
ATOM 2817 N N . LYS A 1 366 ? -20.084 -5.742 9.041 1.00 95.75 366 LYS A N 1
ATOM 2818 C CA . LYS A 1 366 ? -19.004 -6.672 8.643 1.00 95.75 366 LYS A CA 1
ATOM 2819 C C . LYS A 1 366 ? -17.638 -6.254 9.206 1.00 95.75 366 LYS A C 1
ATOM 2821 O O . LYS A 1 366 ? -16.685 -5.937 8.491 1.00 95.75 366 LYS A O 1
ATOM 2826 N N . THR A 1 367 ? -17.542 -6.215 10.530 1.00 96.62 367 THR A N 1
ATOM 2827 C CA . THR A 1 367 ? -16.315 -5.826 11.246 1.00 96.62 367 THR A CA 1
ATOM 2828 C C . THR A 1 367 ? -15.270 -6.942 11.312 1.00 96.62 367 THR A C 1
ATOM 2830 O O . THR A 1 367 ? -14.140 -6.681 11.716 1.00 96.62 367 THR A O 1
ATOM 2833 N N . GLY A 1 368 ? -15.636 -8.174 10.939 1.00 95.06 368 GLY A N 1
ATOM 2834 C CA . GLY A 1 368 ? -14.892 -9.392 11.275 1.00 95.06 368 GLY A CA 1
ATOM 2835 C C . GLY A 1 368 ? -15.210 -9.940 12.674 1.00 95.06 368 GLY A C 1
ATOM 2836 O O . GLY A 1 368 ? -14.656 -10.963 13.063 1.00 95.06 368 GLY A O 1
ATOM 2837 N N . PHE A 1 369 ? -16.111 -9.294 13.422 1.00 95.56 369 PHE A N 1
ATOM 2838 C CA . PHE A 1 369 ? -16.582 -9.713 14.743 1.00 95.56 369 PHE A CA 1
ATOM 2839 C C . PHE A 1 369 ? -18.116 -9.742 14.777 1.00 95.56 369 PHE A C 1
ATOM 2841 O O . PHE A 1 369 ? -18.779 -8.981 14.072 1.00 95.56 369 PHE A O 1
ATOM 2848 N N . ASP A 1 370 ? -18.693 -10.621 15.592 1.00 95.38 370 ASP A N 1
ATOM 2849 C CA . ASP A 1 370 ? -20.137 -10.674 15.816 1.00 95.38 370 ASP A CA 1
ATOM 2850 C C . ASP A 1 370 ? -20.594 -9.479 16.664 1.00 95.38 370 ASP A C 1
ATOM 2852 O O . ASP A 1 370 ? -20.074 -9.238 17.753 1.00 95.38 370 ASP A O 1
ATOM 2856 N N . VAL A 1 371 ? -21.553 -8.709 16.157 1.00 96.12 371 VAL A N 1
ATOM 2857 C CA . VAL A 1 371 ? -22.058 -7.483 16.793 1.00 96.12 371 VAL A CA 1
ATOM 2858 C C . VAL A 1 371 ? -23.578 -7.488 16.972 1.00 96.12 371 VAL A C 1
ATOM 2860 O O . VAL A 1 371 ? -24.114 -6.645 17.693 1.00 96.12 371 VAL A O 1
ATOM 2863 N N . ASP A 1 372 ? -24.265 -8.451 16.358 1.00 93.06 372 ASP A N 1
ATOM 2864 C CA . ASP A 1 372 ? -25.715 -8.494 16.185 1.00 93.06 372 ASP A CA 1
ATOM 2865 C C . ASP A 1 372 ? -26.338 -9.852 16.556 1.00 93.06 372 ASP A C 1
ATOM 2867 O O . ASP A 1 372 ? -27.541 -10.046 16.371 1.00 93.06 372 ASP A O 1
ATOM 2871 N N . ASN A 1 373 ? -25.568 -10.770 17.159 1.00 94.31 373 ASN A N 1
ATOM 2872 C CA . ASN A 1 373 ? -26.107 -12.016 17.703 1.00 94.31 373 ASN A CA 1
ATOM 2873 C C . ASN A 1 373 ? -27.291 -11.775 18.651 1.00 94.31 373 ASN A C 1
ATOM 2875 O O . ASN A 1 373 ? -27.275 -10.850 19.465 1.00 94.31 373 ASN A O 1
ATOM 2879 N N . SER A 1 374 ? -28.284 -12.664 18.633 1.00 93.38 374 SER A N 1
ATOM 2880 C CA . SER A 1 374 ? -29.426 -12.589 19.555 1.00 93.38 374 SER A CA 1
ATOM 2881 C C . SER A 1 374 ? -29.038 -12.714 21.037 1.00 93.38 374 SER A C 1
ATOM 2883 O O . SER A 1 374 ? -29.735 -12.181 21.900 1.00 93.38 374 SER A O 1
ATOM 2885 N N . GLU A 1 375 ? -27.920 -13.380 21.342 1.00 93.50 375 GLU A N 1
ATOM 2886 C CA . GLU A 1 375 ? -27.406 -13.541 22.703 1.00 93.50 375 GLU A CA 1
ATOM 2887 C C . GLU A 1 375 ? -26.215 -12.600 22.946 1.00 93.50 375 GLU A C 1
ATOM 2889 O O . GLU A 1 375 ? -25.183 -12.709 22.282 1.00 93.50 375 GLU A O 1
ATOM 2894 N N . ASN A 1 376 ? -26.306 -11.716 23.951 1.00 93.38 376 ASN A N 1
ATOM 2895 C CA . ASN A 1 376 ? -25.217 -10.789 24.311 1.00 93.38 376 ASN A CA 1
ATOM 2896 C C . ASN A 1 376 ? -23.893 -11.519 24.637 1.00 93.38 376 ASN A C 1
ATOM 2898 O O . ASN A 1 376 ? -22.812 -10.972 24.431 1.00 93.38 376 ASN A O 1
ATOM 2902 N N . THR A 1 377 ? -23.960 -12.763 25.121 1.00 94.44 377 THR A N 1
ATOM 2903 C CA . THR A 1 377 ? -22.798 -13.616 25.423 1.00 94.44 377 THR A CA 1
ATOM 2904 C C . THR A 1 377 ? -22.119 -14.208 24.188 1.00 94.44 377 THR A C 1
ATOM 2906 O O . THR A 1 377 ? -21.039 -14.771 24.332 1.00 94.44 377 THR A O 1
ATOM 2909 N N . LYS A 1 378 ? -22.713 -14.082 22.994 1.00 93.62 378 LYS A N 1
ATOM 2910 C CA . LYS A 1 378 ? -22.147 -14.518 21.703 1.00 93.62 378 LYS A CA 1
ATOM 2911 C C . LYS A 1 378 ? -21.639 -13.356 20.842 1.00 93.62 378 LYS A C 1
ATOM 2913 O O . LYS A 1 378 ? -21.019 -13.581 19.810 1.00 93.62 378 LYS A O 1
ATOM 2918 N N . GLN A 1 379 ? -21.866 -12.117 21.267 1.00 94.94 379 GLN A N 1
ATOM 2919 C CA . GLN A 1 379 ? -21.327 -10.933 20.600 1.00 94.94 379 GLN A CA 1
ATOM 2920 C C . GLN A 1 379 ? -19.880 -10.669 21.044 1.00 94.94 379 GLN A C 1
ATOM 2922 O O . GLN A 1 379 ? -19.506 -10.913 22.192 1.00 94.94 379 GLN A O 1
ATOM 2927 N N . GLY A 1 380 ? -19.072 -10.118 20.142 1.00 93.94 380 GLY A N 1
ATOM 2928 C CA . GLY A 1 380 ? -17.658 -9.798 20.337 1.00 93.94 380 GLY A CA 1
ATOM 2929 C C . GLY A 1 380 ? -16.692 -10.908 19.913 1.00 93.94 380 GLY A C 1
ATOM 2930 O O . GLY A 1 380 ? -15.482 -10.708 19.991 1.00 93.94 380 GLY A O 1
ATOM 2931 N N . PHE A 1 381 ? -17.198 -12.051 19.447 1.00 93.00 381 PHE A N 1
ATOM 2932 C CA . PHE A 1 381 ? -16.376 -13.134 18.908 1.00 93.00 381 PHE A CA 1
ATOM 2933 C C . PHE A 1 381 ? -15.963 -12.857 17.466 1.00 93.00 381 PHE A C 1
ATOM 2935 O O . PHE A 1 381 ? -16.761 -12.365 16.671 1.00 93.00 381 PHE A O 1
ATOM 2942 N N . GLN A 1 382 ? -14.717 -13.182 17.126 1.00 92.25 382 GLN A N 1
ATOM 2943 C CA . GLN A 1 382 ? -14.219 -13.086 15.757 1.00 92.25 382 GLN A CA 1
ATOM 2944 C C . GLN A 1 382 ? -14.947 -14.097 14.857 1.00 92.25 382 GLN A C 1
ATOM 2946 O O . GLN A 1 382 ? -15.136 -15.252 15.240 1.00 92.25 382 GLN A O 1
ATOM 2951 N N . LYS A 1 383 ? -15.364 -13.657 13.668 1.00 88.31 383 LYS A N 1
ATOM 2952 C CA . LYS A 1 383 ? -16.033 -14.488 12.661 1.00 88.31 383 LYS A CA 1
ATOM 2953 C C . LYS A 1 383 ? -15.017 -14.980 11.628 1.00 88.31 383 LYS A C 1
ATOM 2955 O O . LYS A 1 383 ? -14.282 -14.183 11.056 1.00 88.31 383 LYS A O 1
ATOM 2960 N N . GLU A 1 384 ? -15.035 -16.283 11.348 1.00 80.31 384 GLU A N 1
ATOM 2961 C CA . GLU A 1 384 ? -14.178 -16.914 10.326 1.00 80.31 384 GLU A CA 1
ATOM 2962 C C . GLU A 1 384 ? -14.862 -17.044 8.952 1.00 80.31 384 GLU A C 1
ATOM 2964 O O . GLU A 1 384 ? -14.197 -17.254 7.940 1.00 80.31 384 GLU A O 1
ATOM 2969 N N . ALA A 1 385 ? -16.193 -16.918 8.894 1.00 82.69 385 ALA A N 1
ATOM 2970 C CA . ALA A 1 385 ? -16.956 -17.094 7.661 1.00 82.69 385 ALA A CA 1
ATOM 2971 C C . ALA A 1 385 ? -16.622 -16.013 6.619 1.00 82.69 385 ALA A C 1
ATOM 2973 O O . ALA A 1 385 ? -16.694 -14.817 6.908 1.00 82.69 385 ALA A O 1
ATOM 2974 N N . ASP A 1 386 ? -16.342 -16.432 5.380 1.00 78.25 386 ASP A N 1
ATOM 2975 C CA . ASP A 1 386 ? -15.992 -15.530 4.273 1.00 78.25 386 ASP A CA 1
ATOM 2976 C C . ASP A 1 386 ? -17.059 -14.458 4.003 1.00 78.25 386 ASP A C 1
ATOM 2978 O O . ASP A 1 386 ? -16.724 -13.333 3.638 1.00 78.25 386 ASP A O 1
ATOM 2982 N N . SER A 1 387 ? -18.338 -14.777 4.231 1.00 81.62 387 SER A N 1
ATOM 2983 C CA . SER A 1 387 ? -19.466 -13.859 4.019 1.00 81.62 387 SER A CA 1
ATOM 2984 C C . SER A 1 387 ? -19.462 -12.637 4.945 1.00 81.62 387 SER A C 1
ATOM 2986 O O . SER A 1 387 ? -20.036 -11.606 4.593 1.00 81.62 387 SER A O 1
ATOM 2988 N N . ASP A 1 388 ? -18.811 -12.751 6.105 1.00 78.75 388 ASP A N 1
ATOM 2989 C CA . ASP A 1 388 ? -18.747 -11.718 7.146 1.00 78.75 388 ASP A CA 1
ATOM 2990 C C . ASP A 1 388 ? -17.336 -11.134 7.315 1.00 78.75 388 ASP A C 1
ATOM 2992 O O . ASP A 1 388 ? -17.081 -10.370 8.256 1.00 78.75 388 ASP A O 1
ATOM 2996 N N . LYS A 1 389 ? -16.414 -11.456 6.396 1.00 86.62 389 LYS A N 1
ATOM 2997 C CA . LYS A 1 389 ? -15.075 -10.867 6.391 1.00 86.62 389 LYS A CA 1
ATOM 2998 C C . LYS A 1 389 ? -15.154 -9.355 6.229 1.00 86.62 389 LYS A C 1
ATOM 3000 O O . LYS A 1 389 ? -15.944 -8.815 5.452 1.00 86.62 389 LYS A O 1
ATOM 3005 N N . SER A 1 390 ? -14.308 -8.672 6.992 1.00 91.31 390 SER A N 1
ATOM 3006 C CA . SER A 1 390 ? -14.186 -7.225 6.900 1.00 91.31 390 SER A CA 1
ATOM 3007 C C . SER A 1 390 ? -13.482 -6.812 5.614 1.00 91.31 390 SER A C 1
ATOM 3009 O O . SER A 1 390 ? -12.704 -7.578 5.048 1.00 91.31 390 SER A O 1
ATOM 3011 N N . ALA A 1 391 ? -13.733 -5.579 5.176 1.00 96.50 391 ALA A N 1
ATOM 3012 C CA . ALA A 1 391 ? -12.914 -4.945 4.155 1.00 96.50 391 ALA A CA 1
ATOM 3013 C C . ALA A 1 391 ? -11.570 -4.544 4.798 1.00 96.50 391 ALA A C 1
ATOM 3015 O O . ALA A 1 391 ? -11.583 -3.716 5.715 1.00 96.50 391 ALA A O 1
ATOM 3016 N N . PRO A 1 392 ? -10.431 -5.126 4.382 1.00 97.75 392 PRO A N 1
ATOM 3017 C CA . PRO A 1 392 ? -9.126 -4.769 4.927 1.00 97.75 392 PRO A CA 1
ATOM 3018 C C . PRO A 1 392 ? -8.658 -3.412 4.383 1.00 97.75 392 PRO A C 1
ATOM 3020 O O . PRO A 1 392 ? -9.070 -3.004 3.296 1.00 97.75 392 PRO A O 1
ATOM 3023 N N . ILE A 1 393 ? -7.759 -2.738 5.108 1.00 98.56 393 ILE A N 1
ATOM 3024 C CA . ILE A 1 393 ? -6.973 -1.635 4.535 1.00 98.56 393 ILE A CA 1
ATOM 3025 C C . ILE A 1 393 ? -6.075 -2.226 3.442 1.00 98.56 393 ILE A C 1
ATOM 3027 O O . ILE A 1 393 ? -5.325 -3.173 3.687 1.00 98.56 393 ILE A O 1
ATOM 3031 N N . ALA A 1 394 ? -6.168 -1.659 2.249 1.00 98.38 394 ALA A N 1
ATOM 3032 C CA . ALA A 1 394 ? -5.454 -2.045 1.043 1.00 98.38 394 ALA A CA 1
ATOM 3033 C C . ALA A 1 394 ? -4.607 -0.867 0.526 1.00 98.38 394 ALA A C 1
ATOM 3035 O O . ALA A 1 394 ? -4.390 0.123 1.229 1.00 98.38 394 ALA A O 1
ATOM 3036 N N . LEU A 1 395 ? -4.123 -0.971 -0.712 1.00 98.56 395 LEU A N 1
ATOM 3037 C CA . LEU A 1 395 ? -3.423 0.109 -1.406 1.00 98.56 395 LEU A CA 1
ATOM 3038 C C . LEU A 1 395 ? -3.948 0.228 -2.853 1.00 98.56 395 LEU A C 1
ATOM 3040 O O . LEU A 1 395 ? -3.284 -0.243 -3.784 1.00 98.56 395 LEU A O 1
ATOM 3044 N N . PRO A 1 396 ? -5.187 0.724 -3.050 1.00 98.31 396 PRO A N 1
ATOM 3045 C CA . PRO A 1 396 ? -5.813 0.852 -4.370 1.00 98.31 396 PRO A CA 1
ATOM 3046 C C . PRO A 1 396 ? -5.164 1.959 -5.210 1.00 98.31 396 PRO A C 1
ATOM 3048 O O . PRO A 1 396 ? -4.303 2.676 -4.711 1.00 98.31 396 PRO A O 1
ATOM 3051 N N . PHE A 1 397 ? -5.582 2.128 -6.468 1.00 97.69 397 PHE A N 1
ATOM 3052 C CA . PHE A 1 397 ? -4.944 3.017 -7.454 1.00 97.69 397 PHE A CA 1
ATOM 3053 C C . PHE A 1 397 ? -4.534 4.401 -6.927 1.00 97.69 397 PHE A C 1
ATOM 3055 O O . PHE A 1 397 ? -3.372 4.785 -7.049 1.00 97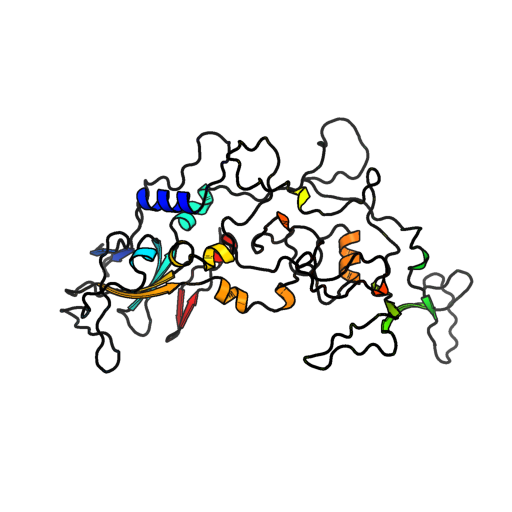.69 397 PHE A O 1
ATOM 3062 N N . GLU A 1 398 ? -5.467 5.147 -6.340 1.00 96.88 398 GLU A N 1
ATOM 3063 C CA . GLU A 1 398 ? -5.243 6.522 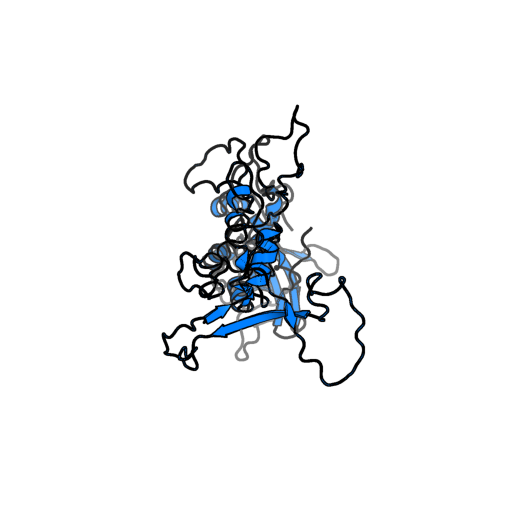-5.894 1.00 96.88 398 GLU A CA 1
ATOM 3064 C C . GLU A 1 398 ? -4.241 6.568 -4.732 1.00 96.88 398 GLU A C 1
ATOM 3066 O O . GLU A 1 398 ? -3.248 7.293 -4.798 1.00 96.88 398 GLU A O 1
ATOM 3071 N N . ALA A 1 399 ? -4.442 5.737 -3.704 1.00 97.56 399 ALA A N 1
ATOM 3072 C CA . ALA A 1 399 ? -3.532 5.645 -2.562 1.00 97.56 399 ALA A CA 1
ATOM 3073 C C . ALA A 1 399 ? -2.156 5.072 -2.948 1.00 97.56 399 ALA A C 1
ATOM 3075 O O . ALA A 1 399 ? -1.132 5.485 -2.405 1.00 97.56 399 ALA A O 1
ATOM 3076 N N . TYR A 1 400 ? -2.119 4.141 -3.903 1.00 98.31 400 TYR A N 1
ATOM 3077 C CA . TYR A 1 400 ? -0.897 3.562 -4.441 1.00 98.31 400 TYR A CA 1
ATOM 3078 C C . TYR A 1 400 ? -0.040 4.633 -5.104 1.00 98.31 400 TYR A C 1
ATOM 3080 O O . TYR A 1 400 ? 1.096 4.824 -4.681 1.00 98.31 400 TYR A O 1
ATOM 3088 N N . PHE A 1 401 ? -0.580 5.371 -6.079 1.00 98.12 401 PHE A N 1
ATOM 3089 C CA . PHE A 1 401 ? 0.181 6.399 -6.795 1.00 98.12 401 PHE A CA 1
ATOM 3090 C C . PHE A 1 401 ? 0.463 7.651 -5.955 1.00 98.12 401 PHE A C 1
ATOM 3092 O O . PHE A 1 401 ? 1.473 8.308 -6.202 1.00 98.12 401 PHE A O 1
ATOM 3099 N N . ALA A 1 402 ? -0.317 7.923 -4.900 1.00 96.88 402 ALA A N 1
ATOM 3100 C CA . ALA A 1 402 ? 0.074 8.877 -3.856 1.00 96.88 402 ALA A CA 1
ATOM 3101 C C . ALA A 1 402 ? 1.420 8.503 -3.206 1.00 96.88 402 ALA A C 1
ATOM 3103 O O . ALA A 1 402 ? 2.217 9.366 -2.842 1.00 96.88 402 ALA A O 1
ATOM 3104 N N . ASN A 1 403 ? 1.699 7.202 -3.097 1.00 97.62 403 ASN A N 1
ATOM 3105 C CA . ASN A 1 403 ? 2.907 6.656 -2.492 1.00 97.62 403 ASN A CA 1
ATOM 3106 C C . ASN A 1 403 ? 4.051 6.424 -3.506 1.00 97.62 403 ASN A C 1
ATOM 3108 O O . ASN A 1 403 ? 5.015 5.725 -3.195 1.00 97.62 403 ASN A O 1
ATOM 3112 N N . ILE A 1 404 ? 3.970 7.003 -4.714 1.00 98.12 404 ILE A N 1
ATOM 3113 C CA . ILE A 1 404 ? 4.970 6.852 -5.782 1.00 98.12 404 ILE A CA 1
ATOM 3114 C C . ILE A 1 404 ? 5.664 8.189 -6.083 1.00 98.12 404 ILE A C 1
ATOM 3116 O O . ILE A 1 404 ? 5.072 9.098 -6.656 1.00 98.12 404 ILE A O 1
ATOM 3120 N N . GLY A 1 405 ? 6.949 8.275 -5.733 1.00 97.25 405 GLY A N 1
ATOM 3121 C CA . GLY A 1 405 ? 7.839 9.409 -6.016 1.00 97.25 405 GLY A CA 1
ATOM 3122 C C . GLY A 1 405 ? 8.818 9.690 -4.874 1.00 97.25 405 GLY A C 1
ATOM 3123 O O . GLY A 1 405 ? 8.827 8.969 -3.871 1.00 97.25 405 GLY A O 1
ATOM 3124 N N . ASN A 1 406 ? 9.639 10.730 -5.037 1.00 97.38 406 ASN A N 1
ATOM 3125 C CA . ASN A 1 406 ? 10.720 11.125 -4.128 1.00 97.38 406 ASN A CA 1
ATOM 3126 C C . ASN A 1 406 ? 11.760 10.007 -3.940 1.00 97.38 406 ASN A C 1
ATOM 3128 O O . ASN A 1 406 ? 11.952 9.467 -2.846 1.00 97.38 406 ASN A O 1
ATOM 3132 N N . LEU A 1 407 ? 12.423 9.655 -5.041 1.00 98.44 407 LEU A N 1
ATOM 3133 C CA . LEU A 1 407 ? 13.506 8.682 -5.095 1.00 98.44 407 LEU A CA 1
ATOM 3134 C C . LEU A 1 407 ? 14.722 9.163 -4.292 1.00 98.44 407 LEU A C 1
ATOM 3136 O O . LEU A 1 407 ? 15.249 10.248 -4.527 1.00 98.44 407 LEU A O 1
ATOM 3140 N N . THR A 1 408 ? 15.226 8.327 -3.384 1.00 98.12 408 THR A N 1
ATOM 3141 C CA . THR A 1 408 ? 16.438 8.624 -2.602 1.00 98.12 408 THR A CA 1
ATOM 3142 C C . THR A 1 408 ? 17.358 7.415 -2.547 1.00 98.12 408 THR A C 1
ATOM 3144 O O . THR A 1 408 ? 16.960 6.345 -2.095 1.00 98.12 408 THR A O 1
ATOM 3147 N N . TRP A 1 409 ? 18.607 7.585 -2.975 1.00 98.38 409 TRP A N 1
ATOM 3148 C CA . TRP A 1 409 ? 19.638 6.563 -2.816 1.00 98.38 409 TRP A CA 1
ATOM 3149 C C . TRP A 1 409 ? 20.281 6.625 -1.429 1.00 98.38 409 TRP A C 1
ATOM 3151 O O . TRP A 1 409 ? 20.630 7.702 -0.946 1.00 98.38 409 TRP A O 1
ATOM 3161 N N . PHE A 1 410 ? 20.521 5.458 -0.838 1.00 97.25 410 PHE A N 1
ATOM 3162 C CA . PHE A 1 410 ? 21.441 5.269 0.277 1.00 97.25 410 PHE A CA 1
ATOM 3163 C C . PHE A 1 410 ? 22.198 3.954 0.068 1.00 97.25 410 PHE A C 1
ATOM 3165 O O . PHE A 1 410 ? 21.628 2.870 0.191 1.00 97.25 410 PHE A O 1
ATOM 3172 N N . GLU A 1 411 ? 23.476 4.060 -0.301 1.00 95.06 411 GLU A N 1
ATOM 3173 C CA . GLU A 1 411 ? 24.298 2.923 -0.731 1.00 95.06 411 GLU A CA 1
ATOM 3174 C C . GLU A 1 411 ? 23.605 2.107 -1.842 1.00 95.06 411 GLU A C 1
ATOM 3176 O O . GLU A 1 411 ? 23.356 2.621 -2.929 1.00 95.06 411 GLU A O 1
ATOM 3181 N N . GLN A 1 412 ? 23.281 0.839 -1.578 1.00 96.06 412 GLN A N 1
ATOM 3182 C CA . GLN A 1 412 ? 22.625 -0.066 -2.523 1.00 96.06 412 GLN A CA 1
ATOM 3183 C C . GLN A 1 412 ? 21.091 0.040 -2.501 1.00 96.06 412 GLN A C 1
ATOM 3185 O O . GLN A 1 412 ? 20.432 -0.546 -3.361 1.00 96.06 412 GLN A O 1
ATOM 3190 N N . ALA A 1 413 ? 20.515 0.762 -1.534 1.00 97.94 413 ALA A N 1
ATOM 3191 C CA . ALA A 1 413 ? 19.075 0.916 -1.383 1.00 97.94 413 ALA A CA 1
ATOM 3192 C C . ALA A 1 413 ? 18.566 2.150 -2.139 1.00 97.94 413 ALA A C 1
ATOM 3194 O O . ALA A 1 413 ? 19.073 3.258 -1.963 1.00 97.94 413 ALA A O 1
ATOM 3195 N N . LEU A 1 414 ? 17.519 1.956 -2.942 1.00 98.50 414 LEU A N 1
ATOM 3196 C CA . LEU A 1 414 ? 16.716 3.036 -3.507 1.00 98.50 414 LEU A CA 1
ATOM 3197 C C . LEU A 1 414 ? 15.384 3.101 -2.756 1.00 98.50 414 LEU A C 1
ATOM 3199 O O . LEU A 1 414 ? 14.577 2.176 -2.833 1.00 98.50 414 LEU A O 1
ATOM 3203 N N . LEU A 1 415 ? 15.166 4.191 -2.030 1.00 98.31 415 LEU A N 1
ATOM 3204 C CA . LEU A 1 415 ? 13.957 4.461 -1.259 1.00 98.31 415 LEU A CA 1
ATOM 3205 C C . LEU A 1 415 ? 12.950 5.241 -2.115 1.00 98.31 415 LEU A C 1
ATOM 3207 O O . LEU A 1 415 ? 13.343 6.121 -2.881 1.00 98.31 415 LEU A O 1
ATOM 3211 N N . VAL A 1 416 ? 11.660 4.937 -1.953 1.00 98.38 416 VAL A N 1
ATOM 3212 C CA . VAL A 1 416 ? 10.535 5.645 -2.587 1.00 98.38 416 VAL A CA 1
ATOM 3213 C C . VAL A 1 416 ? 9.592 6.093 -1.474 1.00 98.38 416 VAL A C 1
ATOM 3215 O O . VAL A 1 416 ? 8.955 5.254 -0.839 1.00 98.38 416 VAL A O 1
ATOM 3218 N N . PHE A 1 417 ? 9.552 7.396 -1.194 1.00 96.75 417 PHE A N 1
ATOM 3219 C CA . PHE A 1 417 ? 8.829 7.942 -0.037 1.00 96.75 417 PHE A CA 1
ATOM 3220 C C . PHE A 1 417 ? 7.383 8.354 -0.336 1.00 96.75 417 PHE A C 1
ATOM 3222 O O . PHE A 1 417 ? 6.616 8.585 0.597 1.00 96.75 417 PHE A O 1
ATOM 3229 N N . GLY A 1 418 ? 7.009 8.442 -1.612 1.00 95.31 418 GLY A N 1
ATOM 3230 C CA . GLY A 1 418 ? 5.718 8.973 -2.034 1.00 95.31 418 GLY A CA 1
ATOM 3231 C C . GLY A 1 418 ? 5.718 10.491 -2.140 1.00 95.31 418 GLY A C 1
ATOM 3232 O O . GLY A 1 418 ? 6.705 11.154 -1.821 1.00 95.31 418 GLY A O 1
ATOM 3233 N N . ILE A 1 419 ? 4.617 11.046 -2.634 1.00 90.31 419 ILE A N 1
ATOM 3234 C CA . ILE A 1 419 ? 4.467 12.472 -2.936 1.00 90.31 419 ILE A CA 1
ATOM 3235 C C . ILE A 1 419 ? 3.375 13.105 -2.076 1.00 90.31 419 ILE A C 1
ATOM 3237 O O . ILE A 1 419 ? 2.482 12.435 -1.565 1.00 90.31 419 ILE A O 1
ATOM 3241 N N . CYS A 1 420 ? 3.427 14.429 -1.939 1.00 80.06 420 CYS A N 1
ATOM 3242 C CA . CYS A 1 420 ? 2.267 15.188 -1.488 1.00 80.06 420 CYS A CA 1
ATOM 3243 C C . CYS A 1 420 ? 1.352 15.391 -2.702 1.00 80.06 420 CYS A C 1
ATOM 3245 O O . CYS A 1 420 ? 1.755 16.063 -3.654 1.00 80.06 420 CYS A O 1
ATOM 3247 N N . LEU A 1 421 ? 0.169 14.774 -2.697 1.00 73.56 421 LEU A N 1
ATOM 3248 C CA . LEU A 1 421 ? -0.834 15.007 -3.735 1.00 73.56 421 LEU A CA 1
ATOM 3249 C C . LEU A 1 421 ? -1.420 16.419 -3.587 1.00 73.56 421 LEU A C 1
ATOM 3251 O O . LEU A 1 421 ? -1.681 16.866 -2.469 1.00 73.56 421 LEU A O 1
ATOM 3255 N N . SER A 1 422 ? -1.576 17.114 -4.717 1.00 56.03 422 SER A N 1
ATOM 3256 C CA . SER A 1 422 ? -2.192 18.446 -4.817 1.00 56.03 422 SER A CA 1
ATOM 3257 C C . SER A 1 422 ? -3.705 18.386 -4.900 1.00 56.03 422 SER A C 1
ATOM 3259 O O . SER A 1 422 ? -4.168 17.503 -5.655 1.00 56.03 422 SER A O 1
#

Organism: Mycoplasma pneumoniae (strain ATCC 29342 / M129 / Subtype 1) (NCBI:txid272634)

pLDDT: mean 87.18, std 18.11, range [30.78, 98.81]

Foldseek 3Di:
DKDPVQPQDDADPDPQQFQDQPVVSLVVCLVRMWAWDFDADPVRHTQDTGGLLPDPFFAFDADPVRHFCQDLAAGTHGDPDDAPLSNLQSSWHWDDKDAAPVDRQKIKTKTAGSCVVVVVVSVQDAFFFALPDDPDDDDPDDDRDPSNDQDDAWAFDPVLQVLDFAFDFDPDPDDDDQPQDPPARDDPVDSGHTDGDFDKAWDPPQDDDPDDDDPGDTFTPDGSLLRDRIAADDDPNHGRFDALCSQPDADDPPDPDRPPPTGHHRAFSFFLVRCQVSVSNGFMKIWIWGANSNYPSGIHTHHIDTPRQVVVVVPDDPCLQQQQEDPVFQNQLRVQRSRRHRHHHAALLVVLQQFRGRSSQRGSALRQWAHDDPDSRRGRHGDPDPVSGHGGRGCGRVNNQQQADDWDDDNPDTDGRGDDDD

InterPro domains:
  IPR022116 Adhesin P1, N-terminal [PF12378] (27-418)

=== Feature glossary ===
The features interleaved in this record are:

— What the protein is —

Sequence gives the chain of amino acids in standard one-letter code (A=alanine, C=cysteine, …, Y=tyrosine), read N→C. It is the only feature that is directly encoded by the gene; all structural features are derived from the folded form of this sequence.

Database cross-references. InterPro integrates a dozen domain/family signature databases into unified entries with residue-range hits. GO terms attach function/process/location labels with evidence codes. CATH codes position the fold in a four-level structural taxonomy. Organism is the NCBI-taxonomy species name.

— Where its atoms are —

Atomic coordinates in PDBx/mmCIF format — the same representation the Protein Data Bank distributes. Each line of the _atom_site loop places one backbone atom in Cartesian space (units: ångströms, origin: arbitrary).

The six renders are orthographic views along the three Cartesian axes in both directions. Representation (cartoon, sticks, or surface) and color scheme (sequence-rainbow or by-chain) vary across proteins so the training set covers all the common visualization conventions.

— Local backbone conformation —

Eight-state secondary structure (DSSP): H is the canonical α-helix, G the tighter 3₁₀-helix, I the wider π-helix; E/B are β-structure, T and S are turns and bends, and '-' is everything else. DSSP derives these from the pattern of main-chain N–H···O=C hydrogen bonds, not from the sequence.

P-SEA three-state annotation labels each residue as helix, strand, or coil based purely on the geometry of the Cα trace. It serves as a fallback when the full backbone (and thus DSSP) is unavailable.

The φ/ψ torsion pair specifies the backbone conformation at each residue. φ rotates about the N–Cα bond, ψ about the Cα–C bond. Steric clashes forbid most of the (φ, ψ) plane — the allowed regions (α-helix basin, β-sheet basin, left-handed helix) are the Ramachandran-allowed regions.

— Global shape and packing —

The geometric summary reports three shape descriptors. Rg (radius of gyration) measures how spread out the Cα atoms are about their centre of mass; compact globular proteins have small Rg, elongated or unfolded ones large. Cα contacts (<8 Å, |i−j|>4) count long-range residue pairs in spatial proximity — high for tightly packed folds, near zero for rods or random coil. The bounding-box extents give the protein's footprint along x, y, z in Å.

Solvent-accessible surface area (SASA) is the area in Å² traced out by the centre of a 1.4 Å probe sphere (a water molecule) rolled over the protein's van der Waals surface (Shrake–Rupley / Lee–Richards construction). Buried residues have near-zero SASA; fully exposed residues can exceed 200 Å². The total SASA scales roughly with the number of surface residues.

The contact map is a binary N×N matrix image: pixel (i, j) is dark where Cα_i and Cα_j are within 8 Å and |i−j|>4. Because the |i−j|>4 filter removes local helical contacts, off-diagonal stripes parallel to the main diagonal indicate parallel β-sheets; stripes perpendicular to it indicate antiparallel β-sheets. The Ramachandran plot scatters every residue's (φ, ψ) pair against the sterically allowed regions. The PAE heatmap renders the predicted-aligned-error matrix.

— Structural neighborhood —

3Di is Foldseek's structural alphabet. Each residue is assigned one of twenty discrete states based on how its Cα sits relative to its spatial (not sequential) neighbors. Aligning 3Di strings finds structural homologs roughly as well as full 3D superposition, but orders of magnitude faster.

Nearest PDB neighbors are the top structural matches found by Foldseek when searching this structure against the entire Protein Data Bank. Each hit reports a TM-score (0 to 1; >0.5 almost always implies the same fold) and an E-value. These are *structural* homologs — they may share no detectable sequence similarity.

— Confidence and disorder —

For AlphaFold models, the B-factor field carries pLDDT — the model's own estimate of local accuracy on a 0–100 scale. Regions with pLDDT<50 should be treated as essentially unmodeled; they often correspond to intrinsically disordered segments.

Crystallographic B-factors measure how much each atom's electron density is smeared out, in Å². They rise in mobile loops and surface residues and fall in the buried interior. In AlphaFold models this column is repurposed to hold pLDDT instead.

Predicted aligned error is AlphaFold's pairwise confidence. Unlike pLDDT (per-residue), PAE is per-residue-pair and captures whether two parts of the structure are correctly placed relative to each other. Units are ångströms of expected positional error.